Protein AF-0000000084671516 (afdb_homodimer)

Structure (mmCIF, N/CA/C/O backbone):
data_AF-0000000084671516-model_v1
#
loop_
_entity.id
_entity.type
_entity.pdbx_description
1 polymer 'Glycerate dehydrogenase'
#
loop_
_atom_site.group_PDB
_atom_site.id
_atom_site.type_symbol
_atom_site.label_atom_id
_atom_site.label_alt_id
_atom_site.label_comp_id
_atom_site.label_asym_id
_atom_site.label_entity_id
_atom_site.label_seq_id
_atom_site.pdbx_PDB_ins_code
_atom_site.Cartn_x
_atom_site.Cartn_y
_atom_site.Cartn_z
_atom_site.occupancy
_atom_site.B_iso_or_equiv
_atom_site.auth_seq_id
_atom_site.auth_comp_id
_atom_site.auth_asym_id
_atom_site.auth_atom_id
_atom_site.pdbx_PDB_model_num
ATOM 1 N N . MET A 1 1 ? -11.906 49.031 29.094 1 36.97 1 MET A N 1
ATOM 2 C CA . MET A 1 1 ? -12.82 48.375 28.156 1 36.97 1 MET A CA 1
ATOM 3 C C . MET A 1 1 ? -12.266 47.031 27.688 1 36.97 1 MET A C 1
ATOM 5 O O . MET A 1 1 ? -11.359 46.969 26.859 1 36.97 1 MET A O 1
ATOM 9 N N . SER A 1 2 ? -11.938 45.906 28.484 1 49.19 2 SER A N 1
ATOM 10 C CA . SER A 1 2 ? -11.188 44.656 28.5 1 49.19 2 SER A CA 1
ATOM 11 C C . SER A 1 2 ? -11.633 43.75 27.359 1 49.19 2 SER A C 1
ATOM 13 O O . SER A 1 2 ? -12.648 43.062 27.484 1 49.19 2 SER A O 1
ATOM 15 N N . GLY A 1 3 ? -11.742 44.188 25.906 1 74.62 3 GLY A N 1
ATOM 16 C CA . GLY A 1 3 ? -12.453 43.75 24.719 1 74.62 3 GLY A CA 1
ATOM 17 C C . GLY A 1 3 ? -12.055 42.375 24.266 1 74.62 3 GLY A C 1
ATOM 18 O O . GLY A 1 3 ? -11.164 41.75 24.859 1 74.62 3 GLY A O 1
ATOM 19 N N . ARG A 1 4 ? -12.953 41.719 23.422 1 90.69 4 ARG A N 1
ATOM 20 C CA . ARG A 1 4 ? -12.672 40.406 22.875 1 90.69 4 ARG A CA 1
ATOM 21 C C . ARG A 1 4 ? -11.297 40.344 22.234 1 90.69 4 ARG A C 1
ATOM 23 O O . ARG A 1 4 ? -10.922 41.25 21.484 1 90.69 4 ARG A O 1
ATOM 30 N N . PRO A 1 5 ? -10.477 39.5 22.766 1 96.19 5 PRO A N 1
ATOM 31 C CA . PRO A 1 5 ? -9.156 39.375 22.141 1 96.19 5 PRO A CA 1
ATOM 32 C C . PRO A 1 5 ? -9.242 39.094 20.656 1 96.19 5 PRO A C 1
ATOM 34 O O . PRO A 1 5 ? -10.164 38.406 20.188 1 96.19 5 PRO A O 1
ATOM 37 N N . ASP A 1 6 ? -8.258 39.625 19.875 1 97.62 6 ASP A N 1
ATOM 38 C CA . ASP A 1 6 ? -8.172 39.375 18.438 1 97.62 6 ASP A CA 1
ATOM 39 C C . ASP A 1 6 ? -7.469 38.062 18.141 1 97.62 6 ASP A C 1
ATOM 41 O O . ASP A 1 6 ? -6.344 37.844 18.578 1 97.62 6 ASP A O 1
ATOM 45 N N . LEU A 1 7 ? -8.141 37.188 17.469 1 98.44 7 LEU A N 1
ATOM 46 C CA . LEU A 1 7 ? -7.598 35.938 16.969 1 98.44 7 LEU A CA 1
ATOM 47 C C . LEU A 1 7 ? -7.477 35.969 15.453 1 98.44 7 LEU A C 1
ATOM 49 O O . LEU A 1 7 ? -8.477 36.125 14.75 1 98.44 7 LEU A O 1
ATOM 53 N N . LEU A 1 8 ? -6.27 35.844 14.977 1 98.62 8 LEU A N 1
ATOM 54 C CA . LEU A 1 8 ? -6.059 35.75 13.531 1 98.62 8 LEU A CA 1
ATOM 55 C C . LEU A 1 8 ? -6.09 34.312 13.055 1 98.62 8 LEU A C 1
ATOM 57 O O . LEU A 1 8 ? -5.332 33.469 13.547 1 98.62 8 LEU A O 1
ATOM 61 N N . ILE A 1 9 ? -6.992 34.031 12.164 1 98.25 9 ILE A N 1
ATOM 62 C CA . ILE A 1 9 ? -7.121 32.719 11.57 1 98.25 9 ILE A CA 1
ATOM 63 C C . ILE A 1 9 ? -6.48 32.719 10.18 1 98.25 9 ILE A C 1
ATOM 65 O O . ILE A 1 9 ? -6.852 33.5 9.312 1 98.25 9 ILE A O 1
ATOM 69 N N . ILE A 1 10 ? -5.492 31.844 10.016 1 97.38 10 ILE A N 1
ATOM 70 C CA . ILE A 1 10 ? -4.855 31.609 8.727 1 97.38 10 ILE A CA 1
ATOM 71 C C . ILE A 1 10 ? -5.289 30.25 8.18 1 97.38 10 ILE A C 1
ATOM 73 O O . ILE A 1 10 ? -4.707 29.219 8.523 1 97.38 10 ILE A O 1
ATOM 77 N N . ASP A 1 11 ? -6.234 30.266 7.277 1 96.38 11 ASP A N 1
ATOM 78 C CA . ASP A 1 11 ? -6.82 29.031 6.754 1 96.38 11 ASP A CA 1
ATOM 79 C C . ASP A 1 11 ? -6.172 28.641 5.43 1 96.38 11 ASP A C 1
ATOM 81 O O . ASP A 1 11 ? -5.895 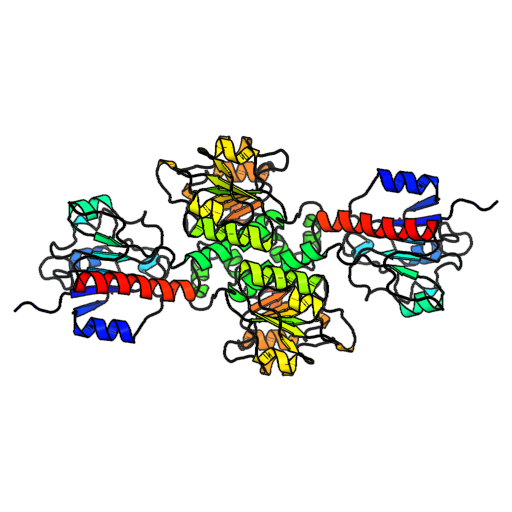29.484 4.586 1 96.38 11 ASP A O 1
ATOM 85 N N . SER A 1 12 ? -5.926 27.344 5.328 1 94.38 12 SER A N 1
ATOM 86 C CA . SER A 1 12 ? -5.52 26.781 4.043 1 94.38 12 SER A CA 1
ATOM 87 C C . SER A 1 12 ? -6.711 26.641 3.102 1 94.38 12 SER A C 1
ATOM 89 O O . SER A 1 12 ? -7.863 26.734 3.531 1 94.38 12 SER A O 1
ATOM 91 N N . THR A 1 13 ? -6.387 26.5 1.833 1 93.19 13 THR A N 1
ATOM 92 C CA . THR A 1 13 ? -7.441 26.188 0.873 1 93.19 13 THR A CA 1
ATOM 93 C C . THR A 1 13 ? -7.961 24.781 1.073 1 93.19 13 THR A C 1
ATOM 95 O O . THR A 1 13 ? -9.023 24.422 0.563 1 93.19 13 THR A O 1
ATOM 98 N N . VAL A 1 14 ? -7.219 23.953 1.735 1 94.75 14 VAL A N 1
ATOM 99 C CA . VAL A 1 14 ? -7.617 22.594 2.094 1 94.75 14 VAL A CA 1
ATOM 100 C C . VAL A 1 14 ? -7.688 22.453 3.613 1 94.75 14 VAL A C 1
ATOM 102 O O . VAL A 1 14 ? -6.66 22.5 4.293 1 94.75 14 VAL A O 1
ATOM 105 N N . LEU A 1 15 ? -8.82 22.344 4.059 1 95.88 15 LEU A N 1
ATOM 106 C CA . LEU A 1 15 ? -9.047 22.266 5.5 1 95.88 15 LEU A CA 1
ATOM 107 C C . LEU A 1 15 ? -10.445 21.734 5.805 1 95.88 15 LEU A C 1
ATOM 109 O O . LEU A 1 15 ? -11.227 21.484 4.891 1 95.88 15 LEU A O 1
ATOM 113 N N . ASP A 1 16 ? -10.688 21.375 6.988 1 96.25 16 ASP A N 1
ATOM 114 C CA . ASP A 1 16 ? -12.016 21.156 7.551 1 96.25 16 ASP A CA 1
ATOM 115 C C . ASP A 1 16 ? -12.328 22.172 8.641 1 96.25 16 ASP A C 1
ATOM 117 O O . ASP A 1 16 ? -11.438 22.609 9.367 1 96.25 16 ASP A O 1
ATOM 121 N N . ILE A 1 17 ? -13.539 22.609 8.672 1 97.62 17 ILE A N 1
ATOM 122 C CA . ILE A 1 17 ? -13.922 23.641 9.617 1 97.62 17 ILE A C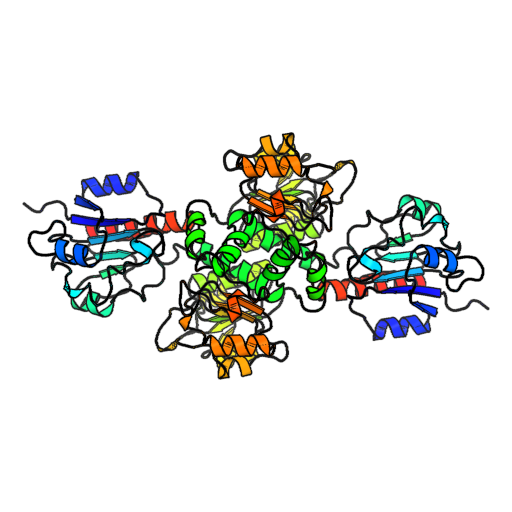A 1
ATOM 123 C C . ILE A 1 17 ? -14.992 23.109 10.57 1 97.62 17 ILE A C 1
ATOM 125 O O . ILE A 1 17 ? -16.016 22.578 10.133 1 97.62 17 ILE A O 1
ATOM 129 N N . ASP A 1 18 ? -14.734 23.188 11.844 1 98.06 18 ASP A N 1
ATOM 130 C CA . ASP A 1 18 ? -15.766 22.984 12.852 1 98.06 18 ASP A CA 1
ATOM 131 C C . ASP A 1 18 ? -16.594 24.266 13.055 1 98.06 18 ASP A C 1
ATOM 133 O O . ASP A 1 18 ? -16.281 25.062 13.938 1 98.06 18 ASP A O 1
ATOM 137 N N . VAL A 1 19 ? -17.656 24.375 12.328 1 97.56 19 VAL A N 1
ATOM 138 C CA . VAL A 1 19 ? -18.438 25.609 12.242 1 97.56 19 VAL A CA 1
ATOM 139 C C . VAL A 1 19 ? -18.984 25.969 13.625 1 97.56 19 VAL A C 1
ATOM 141 O O . VAL A 1 19 ? -18.891 27.109 14.055 1 97.56 19 VAL A O 1
ATOM 144 N N . ALA A 1 20 ? -19.484 24.969 14.273 1 97.88 20 ALA A N 1
ATOM 145 C CA . ALA A 1 20 ? -20.094 25.219 15.57 1 97.88 20 ALA A CA 1
ATOM 146 C C . ALA A 1 20 ? -19.078 25.75 16.578 1 97.88 20 ALA A C 1
ATOM 148 O O . ALA A 1 20 ? -19.359 26.688 17.312 1 97.88 20 ALA A O 1
ATOM 149 N N . ARG A 1 21 ? -17.953 25.219 16.562 1 97.62 21 ARG A N 1
ATOM 150 C CA . ARG A 1 21 ? -16.938 25.625 17.531 1 97.62 21 ARG A CA 1
ATOM 151 C C . ARG A 1 21 ? -16.359 26.984 17.172 1 97.62 21 ARG A C 1
ATOM 153 O O . ARG A 1 21 ? -16.062 27.781 18.062 1 97.62 21 ARG A O 1
ATOM 160 N N . ARG A 1 22 ? -16.188 27.281 15.906 1 97.25 22 ARG A N 1
ATOM 161 C CA . ARG A 1 22 ? -15.695 28.609 15.516 1 97.25 22 ARG A CA 1
ATOM 162 C C . ARG A 1 22 ? -16.719 29.688 15.852 1 97.25 22 ARG A C 1
ATOM 164 O O . ARG A 1 22 ? -16.344 30.797 16.234 1 97.25 22 ARG A O 1
ATOM 171 N N . GLN A 1 23 ? -17.953 29.312 15.711 1 97 23 GLN A N 1
ATOM 172 C CA . GLN A 1 23 ? -19 30.266 16.078 1 97 23 GLN A CA 1
ATOM 173 C C . GLN A 1 23 ? -18.969 30.562 17.578 1 97 23 GLN A C 1
ATOM 175 O O . GLN A 1 23 ? -19.094 31.719 17.984 1 97 23 GLN A O 1
ATOM 180 N N . ALA A 1 24 ? -18.797 29.516 18.312 1 96.75 24 ALA A N 1
ATOM 181 C CA . ALA A 1 24 ? -18.688 29.703 19.75 1 96.75 24 ALA A CA 1
ATOM 182 C C . ALA A 1 24 ? -17.484 30.562 20.109 1 96.75 24 ALA A C 1
ATOM 184 O O . ALA A 1 24 ? -17.547 31.391 21.031 1 96.75 24 ALA A O 1
ATOM 185 N N . LEU A 1 25 ? -16.453 30.375 19.422 1 96.31 25 LEU A N 1
ATOM 186 C CA . LEU A 1 25 ? -15.234 31.156 19.641 1 96.31 25 LEU A CA 1
ATOM 187 C C . LEU A 1 25 ? -15.453 32.625 19.266 1 96.31 25 LEU A C 1
ATOM 189 O O . LEU A 1 25 ? -14.906 33.5 19.922 1 96.31 25 LEU A O 1
ATOM 193 N N . ALA A 1 26 ? -16.234 32.812 18.234 1 95.81 26 ALA A N 1
ATOM 194 C CA . ALA A 1 26 ? -16.516 34.188 17.75 1 95.81 26 ALA A CA 1
ATOM 195 C C . ALA A 1 26 ? -17.281 35 18.781 1 95.81 26 ALA A C 1
ATOM 197 O O . ALA A 1 26 ? -17.266 36.219 18.75 1 95.81 26 ALA A O 1
ATOM 198 N N . ASP A 1 27 ? -17.906 34.281 19.688 1 94.75 27 ASP A N 1
ATOM 199 C CA . ASP A 1 27 ? -18.625 34.969 20.766 1 94.75 27 ASP A CA 1
ATOM 200 C C . ASP A 1 27 ? -17.672 35.5 21.828 1 94.75 27 ASP A C 1
ATOM 202 O O . ASP A 1 27 ? -18.047 36.375 22.609 1 94.75 27 ASP A O 1
ATOM 206 N N . LYS A 1 28 ? -16.5 34.969 21.766 1 93.94 28 LYS A N 1
ATOM 207 C CA . LYS A 1 28 ? -15.57 35.281 22.844 1 93.94 28 LYS A CA 1
ATOM 208 C C . LYS A 1 28 ? -14.359 36.062 22.328 1 93.94 28 LYS A C 1
ATOM 210 O O . LYS A 1 28 ? -13.648 36.688 23.094 1 93.94 28 LYS A O 1
ATOM 215 N N . CYS A 1 29 ? -14.117 35.875 21.016 1 95.62 29 CYS A N 1
ATOM 216 C CA . CYS A 1 29 ? -12.961 36.5 20.375 1 95.62 29 CYS A CA 1
ATOM 217 C C . CYS A 1 29 ? -13.359 37.188 19.078 1 95.62 29 CYS A C 1
ATOM 219 O O . CYS A 1 29 ? -14.391 36.875 18.484 1 95.62 29 CYS A O 1
ATOM 221 N N . ASN A 1 30 ? -12.594 38.25 18.75 1 96.88 30 ASN A N 1
ATOM 222 C CA . ASN A 1 30 ? -12.695 38.781 17.406 1 96.88 30 ASN A CA 1
ATOM 223 C C . ASN A 1 30 ? -11.914 37.938 16.406 1 96.88 30 ASN A C 1
ATOM 225 O O . ASN A 1 30 ? -10.68 37.906 16.438 1 96.88 30 ASN A O 1
ATOM 229 N N . LEU A 1 31 ? -12.664 37.281 15.602 1 97.56 31 LEU A N 1
ATOM 230 C CA . LEU A 1 31 ? -12.008 36.438 14.617 1 97.56 31 LEU A CA 1
ATOM 231 C C . LEU A 1 31 ? -11.617 37.25 13.375 1 97.56 31 LEU A C 1
ATOM 233 O O . LEU A 1 31 ? -12.484 37.812 12.711 1 97.56 31 LEU A O 1
ATOM 237 N N . LEU A 1 32 ? -10.352 37.344 13.164 1 97.62 32 LEU A N 1
ATOM 238 C CA . LEU A 1 32 ? -9.805 37.938 11.945 1 97.62 32 LEU A CA 1
ATOM 239 C C . LEU A 1 32 ? -9.328 36.844 10.984 1 97.62 32 LEU A C 1
ATOM 241 O O . LEU A 1 32 ? -8.828 35.812 11.406 1 97.62 32 LEU A O 1
ATOM 245 N N . TYR A 1 33 ? -9.484 37.062 9.734 1 97.06 33 TYR A N 1
ATOM 246 C CA . TYR A 1 33 ? -9.094 36.062 8.742 1 97.06 33 TYR A CA 1
ATOM 247 C C . TYR A 1 33 ? -7.992 36.594 7.828 1 97.06 33 TYR A C 1
ATOM 249 O O . TYR A 1 33 ? -8.133 37.688 7.246 1 97.06 33 TYR A O 1
ATOM 257 N N . TYR A 1 34 ? -6.988 35.812 7.746 1 96.06 34 TYR A N 1
ATOM 258 C CA . TYR A 1 34 ? -5.809 36.125 6.949 1 96.06 34 TYR A CA 1
ATOM 259 C C . TYR A 1 34 ? -6.145 36.156 5.461 1 96.06 34 TYR A C 1
ATOM 261 O O . TYR A 1 34 ? -6.738 35.219 4.934 1 96.06 34 TYR A O 1
ATOM 269 N N . ASP A 1 35 ? -5.75 37.25 4.746 1 91.38 35 ASP A N 1
ATOM 270 C CA . ASP A 1 35 ? -5.984 37.344 3.311 1 91.38 35 ASP A CA 1
ATOM 271 C C . ASP A 1 35 ? -4.816 38.031 2.615 1 91.38 35 ASP A C 1
ATOM 273 O O . ASP A 1 35 ? -4.992 38.656 1.553 1 91.38 35 ASP A O 1
ATOM 277 N N . CYS A 1 36 ? -3.666 38.031 3.252 1 94.88 36 CYS A N 1
ATOM 278 C CA . CYS A 1 36 ? -2.494 38.688 2.67 1 94.88 36 CYS A CA 1
ATOM 279 C C . CYS A 1 36 ? -1.927 37.844 1.52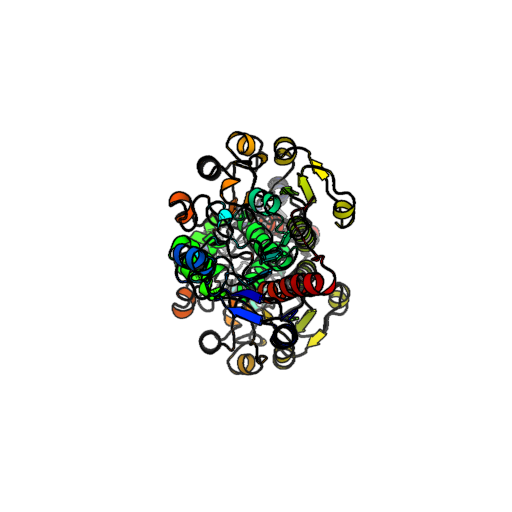5 1 94.88 36 CYS A C 1
ATOM 281 O O . CYS A 1 36 ? -1.583 36.688 1.71 1 94.88 36 CYS A O 1
ATOM 283 N N . PRO A 1 37 ? -1.717 38.438 0.397 1 92.38 37 PRO A N 1
ATOM 284 C CA . PRO A 1 37 ? -1.146 37.688 -0.729 1 92.38 37 PRO A CA 1
ATOM 285 C C . PRO A 1 37 ? 0.349 37.438 -0.565 1 92.38 37 PRO A C 1
ATOM 287 O O . PRO A 1 37 ? 0.896 36.531 -1.21 1 92.38 37 PRO A O 1
ATOM 290 N N . THR A 1 38 ? 0.993 38.281 0.276 1 94.75 38 THR A N 1
ATOM 291 C CA . THR A 1 38 ? 2.43 38.156 0.477 1 94.75 38 THR A CA 1
ATOM 292 C C . THR A 1 38 ? 2.787 38.281 1.955 1 94.75 38 THR A C 1
ATOM 294 O O . THR A 1 38 ? 2.031 38.875 2.729 1 94.75 38 THR A O 1
ATOM 297 N N . ILE A 1 39 ? 3.977 37.812 2.256 1 95.94 39 ILE A N 1
ATOM 298 C CA . ILE A 1 39 ? 4.484 37.906 3.621 1 95.94 39 ILE A CA 1
ATOM 299 C C . ILE A 1 39 ? 4.762 39.375 3.955 1 95.94 39 ILE A C 1
ATOM 301 O O . ILE A 1 39 ? 4.562 39.812 5.094 1 95.94 39 ILE A O 1
ATOM 305 N N . ASP A 1 40 ? 5.152 40.156 2.955 1 96.75 40 ASP A N 1
ATOM 306 C CA . ASP A 1 40 ? 5.422 41.594 3.178 1 96.75 40 ASP A CA 1
ATOM 307 C C . ASP A 1 40 ? 4.152 42.312 3.6 1 96.75 40 ASP A C 1
ATOM 309 O O . ASP A 1 40 ? 4.191 43.188 4.484 1 96.75 40 ASP A O 1
ATOM 313 N N . GLU A 1 41 ? 3.111 41.969 2.953 1 97.06 41 GLU A N 1
ATOM 314 C CA . GLU A 1 41 ? 1.846 42.594 3.359 1 97.06 41 GLU A CA 1
ATOM 315 C C . GLU A 1 41 ? 1.452 42.125 4.766 1 97.06 41 GLU A C 1
ATOM 317 O O . GLU A 1 41 ? 0.895 42.938 5.535 1 97.06 41 GLU A O 1
ATOM 322 N N . PHE A 1 42 ? 1.713 40.938 5.09 1 97.31 42 PHE A N 1
ATOM 323 C CA . PHE A 1 42 ? 1.459 40.438 6.43 1 97.31 42 PHE A CA 1
ATOM 324 C C . PHE A 1 42 ? 2.23 41.219 7.473 1 97.31 42 PHE A C 1
ATOM 326 O O . PHE A 1 42 ? 1.655 41.688 8.461 1 97.31 42 PHE A O 1
ATOM 333 N N . LYS A 1 43 ? 3.473 41.5 7.199 1 97.88 43 LYS A N 1
ATOM 334 C CA . LYS A 1 43 ? 4.32 42.281 8.078 1 97.88 43 LYS A CA 1
ATOM 335 C C . LYS A 1 43 ? 3.75 43.688 8.25 1 97.88 43 LYS A C 1
ATOM 337 O O . LYS A 1 43 ? 3.713 44.219 9.359 1 97.88 43 LYS A O 1
ATOM 342 N N . GLU A 1 44 ? 3.305 44.25 7.184 1 97.75 44 GLU A N 1
ATOM 343 C CA . GLU A 1 44 ? 2.756 45.594 7.207 1 97.75 44 GLU A CA 1
ATOM 344 C C . GLU A 1 44 ? 1.495 45.656 8.062 1 97.75 44 GLU A C 1
ATOM 346 O O . GLU A 1 44 ? 1.307 46.625 8.828 1 97.75 44 GLU A O 1
ATOM 351 N N . ARG A 1 45 ? 0.712 44.625 7.984 1 97.81 45 ARG A N 1
ATOM 352 C CA . ARG A 1 45 ? -0.574 44.625 8.68 1 97.81 45 ARG A CA 1
ATOM 353 C C . ARG A 1 45 ? -0.391 44.438 10.18 1 97.81 45 ARG A C 1
ATOM 355 O O . ARG A 1 45 ? -1.304 44.688 10.961 1 97.81 45 ARG A O 1
ATOM 362 N N . MET A 1 46 ? 0.711 43.969 10.602 1 97.56 46 MET A N 1
ATOM 363 C CA . MET A 1 46 ? 0.976 43.75 12.016 1 97.56 46 MET A CA 1
ATOM 364 C C . MET A 1 46 ? 1.55 44.969 12.688 1 97.56 46 MET A C 1
ATOM 366 O O . MET A 1 46 ? 1.621 45.062 13.914 1 97.56 46 MET A O 1
ATOM 370 N N . LYS A 1 47 ? 1.906 46 11.93 1 96.75 47 LYS A N 1
ATOM 371 C CA . LYS A 1 47 ? 2.449 47.25 12.477 1 96.75 47 LYS A CA 1
ATOM 372 C C . LYS A 1 47 ? 1.39 48 13.266 1 96.75 47 LYS A C 1
ATOM 374 O O . LYS A 1 47 ? 0.192 47.75 13.102 1 96.75 47 LYS A O 1
ATOM 379 N N . PRO A 1 48 ? 1.913 48.906 14.133 1 95.75 48 PRO A N 1
ATOM 380 C CA . PRO A 1 48 ? 0.95 49.688 14.906 1 95.75 48 PRO A CA 1
ATOM 381 C C . PRO A 1 48 ? -0.074 50.406 14.023 1 95.75 48 PRO A C 1
ATOM 383 O O . PRO A 1 48 ? 0.295 51.031 13.023 1 95.75 48 PRO A O 1
ATOM 386 N N . GLY A 1 49 ? -1.29 50.219 14.344 1 95.06 49 GLY A N 1
ATOM 387 C CA . GLY A 1 49 ? -2.369 50.812 13.578 1 95.06 49 GLY A CA 1
ATOM 388 C C . GLY A 1 49 ? -2.912 49.906 12.492 1 95.06 49 GLY A C 1
ATOM 389 O O . GLY A 1 49 ? -3.963 50.188 11.906 1 95.06 49 GLY A O 1
ATOM 390 N N . GLY A 1 50 ? -2.25 48.844 12.258 1 96.06 50 GLY A N 1
ATOM 391 C CA . GLY A 1 50 ? -2.689 47.906 11.242 1 96.06 50 GLY A CA 1
ATOM 392 C C . GLY A 1 50 ? -3.771 46.969 11.727 1 96.06 50 GLY A C 1
ATOM 393 O O . GLY A 1 50 ? -4.051 46.906 12.93 1 96.06 50 GLY A O 1
ATOM 394 N N . PRO A 1 51 ? -4.379 46.312 10.797 1 96.75 51 PRO A N 1
ATOM 395 C CA . PRO A 1 51 ? -5.508 45.438 11.141 1 96.75 51 PRO A CA 1
ATOM 396 C C . PRO A 1 51 ? -5.109 44.281 12.047 1 96.75 51 PRO A C 1
ATOM 398 O O . PRO A 1 51 ? -5.953 43.719 12.758 1 96.75 51 PRO A O 1
ATOM 401 N N . TYR A 1 52 ? -3.816 43.875 12.055 1 97.75 52 TYR A N 1
ATOM 402 C CA . TYR A 1 52 ? -3.365 42.75 12.867 1 97.75 52 TYR A CA 1
ATOM 403 C C . TYR A 1 52 ? -2.514 43.219 14.039 1 97.75 52 TYR A C 1
ATOM 405 O O . TYR A 1 52 ? -1.808 42.438 14.664 1 97.75 52 TYR A O 1
ATOM 413 N N . ALA A 1 53 ? -2.531 44.5 14.359 1 96.94 53 ALA A N 1
ATOM 414 C CA . ALA A 1 53 ? -1.606 45.125 15.297 1 96.94 53 ALA A CA 1
ATOM 415 C C . ALA A 1 53 ? -1.881 44.656 16.734 1 96.94 53 ALA A C 1
ATOM 417 O O . ALA A 1 53 ? -1.008 44.75 17.594 1 96.94 53 ALA A O 1
ATOM 418 N N . ASN A 1 54 ? -3.141 44.156 16.969 1 97.12 54 ASN A N 1
ATOM 419 C CA . ASN A 1 54 ? -3.508 43.844 18.344 1 97.12 54 ASN A CA 1
ATOM 420 C C . ASN A 1 54 ? -3.865 42.375 18.516 1 97.12 54 ASN A C 1
ATOM 422 O O . ASN A 1 54 ? -4.527 42 19.484 1 97.12 54 ASN A O 1
ATOM 426 N N . ILE A 1 55 ? -3.457 41.531 17.547 1 98.12 55 ILE A N 1
ATOM 427 C CA . ILE A 1 55 ? -3.779 40.125 17.641 1 98.12 55 ILE A CA 1
ATOM 428 C C . ILE A 1 55 ? -3.1 39.531 18.875 1 98.12 55 ILE A C 1
ATOM 430 O O . ILE A 1 55 ? -1.976 39.906 19.219 1 98.12 55 ILE A O 1
ATOM 434 N N . VAL A 1 56 ? -3.844 38.625 19.5 1 98.19 56 VAL A N 1
ATOM 435 C CA . VAL A 1 56 ? -3.357 38 20.719 1 98.19 56 VAL A CA 1
ATOM 436 C C . VAL A 1 56 ? -2.924 36.562 20.406 1 98.19 56 VAL A C 1
ATOM 438 O O . VAL A 1 56 ? -2.018 36.031 21.047 1 98.19 56 VAL A O 1
ATOM 441 N N . ALA A 1 57 ? -3.59 35.969 19.391 1 98.69 57 ALA A N 1
ATOM 442 C CA . ALA A 1 57 ? -3.311 34.594 19 1 98.69 57 ALA A CA 1
ATOM 443 C C . ALA A 1 57 ? -3.475 34.406 17.5 1 98.69 57 ALA A C 1
ATOM 445 O O . ALA A 1 57 ? -4.191 35.188 16.844 1 98.69 57 ALA A O 1
ATOM 446 N N . ILE A 1 58 ? -2.773 33.438 16.953 1 98.75 58 ILE A N 1
ATOM 447 C CA . ILE A 1 58 ? -2.898 33.031 15.562 1 98.75 58 ILE A CA 1
ATOM 448 C C . ILE A 1 58 ? -3.248 31.547 15.484 1 98.75 58 ILE A C 1
ATOM 450 O O . ILE A 1 58 ? -2.67 30.719 16.203 1 98.75 58 ILE A O 1
ATOM 454 N N . MET A 1 59 ? -4.211 31.219 14.727 1 98.44 59 MET A N 1
ATOM 455 C CA . MET A 1 59 ? -4.535 29.844 14.383 1 98.44 59 MET A CA 1
ATOM 456 C C . MET A 1 59 ? -4.301 29.578 12.898 1 98.44 59 MET A C 1
ATOM 458 O O . MET A 1 59 ? -5.016 30.109 12.047 1 98.44 59 MET A O 1
ATOM 462 N N . ARG A 1 60 ? -3.266 28.891 12.578 1 97.44 60 ARG A N 1
ATOM 463 C CA . ARG A 1 60 ? -2.994 28.469 11.211 1 97.44 60 ARG A CA 1
ATOM 464 C C . ARG A 1 60 ? -3.52 27.047 10.969 1 97.44 60 ARG A C 1
ATOM 466 O O . ARG A 1 60 ? -3.025 26.094 11.562 1 97.44 60 ARG A O 1
ATOM 473 N N . ASN A 1 61 ? -4.441 26.938 10.023 1 95.88 61 ASN A N 1
ATOM 474 C CA . ASN A 1 61 ? -5.203 25.703 9.953 1 95.88 61 ASN A CA 1
ATOM 475 C C . ASN A 1 61 ? -5.215 25.141 8.531 1 95.88 61 ASN A C 1
ATOM 477 O O . ASN A 1 61 ? -5.34 25.891 7.562 1 95.88 61 ASN A O 1
ATOM 481 N N . GLY A 1 62 ? -5.07 23.781 8.508 1 95.25 62 GLY A N 1
ATOM 482 C CA . GLY A 1 62 ? -5.215 23.078 7.246 1 95.25 62 GLY A CA 1
ATOM 483 C C . GLY A 1 62 ? -3.891 22.625 6.656 1 95.25 62 GLY A C 1
ATOM 484 O O . GLY A 1 62 ? -2.906 22.469 7.383 1 95.25 62 GLY A O 1
ATOM 485 N N . TRP A 1 63 ? -3.932 22.312 5.348 1 93.5 63 TRP A N 1
ATOM 486 C CA . TRP A 1 63 ? -2.758 21.781 4.664 1 93.5 63 TRP A CA 1
ATOM 487 C C . TRP A 1 63 ? -1.732 22.875 4.406 1 93.5 63 TRP A C 1
ATOM 489 O O . TRP A 1 63 ? -1.981 23.797 3.621 1 93.5 63 TRP A O 1
ATOM 499 N N . HIS A 1 64 ? -0.542 22.766 4.969 1 86.62 64 HIS A N 1
ATOM 500 C CA . HIS A 1 64 ? 0.511 23.766 4.871 1 86.62 64 HIS A CA 1
ATOM 501 C C . HIS A 1 64 ? 0.974 23.938 3.43 1 86.62 64 HIS A C 1
ATOM 503 O O . HIS A 1 64 ? 1.304 25.047 3.01 1 86.62 64 HIS A O 1
ATOM 509 N N . LYS A 1 65 ? 0.909 22.922 2.699 1 85.69 65 LYS A N 1
ATOM 510 C CA . LYS A 1 65 ? 1.493 22.969 1.362 1 85.69 65 LYS A CA 1
ATOM 511 C C . LYS A 1 65 ? 0.41 23.031 0.29 1 85.69 65 LYS A C 1
ATOM 513 O O . LYS A 1 65 ? 0.526 22.391 -0.757 1 85.69 65 LYS A O 1
ATOM 518 N N . ALA A 1 66 ? -0.59 23.75 0.634 1 88.12 66 ALA A N 1
ATOM 519 C CA . ALA A 1 66 ? -1.677 23.906 -0.33 1 88.12 66 ALA A CA 1
ATOM 520 C C . ALA A 1 66 ? -2.027 25.375 -0.527 1 88.12 66 ALA A C 1
ATOM 522 O O . ALA A 1 66 ? -1.959 26.172 0.415 1 88.12 66 ALA A O 1
ATOM 523 N N . GLY A 1 67 ? -2.322 25.75 -1.748 1 84.31 67 GLY A N 1
ATOM 524 C CA . GLY A 1 67 ? -2.752 27.109 -2.061 1 84.31 67 GLY A CA 1
ATOM 525 C C . GLY A 1 67 ? -1.658 28.141 -1.859 1 84.31 67 GLY A C 1
ATOM 526 O O . GLY A 1 67 ? -0.478 27.844 -2.062 1 84.31 67 GLY A O 1
ATOM 527 N N . PRO A 1 68 ? -2.051 29.281 -1.506 1 81.5 68 PRO A N 1
ATOM 528 C CA . PRO A 1 68 ? -1.078 30.375 -1.35 1 81.5 68 PRO A CA 1
ATOM 529 C C . PRO A 1 68 ? -0.104 30.125 -0.199 1 81.5 68 PRO A C 1
ATOM 531 O O . PRO A 1 68 ? 1.006 30.672 -0.201 1 81.5 68 PRO A O 1
ATOM 534 N N . LEU A 1 69 ? -0.534 29.359 0.657 1 82.44 69 LEU A N 1
ATOM 535 C CA . LEU A 1 69 ? 0.263 29.109 1.855 1 82.44 69 LEU A CA 1
ATOM 536 C C . LEU A 1 69 ? 1.389 28.125 1.571 1 82.44 69 LEU A C 1
ATOM 538 O O . LEU A 1 69 ? 2.289 27.953 2.395 1 82.44 69 LEU A O 1
ATOM 542 N N . ALA A 1 70 ? 1.327 27.531 0.412 1 81.88 70 ALA A N 1
ATOM 543 C CA . ALA A 1 70 ? 2.387 26.594 0.024 1 81.88 70 ALA A CA 1
ATOM 544 C C . ALA A 1 70 ? 3.732 27.312 -0.074 1 81.88 70 ALA A C 1
ATOM 546 O O . ALA A 1 70 ? 4.785 26.688 0.089 1 81.88 70 ALA A O 1
ATOM 547 N N . ASN A 1 71 ? 3.672 28.641 -0.232 1 84.06 71 ASN A N 1
ATOM 548 C CA . ASN A 1 71 ? 4.91 29.391 -0.441 1 84.06 71 ASN A CA 1
ATOM 549 C C . ASN A 1 71 ? 5.113 30.453 0.634 1 84.06 71 ASN A C 1
ATOM 551 O O . ASN A 1 71 ? 6.039 31.25 0.545 1 84.06 71 ASN A O 1
ATOM 555 N N . GLN A 1 72 ? 4.215 30.531 1.585 1 89.81 72 GLN A N 1
ATOM 556 C CA . GLN A 1 72 ? 4.32 31.5 2.668 1 89.81 72 GLN A CA 1
ATOM 557 C C . GLN A 1 72 ? 4.723 30.828 3.977 1 89.81 72 GLN A C 1
ATOM 559 O O . GLN A 1 72 ? 4.145 29.812 4.359 1 89.81 72 GLN A O 1
ATOM 564 N N . CYS A 1 73 ? 5.734 31.344 4.586 1 91.31 73 CYS A N 1
ATOM 565 C CA . CYS A 1 73 ? 6.168 30.875 5.898 1 91.31 73 CYS A CA 1
ATOM 566 C C . CYS A 1 73 ? 5.961 31.969 6.953 1 91.31 73 CYS A C 1
ATOM 568 O O . CYS A 1 73 ? 6.914 32.625 7.355 1 91.31 73 CYS A O 1
ATOM 570 N N . PRO A 1 74 ? 4.809 32.094 7.418 1 95.12 74 PRO A N 1
ATOM 571 C CA . PRO A 1 74 ? 4.434 33.219 8.258 1 95.12 74 PRO A CA 1
ATOM 572 C C . PRO A 1 74 ? 5.152 33.25 9.602 1 95.12 74 PRO A C 1
ATOM 574 O O . PRO A 1 74 ? 5.121 34.25 10.312 1 95.12 74 PRO A O 1
ATOM 577 N N . PHE A 1 75 ? 5.812 32.156 9.938 1 97.25 75 PHE A N 1
ATOM 578 C CA . PHE A 1 75 ? 6.395 32.062 11.266 1 97.25 75 PHE A CA 1
ATOM 579 C C . PHE A 1 75 ? 7.91 31.906 11.188 1 97.25 75 PHE A C 1
ATOM 581 O O . PHE A 1 75 ? 8.531 31.406 12.125 1 97.25 75 PHE A O 1
ATOM 588 N N . ALA A 1 76 ? 8.461 32.281 10.086 1 96.25 76 ALA A N 1
ATOM 589 C CA . ALA A 1 76 ? 9.906 32.188 9.859 1 96.25 76 ALA A CA 1
ATOM 590 C C . ALA A 1 76 ? 10.648 33.312 10.602 1 96.25 76 ALA A C 1
ATOM 592 O O . ALA A 1 76 ? 10.039 34.25 11.102 1 96.25 76 ALA A O 1
ATOM 593 N N . ALA A 1 77 ? 11.953 33.188 10.562 1 97.25 77 ALA A N 1
ATOM 594 C CA . ALA A 1 77 ? 12.828 34.062 11.344 1 97.25 77 ALA A CA 1
ATOM 595 C C . ALA A 1 77 ? 12.727 35.5 10.867 1 97.25 77 ALA A C 1
ATOM 597 O O . ALA A 1 77 ? 12.875 36.438 11.664 1 97.25 77 ALA A O 1
ATOM 598 N N . ASP A 1 78 ? 12.469 35.688 9.641 1 97.19 78 ASP A N 1
ATOM 599 C CA . ASP A 1 78 ? 12.43 37.062 9.102 1 97.19 78 ASP A CA 1
ATOM 600 C C . ASP A 1 78 ? 11.062 37.688 9.32 1 97.19 78 ASP A C 1
ATOM 602 O O . ASP A 1 78 ? 10.875 38.875 9.062 1 97.19 78 ASP A O 1
ATOM 606 N N . VAL A 1 79 ? 10.102 36.969 9.805 1 98 79 VAL A N 1
ATOM 607 C CA . VAL A 1 79 ? 8.75 37.469 10.047 1 98 79 VAL A CA 1
ATOM 608 C C . VAL A 1 79 ? 8.555 37.719 11.539 1 98 79 VAL A C 1
ATOM 610 O O . VAL A 1 79 ? 7.91 38.688 11.938 1 98 79 VAL A O 1
ATOM 613 N N . VAL A 1 80 ? 9.117 36.938 12.43 1 98.31 80 VAL A N 1
ATOM 614 C CA . VAL A 1 80 ? 8.891 36.844 13.867 1 98.31 80 VAL A CA 1
ATOM 615 C C . VAL A 1 80 ? 9.125 38.219 14.508 1 98.31 80 VAL A C 1
ATOM 617 O O . VAL A 1 80 ? 8.352 38.656 15.367 1 98.31 80 VAL A O 1
ATOM 620 N N . PRO A 1 81 ? 10.125 39.031 13.992 1 97.31 81 PRO A N 1
ATOM 621 C CA . PRO A 1 81 ? 10.383 40.312 14.609 1 97.31 81 PRO A CA 1
ATOM 622 C C . PRO A 1 81 ? 9.242 41.312 14.406 1 97.31 81 PRO A C 1
ATOM 624 O O . PRO A 1 81 ? 9.164 42.344 15.102 1 97.31 81 PRO A O 1
ATOM 627 N N . TYR A 1 82 ? 8.375 41.062 13.516 1 97.69 82 TYR A N 1
ATOM 628 C CA . TYR A 1 82 ? 7.32 42.031 13.18 1 97.69 82 TYR A CA 1
ATOM 629 C C . TYR A 1 82 ? 6.059 41.75 13.992 1 97.69 82 TYR A C 1
ATOM 631 O O . TYR A 1 82 ? 5.113 42.531 13.977 1 97.69 82 TYR A O 1
ATOM 639 N N . PHE A 1 83 ? 6.004 40.594 14.711 1 98.5 83 PHE A N 1
ATOM 640 C CA . PHE A 1 83 ? 4.809 40.281 15.477 1 98.5 83 PHE A CA 1
ATOM 641 C C . PHE A 1 83 ? 4.535 41.312 16.547 1 98.5 83 PHE A C 1
ATOM 643 O O . PHE A 1 83 ? 5.461 41.844 17.172 1 98.5 83 PHE A O 1
ATOM 650 N N . PRO A 1 84 ? 3.303 41.719 16.734 1 98 84 PRO A N 1
ATOM 651 C CA . PRO A 1 84 ? 2.99 42.688 17.797 1 98 84 PRO A CA 1
ATOM 652 C C . PRO A 1 84 ? 3.268 42.125 19.203 1 98 84 PRO A C 1
ATOM 654 O O . PRO A 1 84 ? 3.244 40.906 19.391 1 98 84 PRO A O 1
ATOM 657 N N . LYS A 1 85 ? 3.443 42.969 20.156 1 96.88 85 LYS A N 1
ATOM 658 C CA . LYS A 1 85 ? 3.746 42.594 21.531 1 96.88 85 LYS A CA 1
ATOM 659 C C . LYS A 1 85 ? 2.568 41.844 22.172 1 96.88 85 LYS A C 1
ATOM 661 O O . LYS A 1 85 ? 2.746 41.094 23.109 1 96.88 85 LYS A O 1
ATOM 666 N N . THR A 1 86 ? 1.413 42.062 21.609 1 97.56 86 THR A N 1
ATOM 667 C CA . THR A 1 86 ? 0.2 41.5 22.188 1 97.56 86 THR A CA 1
ATOM 668 C C . THR A 1 86 ? 0.104 40 21.844 1 97.56 86 THR A C 1
ATOM 670 O O . THR A 1 86 ? -0.652 39.281 22.484 1 97.56 86 THR A O 1
ATOM 673 N N . LEU A 1 87 ? 0.779 39.531 20.812 1 98.38 87 LEU A N 1
ATOM 674 C CA . LEU A 1 87 ? 0.696 38.125 20.391 1 98.38 87 LEU A CA 1
ATOM 675 C C . LEU A 1 87 ? 1.33 37.219 21.438 1 98.38 87 LEU A C 1
ATOM 677 O O . LEU A 1 87 ? 2.477 37.406 21.844 1 98.38 87 LEU A O 1
ATOM 681 N N . LYS A 1 88 ? 0.535 36.188 21.797 1 98.31 88 LYS A N 1
ATOM 682 C CA . LYS A 1 88 ? 1.022 35.344 22.859 1 98.31 88 LYS A CA 1
ATOM 683 C C . LYS A 1 88 ? 0.992 33.875 22.453 1 98.31 88 LYS A C 1
ATOM 685 O O . LYS A 1 88 ? 1.682 33.031 23.047 1 98.31 88 LYS A O 1
ATOM 690 N N . LEU A 1 89 ? 0.182 33.562 21.438 1 98.69 89 LEU A N 1
ATOM 691 C CA . LEU A 1 89 ? -0.001 32.156 21.078 1 98.69 89 LEU A CA 1
ATOM 692 C C . LEU A 1 89 ? -0.1 31.969 19.578 1 98.69 89 LEU A C 1
ATOM 694 O O . LEU A 1 89 ? -0.783 32.75 18.891 1 98.69 89 LEU A O 1
ATOM 698 N N . ILE A 1 90 ? 0.584 30.984 19.078 1 98.75 90 ILE A N 1
ATOM 699 C CA . ILE A 1 90 ? 0.413 30.469 17.719 1 98.75 90 ILE A CA 1
ATOM 700 C C . ILE A 1 90 ? 0.072 28.984 17.766 1 98.75 90 ILE A C 1
ATOM 702 O O . ILE A 1 90 ? 0.825 28.188 18.328 1 98.75 90 ILE A O 1
ATOM 706 N N . ALA A 1 91 ? -1.093 28.609 17.312 1 98.5 91 ALA A N 1
ATOM 707 C CA . ALA A 1 91 ? -1.465 27.219 17.078 1 98.5 91 ALA A CA 1
ATOM 708 C C . ALA A 1 91 ? -1.425 26.891 15.586 1 98.5 91 ALA A C 1
ATOM 710 O O . ALA A 1 91 ? -2.158 27.484 14.797 1 98.5 91 ALA A O 1
ATOM 711 N N . CYS A 1 92 ? -0.585 26 15.234 1 97.69 92 CYS A N 1
ATOM 712 C CA . CYS A 1 92 ? -0.344 25.75 13.82 1 97.69 92 CYS A CA 1
ATOM 713 C C . CYS A 1 92 ? -0.483 24.266 13.492 1 97.69 92 CYS A C 1
ATOM 715 O O . CYS A 1 92 ? 0.107 23.422 14.172 1 97.69 92 CYS A O 1
ATOM 717 N N . SER A 1 93 ? -1.254 24 12.406 1 96.25 93 SER A N 1
ATOM 718 C CA . SER A 1 93 ? -1.398 22.625 11.945 1 96.25 93 SER A CA 1
ATOM 719 C C . SER A 1 93 ? -0.051 22.031 11.547 1 96.25 93 SER A C 1
ATOM 721 O O . SER A 1 93 ? 0.8 22.719 10.992 1 96.25 93 SER A O 1
ATOM 723 N N . GLY A 1 94 ? 0.07 20.672 11.844 1 92.31 94 GLY A N 1
ATOM 724 C CA . GLY A 1 94 ? 1.269 19.953 11.438 1 92.31 94 GLY A CA 1
ATOM 725 C C . GLY A 1 94 ? 1.981 19.281 12.602 1 92.31 94 GLY A C 1
ATOM 726 O O . GLY A 1 94 ? 1.943 19.781 13.727 1 92.31 94 GLY A O 1
ATOM 727 N N . HIS A 1 95 ? 2.672 18.25 12.266 1 88.56 95 HIS A N 1
ATOM 728 C CA . HIS A 1 95 ? 3.473 17.562 13.266 1 88.56 95 HIS A CA 1
ATOM 729 C C . HIS A 1 95 ? 4.836 18.219 13.438 1 88.56 95 HIS A C 1
ATOM 731 O O . HIS A 1 95 ? 5.277 18.469 14.562 1 88.56 95 HIS A O 1
ATOM 737 N N . GLY A 1 96 ? 5.496 18.469 12.359 1 85.62 96 GLY A N 1
ATOM 738 C CA . GLY A 1 96 ? 6.785 19.141 12.375 1 85.62 96 GLY A CA 1
ATOM 739 C C . GLY A 1 96 ? 6.668 20.641 12.438 1 85.62 96 GLY A C 1
ATOM 740 O O . GLY A 1 96 ? 5.629 21.203 12.086 1 85.62 96 GLY A O 1
ATOM 741 N N . TYR A 1 97 ? 7.695 21.297 12.898 1 89.69 97 TYR A N 1
ATOM 742 C CA . TYR A 1 97 ? 7.664 22.75 13.047 1 89.69 97 TYR A CA 1
ATOM 743 C C . TYR A 1 97 ? 9.016 23.359 12.703 1 89.69 97 TYR A C 1
ATOM 745 O O . TYR A 1 97 ? 9.391 24.406 13.242 1 89.69 97 TYR A O 1
ATOM 753 N N . ASP A 1 98 ? 9.711 22.703 11.797 1 86.44 98 ASP A N 1
ATOM 754 C CA . ASP A 1 98 ? 11.055 23.109 11.43 1 86.44 98 ASP A CA 1
ATOM 755 C C . ASP A 1 98 ? 11.031 24.422 10.648 1 86.44 98 ASP A C 1
ATOM 757 O O . ASP A 1 98 ? 12.047 25.125 10.555 1 86.44 98 ASP A O 1
ATOM 761 N N . ALA A 1 99 ? 9.875 24.781 10.117 1 87.06 99 ALA A N 1
ATOM 762 C CA . ALA A 1 99 ? 9.758 26 9.32 1 87.06 99 ALA A CA 1
ATOM 763 C C . ALA A 1 99 ? 9.562 27.219 10.219 1 87.06 99 ALA A C 1
ATOM 765 O O . ALA A 1 99 ? 9.695 28.359 9.773 1 87.06 99 ALA A O 1
ATOM 766 N N . ALA A 1 100 ? 9.234 27.047 11.445 1 94.75 100 ALA A N 1
ATOM 767 C CA . ALA A 1 100 ? 8.977 28.141 12.391 1 94.75 100 ALA A CA 1
ATOM 768 C C . ALA A 1 100 ? 10.227 28.469 13.203 1 94.75 100 ALA A C 1
ATOM 770 O O . ALA A 1 100 ? 10.992 27.562 13.562 1 94.75 100 ALA A O 1
ATOM 771 N N . ASP A 1 101 ? 10.422 29.734 13.484 1 97.06 101 ASP A N 1
ATOM 772 C CA . ASP A 1 101 ? 11.523 30.188 14.328 1 97.06 101 ASP A CA 1
ATOM 773 C C . ASP A 1 101 ? 11.172 30.047 15.812 1 97.06 101 ASP A C 1
ATOM 775 O O . ASP A 1 101 ? 10.961 31.031 16.5 1 97.06 101 ASP A O 1
ATOM 779 N N . ILE A 1 102 ? 11.258 28.828 16.25 1 96.56 102 ILE A N 1
ATOM 780 C CA . ILE A 1 102 ? 10.82 28.5 17.609 1 96.56 102 ILE A CA 1
ATOM 781 C C . ILE A 1 102 ? 11.648 29.297 18.625 1 96.56 102 ILE A C 1
ATOM 783 O O . ILE A 1 102 ? 11.102 29.812 19.594 1 96.56 102 ILE A O 1
ATOM 787 N N . GLU A 1 103 ? 12.922 29.406 18.391 1 95.88 103 GLU A N 1
ATOM 788 C CA . GLU A 1 103 ? 13.789 30.156 19.281 1 95.88 103 GLU A CA 1
ATOM 789 C C . GLU A 1 103 ? 13.391 31.625 19.328 1 95.88 103 GLU A C 1
ATOM 791 O O . GLU A 1 103 ? 13.289 32.219 20.406 1 95.88 103 GLU A O 1
ATOM 796 N N . GLY A 1 104 ? 13.211 32.219 18.188 1 97.5 104 GLY A N 1
ATOM 797 C CA . GLY A 1 104 ? 12.781 33.594 18.125 1 97.5 104 GLY A CA 1
ATOM 798 C C . GLY A 1 104 ? 11.438 33.844 18.781 1 97.5 104 GLY A C 1
ATOM 799 O O . GLY A 1 104 ? 11.25 34.844 19.484 1 97.5 104 GLY A O 1
ATOM 800 N N . LEU A 1 105 ? 10.477 32.906 18.562 1 98.31 105 LEU A N 1
ATOM 801 C CA . LEU A 1 105 ? 9.156 33 19.188 1 98.31 105 LEU A CA 1
ATOM 802 C C . LEU A 1 105 ? 9.273 32.938 20.703 1 98.31 105 LEU A C 1
ATOM 804 O O . LEU A 1 105 ? 8.656 33.75 21.422 1 98.31 105 LEU A O 1
ATOM 808 N N . SER A 1 106 ? 10.078 32.062 21.203 1 97.94 106 SER A N 1
ATOM 809 C CA . SER A 1 106 ? 10.273 31.906 22.641 1 97.94 106 SER A CA 1
ATOM 810 C C . SER A 1 106 ? 10.867 33.156 23.266 1 97.94 106 SER A C 1
ATOM 812 O O . SER A 1 106 ? 10.438 33.594 24.328 1 97.94 106 SER A O 1
ATOM 814 N N . ALA A 1 107 ? 11.844 33.75 22.578 1 97.19 107 ALA A N 1
ATOM 815 C CA . ALA A 1 107 ? 12.516 34.938 23.062 1 97.19 107 ALA A CA 1
ATOM 816 C C . ALA A 1 107 ? 11.539 36.094 23.203 1 97.19 107 ALA A C 1
ATOM 818 O O . ALA A 1 107 ? 11.727 37 24.031 1 97.19 107 ALA A O 1
ATOM 819 N N . ARG A 1 108 ? 10.484 36.094 22.5 1 97.38 108 ARG A N 1
ATOM 820 C CA . ARG A 1 108 ? 9.5 37.188 22.5 1 97.38 108 ARG A CA 1
ATOM 821 C C . ARG A 1 108 ? 8.328 36.844 23.406 1 97.38 108 ARG A C 1
ATOM 823 O O . ARG A 1 108 ? 7.348 37.594 23.484 1 97.38 108 ARG A O 1
ATOM 830 N N . GLY A 1 109 ? 8.398 35.656 24 1 97.31 109 GLY A N 1
ATOM 831 C CA . GLY A 1 109 ? 7.352 35.219 24.906 1 97.31 109 GLY A CA 1
ATOM 832 C C . GLY A 1 109 ? 6.113 34.688 24.203 1 97.31 109 GLY A C 1
ATOM 833 O O . GLY A 1 109 ? 5.004 34.812 24.719 1 97.31 109 GLY A O 1
ATOM 834 N N . ILE A 1 110 ? 6.234 34.188 23.047 1 98.38 110 ILE A N 1
ATOM 835 C CA . ILE A 1 110 ? 5.121 33.656 22.266 1 98.38 110 ILE A CA 1
ATOM 836 C C . ILE A 1 110 ? 5.156 32.156 22.281 1 98.38 110 ILE A C 1
ATOM 838 O O . ILE A 1 110 ? 6.16 31.531 21.906 1 98.38 110 ILE A O 1
ATOM 842 N N . LEU A 1 111 ? 4.055 31.5 22.719 1 98.5 111 LEU A N 1
ATOM 843 C CA . LEU A 1 111 ? 3.934 30.047 22.703 1 98.5 111 LEU A CA 1
ATOM 844 C C . LEU A 1 111 ? 3.584 29.547 21.297 1 98.5 111 LEU A C 1
ATOM 846 O O . LEU A 1 111 ? 2.773 30.156 20.609 1 98.5 111 LEU A O 1
ATOM 850 N N . TYR A 1 112 ? 4.227 28.5 20.891 1 98.38 112 TYR A N 1
ATOM 851 C CA . TYR A 1 112 ? 3.928 27.828 19.625 1 98.38 112 TYR A CA 1
ATOM 852 C C . TYR A 1 112 ? 3.414 26.406 19.875 1 98.38 112 TYR A C 1
ATOM 854 O O . TYR A 1 112 ? 4.078 25.609 20.531 1 98.38 112 TYR A O 1
ATOM 862 N N . CYS A 1 113 ? 2.189 26.172 19.375 1 98.19 113 CYS A N 1
ATOM 863 C CA . CYS A 1 113 ? 1.588 24.844 19.469 1 98.19 113 CYS A CA 1
ATOM 864 C C . CYS A 1 113 ? 1.501 24.188 18.109 1 98.19 113 CYS A C 1
ATOM 866 O O . CYS A 1 113 ? 1.204 24.844 17.109 1 98.19 113 CYS A O 1
ATOM 868 N N . ASN A 1 114 ? 1.858 22.953 18.047 1 96.5 114 ASN A N 1
ATOM 869 C CA . ASN A 1 114 ? 1.598 22.141 16.859 1 96.5 114 ASN A CA 1
ATOM 870 C C . ASN A 1 114 ? 0.417 21.203 17.078 1 96.5 114 ASN A C 1
ATOM 872 O O . ASN A 1 114 ? -0.396 21.406 17.984 1 96.5 114 ASN A O 1
ATOM 876 N N . THR A 1 115 ? 0.122 20.297 16.141 1 96 115 THR A N 1
ATOM 877 C CA . THR A 1 115 ? -0.984 19.359 16.234 1 96 115 THR A CA 1
ATOM 878 C C . THR A 1 115 ? -0.471 17.922 16.219 1 96 115 THR A C 1
ATOM 880 O O . THR A 1 115 ? -0.642 17.203 15.227 1 96 115 THR A O 1
ATOM 883 N N . PRO A 1 116 ? 0.041 17.516 17.406 1 92.06 116 PRO A N 1
ATOM 884 C CA . PRO A 1 116 ? 0.564 16.141 17.453 1 92.06 116 PRO A CA 1
ATOM 885 C C . PRO A 1 116 ? -0.514 15.094 17.219 1 92.06 116 PRO A C 1
ATOM 887 O O . PRO A 1 116 ? -1.666 15.281 17.625 1 92.06 116 PRO A O 1
ATOM 890 N N . ASN A 1 117 ? -0.246 14.047 16.453 1 92.31 117 ASN A N 1
ATOM 891 C CA . ASN A 1 117 ? -1.085 12.875 16.25 1 92.31 117 ASN A CA 1
ATOM 892 C C . ASN A 1 117 ? -2.246 13.18 15.305 1 92.31 117 ASN A C 1
ATOM 894 O O . ASN A 1 117 ? -3.123 12.336 15.102 1 92.31 117 ASN A O 1
ATOM 898 N N . ALA A 1 118 ? -2.336 14.43 14.82 1 95.5 118 ALA A N 1
ATOM 899 C CA . ALA A 1 118 ? -3.463 14.828 13.984 1 95.5 118 ALA A CA 1
ATOM 900 C C . ALA A 1 118 ? -3.396 14.156 12.617 1 95.5 118 ALA A C 1
ATOM 902 O O . ALA A 1 118 ? -4.41 14.039 11.922 1 95.5 118 ALA A O 1
ATOM 903 N N . CYS A 1 119 ? -2.254 13.727 12.273 1 96.5 119 CYS A N 1
ATOM 904 C CA . CYS A 1 119 ? -2.137 13.125 10.953 1 96.5 119 CYS A CA 1
ATOM 905 C C . CYS A 1 119 ? -1.371 11.812 11.016 1 96.5 119 CYS A C 1
ATOM 907 O O . CYS A 1 119 ? -0.857 11.336 10 1 96.5 119 CYS A O 1
ATOM 909 N N . THR A 1 120 ? -1.272 11.227 12.18 1 97.31 120 THR A N 1
ATOM 910 C CA . THR A 1 120 ? -0.512 10.008 12.414 1 97.31 120 THR A CA 1
ATOM 911 C C . THR A 1 120 ? -1.048 8.867 11.555 1 97.31 120 THR A C 1
ATOM 913 O O . THR A 1 120 ? -0.285 8.203 10.852 1 97.31 120 THR A O 1
ATOM 916 N N . GLU A 1 121 ? -2.338 8.711 11.562 1 97.75 121 GLU A N 1
ATOM 917 C CA . GLU A 1 121 ? -2.959 7.621 10.812 1 97.75 121 GLU A CA 1
ATOM 918 C C . GLU A 1 121 ? -2.707 7.766 9.312 1 97.75 121 GLU A C 1
ATOM 920 O O . GLU A 1 121 ? -2.301 6.809 8.648 1 97.75 121 GLU A O 1
ATOM 925 N N . ALA A 1 122 ? -2.932 8.953 8.82 1 98.12 122 ALA A N 1
ATOM 926 C CA . ALA A 1 122 ? -2.773 9.203 7.391 1 98.12 122 ALA A CA 1
ATOM 927 C C . ALA A 1 122 ? -1.348 8.906 6.938 1 98.12 122 ALA A C 1
ATOM 929 O O . ALA A 1 122 ? -1.14 8.219 5.934 1 98.12 122 ALA A O 1
ATOM 930 N N . VAL A 1 123 ? -0.403 9.375 7.668 1 98.38 123 VAL A N 1
ATOM 931 C CA . VAL A 1 123 ? 0.997 9.203 7.297 1 98.38 123 VAL A CA 1
ATOM 932 C C . VAL A 1 123 ? 1.389 7.73 7.414 1 98.38 123 VAL A C 1
ATOM 934 O O . VAL A 1 123 ? 2.117 7.203 6.57 1 98.38 123 VAL A O 1
ATOM 937 N N . ALA A 1 124 ? 0.89 7.043 8.43 1 98.69 124 ALA A N 1
ATOM 938 C CA . ALA A 1 124 ? 1.206 5.629 8.625 1 98.69 124 ALA A CA 1
ATOM 939 C C . ALA A 1 124 ? 0.627 4.781 7.492 1 98.69 124 ALA A C 1
ATOM 941 O O . ALA A 1 124 ? 1.281 3.855 7.008 1 98.69 124 ALA A O 1
ATOM 942 N N . VAL A 1 125 ? -0.591 5.094 7.055 1 98.75 125 VAL A N 1
ATOM 943 C CA . VAL A 1 125 ? -1.233 4.375 5.957 1 98.75 125 VAL A CA 1
ATOM 944 C C . VAL A 1 125 ? -0.414 4.547 4.68 1 98.75 125 VAL A C 1
ATOM 946 O O . VAL A 1 125 ? -0.126 3.568 3.986 1 98.75 125 VAL A O 1
ATOM 949 N N . THR A 1 126 ? 0.003 5.742 4.434 1 98.75 126 THR A N 1
ATOM 950 C CA . THR A 1 126 ? 0.828 6.023 3.264 1 98.75 126 THR A CA 1
ATOM 951 C C . THR A 1 126 ? 2.152 5.27 3.346 1 98.75 126 THR A C 1
ATOM 953 O O . THR A 1 126 ? 2.621 4.715 2.348 1 98.75 126 THR A O 1
ATOM 956 N N . THR A 1 127 ? 2.697 5.25 4.516 1 98.88 127 THR A N 1
ATOM 957 C CA . THR A 1 127 ? 3.99 4.602 4.711 1 98.88 127 THR A CA 1
ATOM 958 C C . THR A 1 127 ? 3.889 3.105 4.438 1 98.88 127 THR A C 1
ATOM 960 O O . THR A 1 127 ? 4.809 2.51 3.867 1 98.88 127 THR A O 1
ATOM 963 N N . LEU A 1 128 ? 2.805 2.5 4.891 1 98.81 128 LEU A N 1
ATOM 964 C CA . LEU A 1 128 ? 2.598 1.084 4.609 1 98.81 128 LEU A CA 1
ATOM 965 C C . LEU A 1 128 ? 2.664 0.812 3.109 1 98.81 128 LEU A C 1
ATOM 967 O O . LEU A 1 128 ? 3.297 -0.154 2.678 1 98.81 128 LEU A O 1
ATOM 971 N N . SER A 1 129 ? 2 1.657 2.312 1 98.75 129 SER A N 1
ATOM 972 C CA . SER A 1 129 ? 2.035 1.52 0.86 1 98.75 129 SER A CA 1
ATOM 973 C C . SER A 1 129 ? 3.457 1.662 0.326 1 98.75 129 SER A C 1
ATOM 975 O O . SER A 1 129 ? 3.871 0.909 -0.558 1 98.75 129 SER A O 1
ATOM 977 N N . LEU A 1 130 ? 4.203 2.607 0.871 1 98.94 130 LEU A N 1
ATOM 978 C CA . LEU A 1 130 ? 5.574 2.826 0.432 1 98.94 130 LEU A CA 1
ATOM 979 C C . LEU A 1 130 ? 6.453 1.625 0.77 1 98.94 130 LEU A C 1
ATOM 981 O O . LEU A 1 130 ? 7.328 1.25 -0.013 1 98.94 130 LEU A O 1
ATOM 985 N N . VAL A 1 131 ? 6.211 1.033 1.934 1 98.94 131 VAL A N 1
ATOM 986 C CA . VAL A 1 131 ? 6.953 -0.162 2.322 1 98.94 131 VAL A CA 1
ATOM 987 C C . VAL A 1 131 ? 6.648 -1.299 1.35 1 98.94 131 VAL A C 1
ATOM 989 O O . VAL A 1 131 ? 7.566 -1.935 0.822 1 98.94 131 VAL A O 1
ATOM 992 N N . ILE A 1 132 ? 5.383 -1.521 1.043 1 98.88 132 ILE A N 1
ATOM 993 C CA . ILE A 1 132 ? 5.012 -2.562 0.092 1 98.88 132 ILE A CA 1
ATOM 994 C C . ILE A 1 132 ? 5.707 -2.316 -1.244 1 98.88 132 ILE A C 1
ATOM 996 O O . ILE A 1 132 ? 6.32 -3.225 -1.811 1 98.88 132 ILE A O 1
ATOM 1000 N N . ASP A 1 133 ? 5.672 -1.072 -1.704 1 98.75 133 ASP A N 1
ATOM 1001 C CA . ASP A 1 133 ? 6.199 -0.725 -3.02 1 98.75 133 ASP A CA 1
ATOM 1002 C C . ASP A 1 133 ? 7.715 -0.905 -3.066 1 98.75 133 ASP A C 1
ATOM 1004 O O . ASP A 1 133 ? 8.273 -1.257 -4.109 1 98.75 133 ASP A O 1
ATOM 1008 N N . SER A 1 134 ? 8.391 -0.672 -1.957 1 98.75 134 SER A N 1
ATOM 1009 C CA . SER A 1 134 ? 9.836 -0.847 -1.932 1 98.75 134 SER A CA 1
ATOM 1010 C C . SER A 1 134 ? 10.219 -2.312 -2.107 1 98.75 134 SER A C 1
ATOM 1012 O O . SER A 1 134 ? 11.344 -2.623 -2.52 1 98.75 134 SER A O 1
ATOM 1014 N N . PHE A 1 135 ? 9.328 -3.232 -1.8 1 98.81 135 PHE A N 1
ATOM 1015 C CA . PHE A 1 135 ? 9.578 -4.664 -1.922 1 98.81 135 PHE A CA 1
ATOM 1016 C C . PHE A 1 135 ? 9.023 -5.195 -3.238 1 98.81 135 PHE A C 1
ATOM 1018 O O . PHE A 1 135 ? 9.648 -6.039 -3.885 1 98.81 135 PHE A O 1
ATOM 1025 N N . ARG A 1 136 ? 7.863 -4.605 -3.672 1 98.75 136 ARG A N 1
ATOM 1026 C CA . ARG A 1 136 ? 7.074 -5.246 -4.719 1 98.75 136 ARG A CA 1
ATOM 1027 C C . ARG A 1 136 ? 7.148 -4.457 -6.023 1 98.75 136 ARG A C 1
ATOM 1029 O O . ARG A 1 136 ? 6.742 -4.953 -7.074 1 98.75 136 ARG A O 1
ATOM 1036 N N . PHE A 1 137 ? 7.605 -3.229 -6.023 1 98.69 137 PHE A N 1
ATOM 1037 C CA . PHE A 1 137 ? 7.816 -2.381 -7.191 1 98.69 137 PHE A CA 1
ATOM 1038 C C . PHE A 1 137 ? 6.5 -2.123 -7.914 1 98.69 137 PHE A C 1
ATOM 1040 O O . PHE A 1 137 ? 6.434 -2.234 -9.141 1 98.69 137 PHE A O 1
ATOM 1047 N N . LEU A 1 138 ? 5.492 -1.813 -7.137 1 98.5 138 LEU A N 1
ATOM 1048 C CA . LEU A 1 138 ? 4.164 -1.664 -7.719 1 98.5 138 LEU A CA 1
ATOM 1049 C C . LEU A 1 138 ? 4.078 -0.393 -8.555 1 98.5 138 LEU A C 1
ATOM 1051 O O . LEU A 1 138 ? 3.281 -0.316 -9.492 1 98.5 138 LEU A O 1
ATOM 1055 N N . SER A 1 139 ? 4.918 0.641 -8.25 1 98.44 139 SER A N 1
ATOM 1056 C CA . SER A 1 139 ? 4.977 1.828 -9.102 1 98.44 139 SER A CA 1
ATOM 1057 C C . SER A 1 139 ? 5.387 1.472 -10.523 1 98.44 139 SER A C 1
ATOM 1059 O O . SER A 1 139 ? 4.766 1.928 -11.484 1 98.44 139 SER A O 1
ATOM 1061 N N . PHE A 1 140 ? 6.41 0.665 -10.656 1 98.69 140 PHE A N 1
ATOM 1062 C CA . PHE A 1 140 ? 6.84 0.193 -11.969 1 98.69 140 PHE A CA 1
ATOM 1063 C C . PHE A 1 140 ? 5.742 -0.635 -12.633 1 98.69 140 PHE A C 1
ATOM 1065 O O . PHE A 1 140 ? 5.492 -0.497 -13.828 1 98.69 140 PHE A O 1
ATOM 1072 N N . ALA A 1 141 ? 5.109 -1.489 -11.859 1 98.69 141 ALA A N 1
ATOM 1073 C CA . ALA A 1 141 ? 4.027 -2.32 -12.383 1 98.69 141 ALA A CA 1
ATOM 1074 C C . ALA A 1 141 ? 2.895 -1.463 -12.938 1 98.69 141 ALA A C 1
ATOM 1076 O O . ALA A 1 141 ? 2.318 -1.787 -13.977 1 98.69 141 ALA A O 1
ATOM 1077 N N . GLN A 1 142 ? 2.557 -0.401 -12.211 1 98.5 142 GLN A N 1
ATOM 1078 C CA . GLN A 1 142 ? 1.518 0.509 -12.688 1 98.5 142 GLN A CA 1
ATOM 1079 C C . GLN A 1 142 ? 1.9 1.137 -14.023 1 98.5 142 GLN A C 1
ATOM 1081 O O . GLN A 1 142 ? 1.057 1.282 -14.906 1 98.5 142 GLN A O 1
ATOM 1086 N N . TRP A 1 143 ? 3.162 1.558 -14.094 1 98.31 143 TRP A N 1
ATOM 1087 C CA . TRP A 1 143 ? 3.656 2.068 -15.367 1 98.31 143 TRP A CA 1
ATOM 1088 C C . TRP A 1 143 ? 3.506 1.022 -16.469 1 98.31 143 TRP A C 1
ATOM 1090 O O . TRP A 1 143 ? 3.025 1.329 -17.562 1 98.31 143 TRP A O 1
ATOM 1100 N N . CYS A 1 144 ? 3.854 -0.232 -16.219 1 98.19 144 CYS A N 1
ATOM 1101 C CA . CYS A 1 144 ? 3.799 -1.316 -17.203 1 98.19 144 CYS A CA 1
ATOM 1102 C C . CYS A 1 144 ? 2.367 -1.57 -17.656 1 98.19 144 CYS A C 1
ATOM 1104 O O . CYS A 1 144 ? 2.121 -1.814 -18.828 1 98.19 144 CYS A O 1
ATOM 1106 N N . ALA A 1 145 ? 1.384 -1.522 -16.719 1 98 145 ALA A N 1
ATOM 1107 C CA . ALA A 1 145 ? -0.019 -1.737 -17.062 1 98 145 ALA A CA 1
ATOM 1108 C C . ALA A 1 145 ? -0.485 -0.734 -18.109 1 98 145 ALA A C 1
ATOM 1110 O O . ALA A 1 145 ? -1.347 -1.047 -18.938 1 98 145 ALA A O 1
ATOM 1111 N N . ARG A 1 146 ? 0.098 0.415 -18.109 1 98 146 ARG A N 1
ATOM 1112 C CA . ARG A 1 146 ? -0.364 1.503 -18.953 1 98 146 ARG A CA 1
ATOM 1113 C C . ARG A 1 146 ? 0.442 1.562 -20.25 1 98 146 ARG A C 1
ATOM 1115 O O . ARG A 1 146 ? -0.089 1.923 -21.312 1 98 146 ARG A O 1
ATOM 1122 N N . TYR A 1 147 ? 1.724 1.167 -20.203 1 97.19 147 TYR A N 1
ATOM 1123 C CA . TYR A 1 147 ? 2.578 1.506 -21.344 1 97.19 147 TYR A CA 1
ATOM 1124 C C . TYR A 1 147 ? 3.223 0.257 -21.922 1 97.19 147 TYR A C 1
ATOM 1126 O O . TYR A 1 147 ? 3.482 0.196 -23.125 1 97.19 147 TYR A O 1
ATOM 1134 N N . ASP A 1 148 ? 3.57 -0.693 -21.141 1 96.75 148 ASP A N 1
ATOM 1135 C CA . ASP A 1 148 ? 4.23 -1.925 -21.562 1 96.75 148 ASP A CA 1
ATOM 1136 C C . ASP A 1 148 ? 3.893 -3.078 -20.625 1 96.75 148 ASP A C 1
ATOM 1138 O O . ASP A 1 148 ? 4.711 -3.467 -19.781 1 96.75 148 ASP A O 1
ATOM 1142 N N . TRP A 1 149 ? 2.74 -3.666 -20.875 1 94.81 149 TRP A N 1
ATOM 1143 C CA . TRP A 1 149 ? 2.16 -4.672 -20 1 94.81 149 TRP A CA 1
ATOM 1144 C C . TRP A 1 149 ? 3.133 -5.82 -19.766 1 94.81 149 TRP A C 1
ATOM 1146 O O . TRP A 1 149 ? 3.35 -6.242 -18.625 1 94.81 149 TRP A O 1
ATOM 1156 N N . MET A 1 150 ? 3.85 -6.32 -20.672 1 92.88 150 MET A N 1
ATOM 1157 C CA . MET A 1 150 ? 4.691 -7.512 -20.594 1 92.88 150 MET A CA 1
ATOM 1158 C C . MET A 1 150 ? 6 -7.211 -19.875 1 92.88 150 MET A C 1
ATOM 1160 O O . MET A 1 150 ? 6.617 -8.109 -19.297 1 92.88 150 MET A O 1
ATOM 1164 N N . LYS A 1 151 ? 6.43 -5.945 -19.922 1 95.69 151 LYS A N 1
ATOM 1165 C CA . LYS A 1 151 ? 7.66 -5.562 -19.25 1 95.69 151 LYS A CA 1
ATOM 1166 C C . LYS A 1 151 ? 7.566 -5.84 -17.75 1 95.69 151 LYS A C 1
ATOM 1168 O O . LYS A 1 151 ? 8.586 -6.035 -17.078 1 95.69 151 LYS A O 1
ATOM 1173 N N . SER A 1 152 ? 6.379 -5.906 -17.219 1 96.19 152 SER A N 1
ATOM 1174 C CA . SER A 1 152 ? 6.172 -6.18 -15.805 1 96.19 152 SER A CA 1
ATOM 1175 C C . SER A 1 152 ? 6.719 -7.551 -15.422 1 96.19 152 SER A C 1
ATOM 1177 O O . SER A 1 152 ? 6.973 -7.816 -14.242 1 96.19 152 SER A O 1
ATOM 1179 N N . ARG A 1 153 ? 6.898 -8.422 -16.359 1 94.38 153 ARG A N 1
ATOM 1180 C CA . ARG A 1 153 ? 7.402 -9.766 -16.062 1 94.38 153 ARG A CA 1
ATOM 1181 C C . ARG A 1 153 ? 8.836 -9.711 -15.547 1 94.38 153 ARG A C 1
ATOM 1183 O O . ARG A 1 153 ? 9.297 -10.648 -14.891 1 94.38 153 ARG A O 1
ATOM 1190 N N . GLU A 1 154 ? 9.523 -8.648 -15.758 1 95.12 154 GLU A N 1
ATOM 1191 C CA . GLU A 1 154 ? 10.875 -8.477 -15.242 1 95.12 154 GLU A CA 1
ATOM 1192 C C . GLU A 1 154 ? 10.891 -8.477 -13.719 1 95.12 154 GLU A C 1
ATOM 1194 O O . GLU A 1 154 ? 11.938 -8.703 -13.102 1 95.12 154 GLU A O 1
ATOM 1199 N N . LEU A 1 155 ? 9.727 -8.281 -13.102 1 97.19 155 LEU A N 1
ATOM 1200 C CA . LEU A 1 155 ? 9.633 -8.227 -11.648 1 97.19 155 LEU A CA 1
ATOM 1201 C C . LEU A 1 155 ? 9.672 -9.633 -11.047 1 97.19 155 LEU A C 1
ATOM 1203 O O . LEU A 1 155 ? 9.891 -9.797 -9.852 1 97.19 155 LEU A O 1
ATOM 1207 N N . GLY A 1 156 ? 9.453 -10.625 -11.852 1 95.62 156 GLY A N 1
ATOM 1208 C CA . GLY A 1 156 ? 9.344 -12.008 -11.414 1 95.62 156 GLY A CA 1
ATOM 1209 C C . GLY A 1 156 ? 10.484 -12.445 -10.508 1 95.62 156 GLY A C 1
ATOM 1210 O O . GLY A 1 156 ? 10.25 -12.914 -9.398 1 95.62 156 GLY A O 1
ATOM 1211 N N . PRO A 1 157 ? 11.672 -12.133 -10.867 1 94.19 157 PRO A N 1
ATOM 1212 C CA . PRO A 1 157 ? 12.805 -12.633 -10.086 1 94.19 157 PRO A CA 1
ATOM 1213 C C . PRO A 1 157 ? 13.203 -11.695 -8.953 1 94.19 157 PRO A C 1
ATOM 1215 O O . PRO A 1 157 ? 14.055 -12.031 -8.133 1 94.19 157 PRO A O 1
ATOM 1218 N N . VAL A 1 158 ? 12.586 -10.516 -8.875 1 95.94 158 VAL A N 1
ATOM 1219 C CA . VAL A 1 158 ? 13.18 -9.555 -7.953 1 95.94 158 VAL A CA 1
ATOM 1220 C C . VAL A 1 158 ? 12.148 -9.125 -6.91 1 95.94 158 VAL A C 1
ATOM 1222 O O . VAL A 1 158 ? 12.508 -8.695 -5.812 1 95.94 158 VAL A O 1
ATOM 1225 N N . ALA A 1 159 ? 10.859 -9.227 -7.195 1 97.88 159 ALA A N 1
ATOM 1226 C CA . ALA A 1 159 ? 9.828 -8.828 -6.238 1 97.88 159 ALA A CA 1
ATOM 1227 C C . ALA A 1 159 ? 9.766 -9.805 -5.066 1 97.88 159 ALA A C 1
ATOM 1229 O O . ALA A 1 159 ? 9.844 -11.016 -5.258 1 97.88 159 ALA A O 1
ATOM 1230 N N . VAL A 1 160 ? 9.695 -9.305 -3.85 1 97.94 160 VAL A N 1
ATOM 1231 C CA . VAL A 1 160 ? 9.547 -10.102 -2.635 1 97.94 160 VAL A CA 1
ATOM 1232 C C . VAL A 1 160 ? 8.5 -9.461 -1.722 1 97.94 160 VAL A C 1
ATOM 1234 O O . VAL A 1 160 ? 8.18 -8.281 -1.869 1 97.94 160 VAL A O 1
ATOM 1237 N N . ASP A 1 161 ? 7.898 -10.227 -0.839 1 98.31 161 ASP A N 1
ATOM 1238 C CA . ASP A 1 161 ? 6.941 -9.695 0.131 1 98.31 161 ASP A CA 1
ATOM 1239 C C . ASP A 1 161 ? 7.66 -9.141 1.359 1 98.31 161 ASP A C 1
ATOM 1241 O O . ASP A 1 161 ? 8.703 -9.656 1.767 1 98.31 161 ASP A O 1
ATOM 1245 N N . PRO A 1 162 ? 7.098 -8.094 1.944 1 98.69 162 PRO A N 1
ATOM 1246 C CA . PRO A 1 162 ? 7.656 -7.602 3.205 1 98.69 162 PRO A CA 1
ATOM 1247 C C . PRO A 1 162 ? 7.402 -8.547 4.375 1 98.69 162 PRO A C 1
ATOM 1249 O O . PRO A 1 162 ? 7.965 -8.367 5.457 1 98.69 162 PRO A O 1
ATOM 1252 N N . THR A 1 163 ? 6.621 -9.562 4.223 1 98.12 163 THR A N 1
ATOM 1253 C CA . THR A 1 163 ? 6.18 -10.461 5.277 1 98.12 163 THR A CA 1
ATOM 1254 C C . THR A 1 163 ? 7.379 -11.109 5.973 1 98.12 163 THR A C 1
ATOM 1256 O O . THR A 1 163 ? 8.297 -11.602 5.309 1 98.12 163 THR A O 1
ATOM 1259 N N . ASN A 1 164 ? 7.414 -11 7.27 1 98 164 ASN A N 1
ATOM 1260 C CA . ASN A 1 164 ? 8.406 -11.594 8.164 1 98 164 ASN A CA 1
ATOM 1261 C C . ASN A 1 164 ? 9.766 -10.93 8.008 1 98 164 ASN A C 1
ATOM 1263 O O . ASN A 1 164 ? 10.773 -11.453 8.484 1 98 164 ASN A O 1
ATOM 1267 N N . LYS A 1 165 ? 9.875 -9.844 7.262 1 98.56 165 LYS A N 1
ATOM 1268 C CA . LYS A 1 165 ? 11.125 -9.102 7.137 1 98.56 165 LYS A CA 1
ATOM 1269 C C . LYS A 1 165 ? 11.367 -8.219 8.359 1 98.56 165 LYS A C 1
ATOM 1271 O O . LYS A 1 165 ? 10.523 -8.141 9.25 1 98.56 165 LYS A O 1
ATOM 1276 N N . THR A 1 166 ? 12.523 -7.598 8.438 1 98.81 166 THR A N 1
ATOM 1277 C CA . THR A 1 166 ? 12.891 -6.738 9.555 1 98.81 166 THR A CA 1
ATOM 1278 C C . THR A 1 166 ? 12.781 -5.27 9.164 1 98.81 166 THR A C 1
ATOM 1280 O O . THR A 1 166 ? 13.281 -4.863 8.109 1 98.81 166 THR A O 1
ATOM 1283 N N . LEU A 1 167 ? 12.117 -4.512 9.984 1 98.94 167 LEU A N 1
ATOM 1284 C CA . LEU A 1 167 ? 11.891 -3.09 9.758 1 98.94 167 LEU A CA 1
ATOM 1285 C C . LEU A 1 167 ? 12.594 -2.25 10.812 1 98.94 167 LEU A C 1
ATOM 1287 O O . LEU A 1 167 ? 12.445 -2.5 12.016 1 98.94 167 LEU A O 1
ATOM 1291 N N . GLY A 1 168 ? 13.414 -1.338 10.359 1 98.94 168 GLY A N 1
ATOM 1292 C CA . GLY A 1 168 ? 13.992 -0.34 11.242 1 98.94 168 GLY A CA 1
ATOM 1293 C C . GLY A 1 168 ? 13.32 1.016 11.133 1 98.94 168 GLY A C 1
ATOM 1294 O O . GLY A 1 168 ? 13.227 1.582 10.047 1 98.94 168 GLY A O 1
ATOM 1295 N N . ILE A 1 169 ? 12.898 1.557 12.234 1 98.88 169 ILE A N 1
ATOM 1296 C CA . ILE A 1 169 ? 12.242 2.857 12.273 1 98.88 169 ILE A CA 1
ATOM 1297 C C . ILE A 1 169 ? 13.156 3.879 12.945 1 98.88 169 ILE A C 1
ATOM 1299 O O . ILE A 1 169 ? 13.555 3.703 14.094 1 98.88 169 ILE A O 1
ATOM 1303 N N . VAL A 1 170 ? 13.484 4.918 12.203 1 98.75 170 VAL A N 1
ATOM 1304 C CA . VAL A 1 170 ? 14.188 6.043 12.812 1 98.75 170 VAL A CA 1
ATOM 1305 C C . VAL A 1 170 ? 13.18 7.035 13.391 1 98.75 170 VAL A C 1
ATOM 1307 O O . VAL A 1 170 ? 12.531 7.773 12.641 1 98.75 170 VAL A O 1
ATOM 1310 N N . GLY A 1 171 ? 13.102 7.102 14.688 1 97.31 171 GLY A N 1
ATOM 1311 C CA . GLY A 1 171 ? 12.07 7.879 15.359 1 97.31 171 GLY A CA 1
ATOM 1312 C C . GLY A 1 171 ? 10.82 7.082 15.664 1 97.31 171 GLY A C 1
ATOM 1313 O O . GLY A 1 171 ? 9.922 6.977 14.828 1 97.31 171 GLY A O 1
ATOM 1314 N N . LEU A 1 172 ? 10.719 6.629 16.922 1 97.25 172 LEU A N 1
ATOM 1315 C CA . LEU A 1 172 ? 9.562 5.836 17.344 1 97.25 172 LEU A CA 1
ATOM 1316 C C . LEU A 1 172 ? 8.57 6.688 18.125 1 97.25 172 LEU A C 1
ATOM 1318 O O . LEU A 1 172 ? 8.164 6.316 19.219 1 97.25 172 LEU A O 1
ATOM 1322 N N . GLY A 1 173 ? 8.32 7.902 17.578 1 94.19 173 GLY A N 1
ATOM 1323 C CA . GLY A 1 173 ? 7.219 8.711 18.078 1 94.19 173 GLY A CA 1
ATOM 1324 C C . GLY A 1 173 ? 5.855 8.211 17.641 1 94.19 173 GLY A C 1
ATOM 1325 O O . GLY A 1 173 ? 5.688 7.02 17.359 1 94.19 173 GLY A O 1
ATOM 1326 N N . ASP A 1 174 ? 4.855 9.047 17.578 1 94 174 ASP A N 1
ATOM 1327 C CA . ASP A 1 174 ? 3.486 8.656 17.266 1 94 174 ASP A CA 1
ATOM 1328 C C . ASP A 1 174 ? 3.402 8.039 15.867 1 94 174 ASP A C 1
ATOM 1330 O O . ASP A 1 174 ? 2.822 6.965 15.695 1 94 174 ASP A O 1
ATOM 1334 N N . ILE A 1 175 ? 3.99 8.734 14.906 1 97 175 ILE A N 1
ATOM 1335 C CA . ILE A 1 175 ? 3.924 8.266 13.523 1 97 175 ILE A CA 1
ATOM 1336 C C . ILE A 1 175 ? 4.75 6.988 13.375 1 97 175 ILE A C 1
ATOM 1338 O O . ILE A 1 175 ? 4.273 6 12.812 1 97 175 ILE A O 1
ATOM 1342 N N . GLY A 1 176 ? 5.996 6.984 13.891 1 98.06 176 GLY A N 1
ATOM 1343 C CA . GLY A 1 176 ? 6.844 5.805 13.812 1 98.06 176 GLY A CA 1
ATOM 1344 C C . GLY A 1 176 ? 6.219 4.574 14.438 1 98.06 176 GLY A C 1
ATOM 1345 O O . GLY A 1 176 ? 6.297 3.479 13.883 1 98.06 176 GLY A O 1
ATOM 1346 N N . LEU A 1 177 ? 5.641 4.762 15.594 1 98.12 177 LEU A N 1
ATOM 1347 C CA . LEU A 1 177 ? 4.996 3.652 16.281 1 98.12 177 LEU A CA 1
ATOM 1348 C C . LEU A 1 177 ? 3.807 3.131 15.484 1 98.12 177 LEU A C 1
ATOM 1350 O O . LEU A 1 177 ? 3.613 1.918 15.367 1 98.12 177 LEU A O 1
ATOM 1354 N N . ALA A 1 178 ? 2.998 4.062 14.969 1 98.12 178 ALA A N 1
ATOM 1355 C CA . ALA A 1 178 ? 1.859 3.65 14.148 1 98.12 178 ALA A CA 1
ATOM 1356 C C . ALA A 1 178 ? 2.316 2.842 12.938 1 98.12 178 ALA A C 1
ATOM 1358 O O . ALA A 1 178 ? 1.692 1.841 12.578 1 98.12 178 ALA A O 1
ATOM 1359 N N . VAL A 1 179 ? 3.416 3.229 12.312 1 98.75 179 VAL A N 1
ATOM 1360 C CA . VAL A 1 179 ? 3.988 2.508 11.18 1 98.75 179 VAL A CA 1
ATOM 1361 C C . VAL A 1 179 ? 4.426 1.113 11.617 1 98.7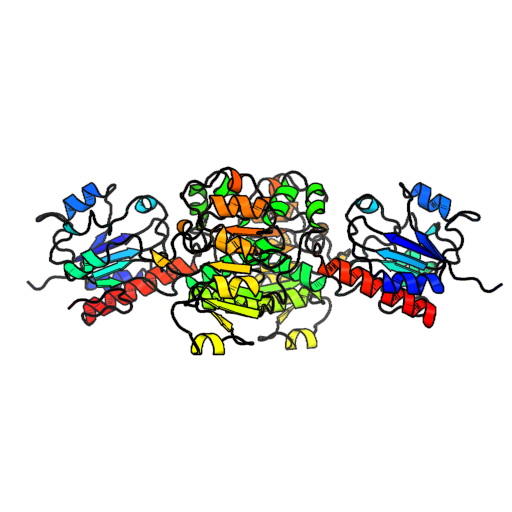5 179 VAL A C 1
ATOM 1363 O O . VAL A 1 179 ? 4.109 0.119 10.961 1 98.75 179 VAL A O 1
ATOM 1366 N N . ALA A 1 180 ? 5.125 1.064 12.742 1 98.81 180 ALA A N 1
ATOM 1367 C CA . ALA A 1 180 ? 5.59 -0.21 13.281 1 98.81 180 ALA A CA 1
ATOM 1368 C C . ALA A 1 180 ? 4.422 -1.158 13.531 1 98.81 180 ALA A C 1
ATOM 1370 O O . ALA A 1 180 ? 4.465 -2.326 13.141 1 98.81 180 ALA A O 1
ATOM 1371 N N . GLN A 1 181 ? 3.406 -0.64 14.125 1 98.62 181 GLN A N 1
ATOM 1372 C CA . GLN A 1 181 ? 2.238 -1.442 14.477 1 98.62 181 GLN A CA 1
ATOM 1373 C C . GLN A 1 181 ? 1.546 -1.98 13.234 1 98.62 181 GLN A C 1
ATOM 1375 O O . GLN A 1 181 ? 1.19 -3.16 13.172 1 98.62 181 GLN A O 1
ATOM 1380 N N . LYS A 1 182 ? 1.369 -1.156 12.273 1 98.69 182 LYS A N 1
ATOM 1381 C CA . LYS A 1 182 ? 0.689 -1.574 11.047 1 98.69 182 LYS A CA 1
ATOM 1382 C C . LYS A 1 182 ? 1.514 -2.609 10.289 1 98.69 182 LYS A C 1
ATOM 1384 O O . LYS A 1 182 ? 0.972 -3.6 9.789 1 98.69 182 LYS A O 1
ATOM 1389 N N . CYS A 1 183 ? 2.836 -2.379 10.195 1 98.81 183 CYS A N 1
ATOM 1390 C CA . CYS A 1 183 ? 3.699 -3.303 9.469 1 98.81 183 CYS A CA 1
ATOM 1391 C C . CYS A 1 183 ? 3.797 -4.641 10.195 1 98.81 183 CYS A C 1
ATOM 1393 O O . CYS A 1 183 ? 3.844 -5.695 9.555 1 98.81 183 CYS A O 1
ATOM 1395 N N . GLU A 1 184 ? 3.854 -4.566 11.492 1 98.62 184 GLU A N 1
ATOM 1396 C CA . GLU A 1 184 ? 3.838 -5.805 12.266 1 98.62 184 GLU A CA 1
ATOM 1397 C C . GLU A 1 184 ? 2.518 -6.551 12.078 1 98.62 184 GLU A C 1
ATOM 1399 O O . GLU A 1 184 ? 2.512 -7.754 11.805 1 98.62 184 GLU A O 1
ATOM 1404 N N . ALA A 1 185 ? 1.445 -5.832 12.164 1 97.75 185 ALA A N 1
ATOM 1405 C CA . ALA A 1 185 ? 0.122 -6.445 12.117 1 97.75 185 ALA A CA 1
ATOM 1406 C C . ALA A 1 185 ? -0.16 -7.039 10.742 1 97.75 185 ALA A C 1
ATOM 1408 O O . ALA A 1 185 ? -0.696 -8.141 10.633 1 97.75 185 ALA A O 1
ATOM 1409 N N . ALA A 1 186 ? 0.209 -6.355 9.727 1 97.75 186 ALA A N 1
ATOM 1410 C CA . ALA A 1 186 ? -0.154 -6.758 8.367 1 97.75 186 ALA A CA 1
ATOM 1411 C C . ALA A 1 186 ? 0.827 -7.789 7.82 1 97.75 186 ALA A C 1
ATOM 1413 O O . ALA A 1 186 ? 0.445 -8.664 7.043 1 97.75 186 ALA A O 1
ATOM 1414 N N . PHE A 1 187 ? 2.162 -7.691 8.273 1 98.31 187 PHE A N 1
ATOM 1415 C CA . PHE A 1 187 ? 3.188 -8.453 7.574 1 98.31 187 PHE A CA 1
ATOM 1416 C C . PHE A 1 187 ? 4.039 -9.242 8.562 1 98.31 187 PHE A C 1
ATOM 1418 O O . PHE A 1 187 ? 4.992 -9.922 8.164 1 98.31 187 PHE A O 1
ATOM 1425 N N . ASP A 1 188 ? 3.754 -9.141 9.82 1 98.12 188 ASP A N 1
ATOM 1426 C CA . ASP A 1 188 ? 4.531 -9.797 10.867 1 98.12 188 ASP A CA 1
ATOM 1427 C C . ASP A 1 188 ? 6 -9.391 10.797 1 98.12 188 ASP A C 1
ATOM 1429 O O . ASP A 1 188 ? 6.891 -10.227 10.953 1 98.12 188 ASP A O 1
ATOM 1433 N N . MET A 1 189 ? 6.258 -8.188 10.43 1 98.69 189 MET A N 1
ATOM 1434 C CA . MET A 1 189 ? 7.629 -7.691 10.406 1 98.69 189 MET A CA 1
ATOM 1435 C C . MET A 1 189 ? 8.211 -7.613 11.812 1 98.69 189 MET A C 1
ATOM 1437 O O . MET A 1 189 ? 7.496 -7.289 12.766 1 98.69 189 MET A O 1
ATOM 1441 N N . LYS A 1 190 ? 9.477 -7.918 11.984 1 98.69 190 LYS A N 1
ATOM 1442 C CA . LYS A 1 190 ? 10.203 -7.699 13.227 1 98.69 190 LYS A CA 1
ATOM 1443 C C . LYS A 1 190 ? 10.711 -6.262 13.32 1 98.69 190 LYS A C 1
ATOM 1445 O O . LYS A 1 190 ? 11.328 -5.75 12.383 1 98.69 190 LYS A O 1
ATOM 1450 N N . ILE A 1 191 ? 10.508 -5.602 14.453 1 98.88 191 ILE A N 1
ATOM 1451 C CA . ILE A 1 191 ? 10.68 -4.156 14.539 1 98.88 191 ILE A CA 1
ATOM 1452 C C . ILE A 1 191 ? 11.984 -3.834 15.266 1 98.88 191 ILE A C 1
ATOM 1454 O O . ILE A 1 191 ? 12.266 -4.387 16.328 1 98.88 191 ILE A O 1
ATOM 1458 N N . HIS A 1 192 ? 12.797 -3.066 14.656 1 98.88 192 HIS A N 1
ATOM 1459 C CA . HIS A 1 192 ? 13.922 -2.342 15.242 1 98.88 192 HIS A CA 1
ATOM 1460 C C . HIS A 1 192 ? 13.68 -0.837 15.219 1 98.88 192 HIS A C 1
ATOM 1462 O O . HIS A 1 192 ? 12.836 -0.35 14.453 1 98.88 192 HIS A O 1
ATOM 1468 N N . TYR A 1 193 ? 14.297 -0.121 16.094 1 98.81 193 TYR A N 1
ATOM 1469 C CA . TYR A 1 193 ? 14.148 1.327 16.016 1 98.81 193 TYR A CA 1
ATOM 1470 C C . TYR A 1 193 ? 15.367 2.033 16.594 1 98.81 193 TYR A C 1
ATOM 1472 O O . TYR A 1 193 ? 16.141 1.44 17.359 1 98.81 193 TYR A O 1
ATOM 1480 N N . GLN A 1 194 ? 15.586 3.201 16.062 1 98.5 194 GLN A N 1
ATOM 1481 C CA . GLN A 1 194 ? 16.641 4.102 16.531 1 98.5 194 GLN A CA 1
ATOM 1482 C C . GLN A 1 194 ? 16.047 5.434 16.984 1 98.5 194 GLN A C 1
ATOM 1484 O O . GLN A 1 194 ? 15.141 5.965 16.359 1 98.5 194 GLN A O 1
ATOM 1489 N N . GLY A 1 195 ? 16.5 6.035 17.984 1 95.88 195 GLY A N 1
ATOM 1490 C CA . GLY A 1 195 ? 16.156 7.34 18.547 1 95.88 195 GLY A CA 1
ATOM 1491 C C . GLY A 1 195 ? 17.109 7.777 19.656 1 95.88 195 GLY A C 1
ATOM 1492 O O . GLY A 1 195 ? 18.078 7.086 19.953 1 95.88 195 GLY A O 1
ATOM 1493 N N . PRO A 1 196 ? 16.906 8.906 20.234 1 93.56 196 PRO A N 1
ATOM 1494 C CA . PRO A 1 196 ? 17.828 9.438 21.25 1 93.56 196 PRO A CA 1
ATOM 1495 C C . PRO A 1 196 ? 17.781 8.633 22.547 1 93.56 196 PRO A C 1
ATOM 1497 O O . PRO A 1 196 ? 18.734 8.68 23.344 1 93.56 196 PRO A O 1
ATOM 1500 N N . ARG A 1 197 ? 16.656 7.883 22.844 1 95.19 197 ARG A N 1
ATOM 1501 C CA . ARG A 1 197 ? 16.516 7.07 24.047 1 95.19 197 ARG A CA 1
ATOM 1502 C C . ARG A 1 197 ? 15.57 5.902 23.812 1 95.19 197 ARG A C 1
ATOM 1504 O O . ARG A 1 197 ? 14.719 5.957 22.922 1 95.19 197 ARG A O 1
ATOM 1511 N N . PRO A 1 198 ? 15.688 4.848 24.609 1 97 198 PRO A N 1
ATOM 1512 C CA . PRO A 1 198 ? 14.727 3.748 24.516 1 97 198 PRO A CA 1
ATOM 1513 C C . PRO A 1 198 ? 13.312 4.168 24.875 1 97 198 PRO A C 1
ATOM 1515 O O . PRO A 1 198 ? 13.125 5.094 25.672 1 97 198 PRO A O 1
ATOM 1518 N N . LYS A 1 199 ? 12.367 3.559 24.344 1 97.19 199 LYS A N 1
ATOM 1519 C CA . LYS A 1 199 ? 10.953 3.797 24.609 1 97.19 199 LYS A CA 1
ATOM 1520 C C . LYS A 1 199 ? 10.25 2.508 25.031 1 97.19 199 LYS A C 1
ATOM 1522 O O . LYS A 1 199 ? 9.469 1.946 24.266 1 97.19 199 LYS A O 1
ATOM 1527 N N . PRO A 1 200 ? 10.383 2.105 26.234 1 97 200 PRO A N 1
ATOM 1528 C CA . PRO A 1 200 ? 9.883 0.814 26.719 1 97 200 PRO A CA 1
ATOM 1529 C C . PRO A 1 200 ? 8.375 0.664 26.516 1 97 200 PRO A C 1
ATOM 1531 O O . PRO A 1 200 ? 7.898 -0.418 26.172 1 97 200 PRO A O 1
ATOM 1534 N N . ALA A 1 201 ? 7.637 1.718 26.734 1 96.75 201 ALA A N 1
ATOM 1535 C CA . ALA A 1 201 ? 6.184 1.645 26.578 1 96.75 201 ALA A CA 1
ATOM 1536 C C . ALA A 1 201 ? 5.805 1.339 25.125 1 96.75 201 ALA A C 1
ATOM 1538 O O . ALA A 1 201 ? 4.895 0.544 24.875 1 96.75 201 ALA A O 1
ATOM 1539 N N . ALA A 1 202 ? 6.457 1.987 24.219 1 96.44 202 ALA A N 1
ATOM 1540 C CA . ALA A 1 202 ? 6.223 1.733 22.797 1 96.44 202 ALA A CA 1
ATOM 1541 C C . ALA A 1 202 ? 6.617 0.308 22.422 1 96.44 202 ALA A C 1
ATOM 1543 O O . ALA A 1 202 ? 5.898 -0.365 21.672 1 96.44 202 ALA A O 1
ATOM 1544 N N . GLU A 1 203 ? 7.75 -0.181 22.953 1 97.25 203 GLU A N 1
ATOM 1545 C CA . GLU A 1 203 ? 8.203 -1.548 22.703 1 97.25 203 GLU A CA 1
ATOM 1546 C C . GLU A 1 203 ? 7.152 -2.562 23.141 1 97.25 203 GLU A C 1
ATOM 1548 O O . GLU A 1 203 ? 6.859 -3.516 22.422 1 97.25 203 GLU A O 1
ATOM 1553 N N . GLN A 1 204 ? 6.531 -2.309 24.234 1 96.62 204 GLN A N 1
ATOM 1554 C CA . GLN A 1 204 ? 5.578 -3.234 24.828 1 96.62 204 GLN A CA 1
ATOM 1555 C C . GLN A 1 204 ? 4.258 -3.242 24.062 1 96.62 204 GLN A C 1
ATOM 1557 O O . GLN A 1 204 ? 3.498 -4.211 24.141 1 96.62 204 GLN A O 1
ATOM 1562 N N . SER A 1 205 ? 4.066 -2.164 23.359 1 96.69 205 SER A N 1
ATOM 1563 C CA . SER A 1 205 ? 2.811 -2.068 22.625 1 96.69 205 SER A CA 1
ATOM 1564 C C . SER A 1 205 ? 2.865 -2.865 21.328 1 96.69 205 SER A C 1
ATOM 1566 O O . SER A 1 205 ? 1.843 -3.059 20.672 1 96.69 205 SER A O 1
ATOM 1568 N N . LEU A 1 206 ? 4.004 -3.367 20.969 1 97.5 206 LEU A N 1
ATOM 1569 C CA . LEU A 1 206 ? 4.191 -4.191 19.781 1 97.5 206 LEU A CA 1
ATOM 1570 C C . LEU A 1 206 ? 4.129 -5.672 20.141 1 97.5 206 LEU A C 1
ATOM 1572 O O . LEU A 1 206 ? 4.609 -6.086 21.188 1 97.5 206 LEU A O 1
ATOM 1576 N N . LYS A 1 207 ? 3.555 -6.492 19.297 1 94.5 207 LYS A N 1
ATOM 1577 C CA . LYS A 1 207 ? 3.301 -7.91 19.531 1 94.5 207 LYS A CA 1
ATOM 1578 C C . LYS A 1 207 ? 4.59 -8.648 19.891 1 94.5 207 LYS A C 1
ATOM 1580 O O . LYS A 1 207 ? 4.613 -9.461 20.812 1 94.5 207 LYS A O 1
ATOM 1585 N N . HIS A 1 208 ? 5.66 -8.352 19.156 1 95.44 208 HIS A N 1
ATOM 1586 C CA . HIS A 1 208 ? 6.918 -9.07 19.344 1 95.44 208 HIS A CA 1
ATOM 1587 C C . HIS A 1 208 ? 7.965 -8.188 20 1 95.44 208 HIS A C 1
ATOM 1589 O O . HIS A 1 208 ? 9.148 -8.516 20.016 1 95.44 208 HIS A O 1
ATOM 1595 N N . GLY A 1 209 ? 7.516 -7.055 20.484 1 97.38 209 GLY A N 1
ATOM 1596 C CA . GLY A 1 209 ? 8.477 -6.078 20.984 1 97.38 209 GLY A CA 1
ATOM 1597 C C . GLY A 1 209 ? 9.258 -5.391 19.891 1 97.38 209 GLY A C 1
ATOM 1598 O O . GLY A 1 209 ? 8.828 -5.367 18.734 1 97.38 209 GLY A O 1
ATOM 1599 N N . ALA A 1 210 ? 10.32 -4.68 20.266 1 98.44 210 ALA A N 1
ATOM 1600 C CA . ALA A 1 210 ? 11.195 -3.99 19.328 1 98.44 210 ALA A CA 1
ATOM 1601 C C . ALA A 1 210 ? 12.617 -3.906 19.859 1 98.44 210 ALA A C 1
ATOM 1603 O O . ALA A 1 210 ? 12.828 -3.859 21.078 1 98.44 210 ALA A O 1
ATOM 1604 N N . VAL A 1 211 ? 13.555 -3.941 19.047 1 98.62 211 VAL A N 1
ATOM 1605 C CA . VAL A 1 211 ? 14.961 -3.85 19.422 1 98.62 211 VAL A CA 1
ATOM 1606 C C . VAL A 1 211 ? 15.445 -2.41 19.266 1 98.62 211 VAL A C 1
ATOM 1608 O O . VAL A 1 211 ? 15.352 -1.832 18.188 1 98.62 211 VAL A O 1
ATOM 1611 N N . TYR A 1 212 ? 15.977 -1.84 20.297 1 98.69 212 TYR A N 1
ATOM 1612 C CA . TYR A 1 212 ? 16.469 -0.468 20.312 1 98.69 212 TYR A CA 1
ATOM 1613 C C . TYR A 1 212 ? 17.922 -0.411 19.859 1 98.69 212 TYR A C 1
ATOM 1615 O O . TYR A 1 212 ? 18.734 -1.273 20.234 1 98.69 212 TYR A O 1
ATOM 1623 N N . HIS A 1 213 ? 18.266 0.594 19.047 1 98.5 213 HIS A N 1
ATOM 1624 C CA . HIS A 1 213 ? 19.625 0.908 18.641 1 98.5 213 HIS A CA 1
ATOM 1625 C C . HIS A 1 213 ? 19.953 2.373 18.906 1 98.5 213 HIS A C 1
ATOM 1627 O O . HIS A 1 213 ? 19.141 3.256 18.656 1 98.5 213 HIS A O 1
ATOM 1633 N N . SER A 1 214 ? 21.156 2.686 19.312 1 96.94 214 SER A N 1
ATOM 1634 C CA . SER A 1 214 ? 21.547 4.055 19.625 1 96.94 214 SER A CA 1
ATOM 1635 C C . SER A 1 214 ? 21.922 4.824 18.359 1 96.94 214 SER A C 1
ATOM 1637 O O . SER A 1 214 ? 21.781 6.047 18.312 1 96.94 214 SER A O 1
ATOM 1639 N N . THR A 1 215 ? 22.406 4.102 17.359 1 97.69 215 THR A N 1
ATOM 1640 C CA . THR A 1 215 ? 22.75 4.742 16.094 1 97.69 215 THR A CA 1
ATOM 1641 C C . THR A 1 215 ? 22.141 3.986 14.922 1 97.69 215 THR A C 1
ATOM 1643 O O . THR A 1 215 ? 21.828 2.801 15.039 1 97.69 215 THR A O 1
ATOM 1646 N N . VAL A 1 216 ? 22 4.609 13.789 1 98.38 216 VAL A N 1
ATOM 1647 C CA . VAL A 1 216 ? 21.484 3.959 12.586 1 98.38 216 VAL A CA 1
ATOM 1648 C C . VAL A 1 216 ? 22.5 2.943 12.07 1 98.38 216 VAL A C 1
ATOM 1650 O O . VAL A 1 216 ? 22.125 1.906 11.523 1 98.38 216 VAL A O 1
ATOM 1653 N N . GLU A 1 217 ? 23.797 3.213 12.273 1 98.38 217 GLU A N 1
ATOM 1654 C CA . GLU A 1 217 ? 24.875 2.344 11.812 1 98.38 217 GLU A CA 1
ATOM 1655 C C . GLU A 1 217 ? 24.797 0.97 12.477 1 98.38 217 GLU A C 1
ATOM 1657 O O . GLU A 1 217 ? 25.094 -0.046 11.844 1 98.38 217 GLU A O 1
ATOM 1662 N N . ASP A 1 218 ? 24.375 0.981 13.734 1 97.88 218 ASP A N 1
ATOM 1663 C CA . ASP A 1 218 ? 24.234 -0.287 14.445 1 97.88 218 ASP A CA 1
ATOM 1664 C C . ASP A 1 218 ? 22.969 -1.023 14.016 1 97.88 218 ASP A C 1
ATOM 1666 O O . ASP A 1 218 ? 22.891 -2.25 14.117 1 97.88 218 ASP A O 1
ATOM 1670 N N . MET A 1 219 ? 22.016 -0.346 13.5 1 98.81 219 MET A N 1
ATOM 1671 C CA . MET A 1 219 ? 20.703 -0.903 13.172 1 98.81 219 MET A CA 1
ATOM 1672 C C . MET A 1 219 ? 20.703 -1.482 11.758 1 98.81 219 MET A C 1
ATOM 1674 O O . MET A 1 219 ? 20.125 -2.551 11.523 1 98.81 219 MET A O 1
ATOM 1678 N N . ILE A 1 220 ? 21.375 -0.901 10.836 1 98.81 220 ILE A N 1
ATOM 1679 C CA . ILE A 1 220 ? 21.25 -1.134 9.398 1 98.81 220 ILE A CA 1
ATOM 1680 C C . ILE A 1 220 ? 21.641 -2.574 9.078 1 98.81 220 ILE A C 1
ATOM 1682 O O . ILE A 1 220 ? 20.938 -3.258 8.32 1 98.81 220 ILE A O 1
ATOM 1686 N N . PRO A 1 221 ? 22.734 -3.162 9.727 1 98.62 221 PRO A N 1
ATOM 1687 C CA . PRO A 1 221 ? 23.109 -4.539 9.398 1 98.62 221 PRO A CA 1
ATOM 1688 C C . PRO A 1 221 ? 22.047 -5.555 9.812 1 98.62 221 PRO A C 1
ATOM 1690 O O . PRO A 1 221 ? 22.125 -6.723 9.414 1 98.62 221 PRO A O 1
ATOM 1693 N N . GLU A 1 222 ? 21.047 -5.105 10.586 1 98.56 222 GLU A N 1
ATOM 1694 C CA . GLU A 1 222 ? 20.094 -6.043 11.164 1 98.56 222 GLU A CA 1
ATOM 1695 C C . GLU A 1 222 ? 18.75 -5.961 10.461 1 98.56 222 GLU A C 1
ATOM 1697 O O . GLU A 1 222 ? 17.844 -6.75 10.742 1 98.56 222 GLU A O 1
ATOM 1702 N N . ILE A 1 223 ? 18.625 -5.086 9.539 1 98.88 223 ILE A N 1
ATOM 1703 C CA . ILE A 1 223 ? 17.266 -4.84 9.047 1 98.88 223 ILE A CA 1
ATOM 1704 C C . ILE A 1 223 ? 17.25 -4.953 7.523 1 98.88 223 ILE A C 1
ATOM 1706 O O . ILE A 1 223 ? 18.281 -4.863 6.871 1 98.88 223 ILE A O 1
ATOM 1710 N N . ASP A 1 224 ? 16 -5.172 6.961 1 98.88 224 ASP A N 1
ATOM 1711 C CA . ASP A 1 224 ? 15.766 -5.285 5.527 1 98.88 224 ASP A CA 1
ATOM 1712 C C . ASP A 1 224 ? 15.266 -3.965 4.945 1 98.88 224 ASP A C 1
ATOM 1714 O O . ASP A 1 224 ? 15.414 -3.705 3.752 1 98.88 224 ASP A O 1
ATOM 1718 N N . CYS A 1 225 ? 14.617 -3.145 5.738 1 98.94 225 CYS A N 1
ATOM 1719 C CA . CYS A 1 225 ? 13.984 -1.89 5.352 1 98.94 225 CYS A CA 1
ATOM 1720 C C . CYS A 1 225 ? 14.102 -0.854 6.465 1 98.94 225 CYS A C 1
ATOM 1722 O O . CYS A 1 225 ? 13.969 -1.187 7.645 1 98.94 225 CYS A O 1
ATOM 1724 N N . ILE A 1 226 ? 14.367 0.365 6.098 1 98.94 226 ILE A N 1
ATOM 1725 C CA . ILE A 1 226 ? 14.453 1.455 7.062 1 98.94 226 ILE A CA 1
ATOM 1726 C C . ILE A 1 226 ? 13.422 2.527 6.727 1 98.94 226 ILE A C 1
ATOM 1728 O O . ILE A 1 226 ? 13.273 2.912 5.562 1 98.94 226 ILE A O 1
ATOM 1732 N N . VAL A 1 227 ? 12.664 2.965 7.688 1 98.94 227 VAL A N 1
ATOM 1733 C CA . VAL A 1 227 ? 11.695 4.051 7.559 1 98.94 227 VAL A CA 1
ATOM 1734 C C . VAL A 1 227 ? 12.156 5.254 8.383 1 98.94 227 VAL A C 1
ATOM 1736 O O . VAL A 1 227 ? 12.422 5.129 9.578 1 98.94 227 VAL A O 1
ATOM 1739 N N . LEU A 1 228 ? 12.289 6.387 7.746 1 98.88 228 LEU A N 1
ATOM 1740 C CA . LEU A 1 228 ? 12.625 7.625 8.445 1 98.88 228 LEU A CA 1
ATOM 1741 C C . LEU A 1 228 ? 11.359 8.367 8.867 1 98.88 228 LEU A C 1
ATOM 1743 O O . LEU A 1 228 ? 10.562 8.766 8.023 1 98.88 228 LEU A O 1
ATOM 1747 N N . ALA A 1 229 ? 11.172 8.539 10.133 1 97.56 229 ALA A N 1
ATOM 1748 C CA . ALA A 1 229 ? 9.984 9.18 10.695 1 97.56 229 ALA A CA 1
ATOM 1749 C C . ALA A 1 229 ? 10.359 10.109 11.844 1 97.56 229 ALA A C 1
ATOM 1751 O O . ALA A 1 229 ? 9.555 10.336 12.75 1 97.56 229 ALA A O 1
ATOM 1752 N N . ALA A 1 230 ? 11.555 10.625 11.859 1 95.5 230 ALA A N 1
ATOM 1753 C CA . ALA A 1 230 ? 12.047 11.523 12.906 1 95.5 230 ALA A CA 1
ATOM 1754 C C . ALA A 1 230 ? 12.062 12.969 12.422 1 95.5 230 ALA A C 1
ATOM 1756 O O . ALA A 1 230 ? 12.031 13.227 11.219 1 95.5 230 ALA A O 1
ATOM 1757 N N . PRO A 1 231 ? 12.109 13.922 13.352 1 90.25 231 PRO A N 1
ATOM 1758 C CA . PRO A 1 231 ? 12.234 15.32 12.953 1 90.25 231 PRO A CA 1
ATOM 1759 C C . PRO A 1 231 ? 13.562 15.617 12.25 1 90.25 231 PRO A C 1
ATOM 1761 O O . PRO A 1 231 ? 14.578 14.984 12.555 1 90.25 231 PRO A O 1
ATOM 1764 N N . TYR A 1 232 ? 13.484 16.531 11.359 1 91.62 232 TYR A N 1
ATOM 1765 C CA . TYR A 1 232 ? 14.711 17 10.727 1 91.62 232 TYR A CA 1
ATOM 1766 C C . TYR A 1 232 ? 15.43 18.016 11.609 1 91.62 232 TYR A C 1
ATOM 1768 O O . TYR A 1 232 ? 14.836 18.984 12.062 1 91.62 232 TYR A O 1
ATOM 1776 N N . THR A 1 233 ? 16.641 17.781 11.938 1 89.75 233 THR A N 1
ATOM 1777 C CA . THR A 1 233 ? 17.562 18.625 12.695 1 89.75 233 THR A CA 1
ATOM 1778 C C . THR A 1 233 ? 18.953 18.562 12.102 1 89.75 233 THR A C 1
ATOM 1780 O O . THR A 1 233 ? 19.203 17.828 11.141 1 89.75 233 THR A O 1
ATOM 1783 N N . LYS A 1 234 ? 19.828 19.312 12.68 1 91.31 234 LYS A N 1
ATOM 1784 C CA . LYS A 1 234 ? 21.219 19.234 12.242 1 91.31 234 LYS A CA 1
ATOM 1785 C C . LYS A 1 234 ? 21.766 17.828 12.43 1 91.31 234 LYS A C 1
ATOM 1787 O O . LYS A 1 234 ? 22.547 17.344 11.609 1 91.31 234 LYS A O 1
ATOM 1792 N N . LYS A 1 235 ? 21.359 17.219 13.453 1 92.25 235 LYS A N 1
ATOM 1793 C CA . LYS A 1 235 ? 21.844 15.883 13.797 1 92.25 235 LYS A CA 1
ATOM 1794 C C . LYS A 1 235 ? 21.312 14.828 12.844 1 92.25 235 LYS A C 1
ATOM 1796 O O . LYS A 1 235 ? 21.906 13.766 12.672 1 92.25 235 LYS A O 1
ATOM 1801 N N . THR A 1 236 ? 20.203 15.055 12.141 1 95.06 236 THR A N 1
ATOM 1802 C CA . THR A 1 236 ? 19.578 14.055 11.281 1 95.06 236 THR A CA 1
ATOM 1803 C C . THR A 1 236 ? 19.766 14.414 9.812 1 95.06 236 THR A C 1
ATOM 1805 O O . THR A 1 236 ? 19.25 13.711 8.93 1 95.06 236 THR A O 1
ATOM 1808 N N . HIS A 1 237 ? 20.469 15.539 9.547 1 96.62 237 HIS A N 1
ATOM 1809 C CA . HIS A 1 237 ? 20.812 15.891 8.172 1 96.62 237 HIS A CA 1
ATOM 1810 C C . HIS A 1 237 ? 21.703 14.82 7.547 1 96.62 237 HIS A C 1
ATOM 1812 O O . HIS A 1 237 ? 22.766 14.492 8.078 1 96.62 237 HIS A O 1
ATOM 1818 N N . HIS A 1 238 ? 21.297 14.266 6.418 1 98.25 238 HIS A N 1
ATOM 1819 C CA . HIS A 1 238 ? 22.016 13.227 5.699 1 98.25 238 HIS A CA 1
ATOM 1820 C C . HIS A 1 238 ? 22.328 12.047 6.613 1 98.25 238 HIS A C 1
ATOM 1822 O O . HIS A 1 238 ? 23.453 11.539 6.621 1 98.25 238 HIS A O 1
ATOM 1828 N N . LEU A 1 239 ? 21.297 11.781 7.418 1 98.25 239 LEU A N 1
ATOM 1829 C CA . LEU A 1 239 ? 21.375 10.625 8.305 1 98.25 239 LEU A CA 1
ATOM 1830 C C . LEU A 1 239 ? 21.734 9.367 7.523 1 98.25 239 LEU A C 1
ATOM 1832 O O . LEU A 1 239 ? 22.438 8.492 8.039 1 98.25 239 LEU A O 1
ATOM 1836 N N . LEU A 1 240 ? 21.234 9.195 6.32 1 98.75 240 LEU A N 1
ATOM 1837 C CA . LEU A 1 240 ? 21.625 8.133 5.402 1 98.75 240 LEU A CA 1
ATOM 1838 C C . LEU A 1 240 ? 22.484 8.672 4.262 1 98.75 240 LEU A C 1
ATOM 1840 O O . LEU A 1 240 ? 22.047 9.547 3.512 1 98.75 240 LEU A O 1
ATOM 1844 N N . SER A 1 241 ? 23.562 8.25 4.207 1 98.56 241 SER A N 1
ATOM 1845 C CA . SER A 1 241 ? 24.547 8.594 3.178 1 98.56 241 SER A CA 1
ATOM 1846 C C . SER A 1 241 ? 25.344 7.371 2.752 1 98.56 241 SER A C 1
ATOM 1848 O O . SER A 1 241 ? 24.969 6.238 3.043 1 98.56 241 SER A O 1
ATOM 1850 N N . ARG A 1 242 ? 26.438 7.59 2.023 1 98.44 242 ARG A N 1
ATOM 1851 C CA . ARG A 1 242 ? 27.25 6.508 1.476 1 98.44 242 ARG A CA 1
ATOM 1852 C C . ARG A 1 242 ? 27.703 5.547 2.574 1 98.44 242 ARG A C 1
ATOM 1854 O O . ARG A 1 242 ? 27.641 4.328 2.402 1 98.44 242 ARG A O 1
ATOM 1861 N N . LYS A 1 243 ? 28.109 6.156 3.656 1 98.25 243 LYS A N 1
ATOM 1862 C CA . LYS A 1 243 ? 28.594 5.348 4.773 1 98.25 243 LYS A CA 1
ATOM 1863 C C . LYS A 1 243 ? 27.516 4.391 5.27 1 98.25 243 LYS A C 1
ATOM 1865 O O . LYS A 1 243 ? 27.766 3.193 5.422 1 98.25 243 LYS A O 1
ATOM 1870 N N . GLN A 1 244 ? 26.375 4.844 5.492 1 98.62 244 GLN A N 1
ATOM 1871 C CA . GLN A 1 244 ? 25.281 4.039 6.02 1 98.62 244 GLN A CA 1
ATOM 1872 C C . GLN A 1 244 ? 24.812 3.006 5 1 98.62 244 GLN A C 1
ATOM 1874 O O . GLN A 1 244 ? 24.562 1.85 5.344 1 98.62 244 GLN A O 1
ATOM 1879 N N . PHE A 1 245 ? 24.688 3.328 3.717 1 98.69 245 PHE A N 1
ATOM 1880 C CA . PHE A 1 245 ? 24.25 2.408 2.678 1 98.69 245 PHE A CA 1
ATOM 1881 C C . PHE A 1 245 ? 25.219 1.244 2.531 1 98.69 245 PHE A C 1
ATOM 1883 O O . PHE A 1 245 ? 24.812 0.129 2.193 1 98.69 245 PHE A O 1
ATOM 1890 N N . ALA A 1 246 ? 26.484 1.477 2.84 1 98.19 246 ALA A N 1
ATOM 1891 C CA . ALA A 1 246 ? 27.5 0.443 2.715 1 98.19 246 ALA A CA 1
ATOM 1892 C C . ALA A 1 246 ? 27.344 -0.62 3.799 1 98.19 246 ALA A C 1
ATOM 1894 O O . ALA A 1 246 ? 27.906 -1.716 3.689 1 98.19 246 ALA A O 1
ATOM 1895 N N . LEU A 1 247 ? 26.594 -0.352 4.84 1 98.5 247 LEU A N 1
ATOM 1896 C CA . LEU A 1 247 ? 26.438 -1.257 5.977 1 98.5 247 LEU A CA 1
ATOM 1897 C C . LEU A 1 247 ? 25.312 -2.254 5.727 1 98.5 247 LEU A C 1
ATOM 1899 O O . LEU A 1 247 ? 25.109 -3.178 6.52 1 98.5 247 LEU A O 1
ATOM 1903 N N . ALA A 1 248 ? 24.547 -2.09 4.633 1 98.06 248 ALA A N 1
ATOM 1904 C CA . ALA A 1 248 ? 23.391 -2.938 4.34 1 98.06 248 ALA A CA 1
ATOM 1905 C C . ALA A 1 248 ? 23.812 -4.402 4.223 1 98.06 248 ALA A C 1
ATOM 1907 O O . ALA A 1 248 ? 24.953 -4.707 3.871 1 98.06 248 ALA A O 1
ATOM 1908 N N . LYS A 1 249 ? 22.875 -5.32 4.52 1 97 249 LYS A N 1
ATOM 1909 C CA . LYS A 1 249 ? 23.062 -6.746 4.273 1 97 249 LYS A CA 1
ATOM 1910 C C . LYS A 1 249 ? 23.312 -7.023 2.793 1 97 249 LYS A C 1
ATOM 1912 O O . LYS A 1 249 ? 23.188 -6.117 1.962 1 97 249 LYS A O 1
ATOM 1917 N N . LYS A 1 250 ? 23.688 -8.25 2.547 1 95.19 250 LYS A N 1
ATOM 1918 C CA . LYS A 1 250 ? 23.969 -8.656 1.176 1 95.19 250 LYS A CA 1
ATOM 1919 C C . LYS A 1 250 ? 22.781 -8.414 0.269 1 95.19 250 LYS A C 1
ATOM 1921 O O . LYS A 1 250 ? 22.938 -8.016 -0.888 1 95.19 250 LYS A O 1
ATOM 1926 N N . GLU A 1 251 ? 21.562 -8.594 0.825 1 95.81 251 GLU A N 1
ATOM 1927 C CA . GLU A 1 251 ? 20.344 -8.438 0.054 1 95.81 251 GLU A CA 1
ATOM 1928 C C . GLU A 1 251 ? 19.984 -6.969 -0.134 1 95.81 251 GLU A C 1
ATOM 1930 O O . GLU A 1 251 ? 19.062 -6.641 -0.889 1 95.81 251 GLU A O 1
ATOM 1935 N N . GLY A 1 252 ? 20.719 -6.051 0.552 1 97.94 252 GLY A N 1
ATOM 1936 C CA . GLY A 1 252 ? 20.5 -4.617 0.432 1 97.94 252 GLY A CA 1
ATOM 1937 C C . GLY A 1 252 ? 19.578 -4.062 1.507 1 97.94 252 GLY A C 1
ATOM 1938 O O . GLY A 1 252 ? 19.172 -4.785 2.418 1 97.94 252 GLY A O 1
ATOM 1939 N N . LEU A 1 253 ? 19.391 -2.746 1.474 1 98.88 253 LEU A N 1
ATOM 1940 C CA . LEU A 1 253 ? 18.531 -2.029 2.416 1 98.88 253 LEU A CA 1
ATOM 1941 C C . LEU A 1 253 ? 17.469 -1.231 1.681 1 98.88 253 LEU A C 1
ATOM 1943 O O . LEU A 1 253 ? 17.781 -0.299 0.938 1 98.88 253 LEU A O 1
ATOM 1947 N N . ARG A 1 254 ? 16.25 -1.609 1.848 1 98.88 254 ARG A N 1
ATOM 1948 C CA . ARG A 1 254 ? 15.172 -0.8 1.299 1 98.88 254 ARG A CA 1
ATOM 1949 C C . ARG A 1 254 ? 14.953 0.461 2.129 1 98.88 254 ARG A C 1
ATOM 1951 O O . ARG A 1 254 ? 15.078 0.433 3.354 1 98.88 254 ARG A O 1
ATOM 1958 N N . VAL A 1 255 ? 14.586 1.559 1.453 1 98.94 255 VAL A N 1
ATOM 1959 C CA . VAL A 1 255 ? 14.57 2.857 2.119 1 98.94 255 VAL A CA 1
ATOM 1960 C C . VAL A 1 255 ? 13.211 3.525 1.904 1 98.94 255 VAL A C 1
ATOM 1962 O O . VAL A 1 255 ? 12.75 3.654 0.768 1 98.94 255 VAL A O 1
ATOM 1965 N N . VAL A 1 256 ? 12.57 3.91 2.951 1 98.94 256 VAL A N 1
ATOM 1966 C CA . VAL A 1 256 ? 11.328 4.68 2.926 1 98.94 256 VAL A CA 1
ATOM 1967 C C . VAL A 1 256 ? 11.508 5.969 3.727 1 98.94 256 VAL A C 1
ATOM 1969 O O . VAL A 1 256 ? 11.945 5.938 4.879 1 98.94 256 VAL A O 1
ATOM 1972 N N . ASN A 1 257 ? 11.195 7.105 3.113 1 98.88 257 ASN A N 1
ATOM 1973 C CA . ASN A 1 257 ? 11.336 8.391 3.785 1 98.88 257 ASN A CA 1
ATOM 1974 C C . ASN A 1 257 ? 10.016 9.164 3.805 1 98.88 257 ASN A C 1
ATOM 1976 O O . ASN A 1 257 ? 9.516 9.57 2.756 1 98.88 257 ASN A O 1
ATOM 1980 N N . ILE A 1 258 ? 9.461 9.383 4.961 1 98.19 258 ILE A N 1
ATOM 1981 C CA . ILE A 1 258 ? 8.219 10.141 5.121 1 98.19 258 ILE A CA 1
ATOM 1982 C C . ILE A 1 258 ? 8.469 11.336 6.035 1 98.19 258 ILE A C 1
ATOM 1984 O O . ILE A 1 258 ? 7.52 11.938 6.551 1 98.19 258 ILE A O 1
ATOM 1988 N N . ALA A 1 259 ? 9.711 11.609 6.297 1 96.5 259 ALA A N 1
ATOM 1989 C CA . ALA A 1 259 ? 10.094 12.742 7.145 1 96.5 259 ALA A CA 1
ATOM 1990 C C . ALA A 1 259 ? 10.438 13.969 6.301 1 96.5 259 ALA A C 1
ATOM 1992 O O . ALA A 1 259 ? 9.547 14.609 5.738 1 96.5 259 ALA A O 1
ATOM 1993 N N . ARG A 1 260 ? 11.781 14.242 6.125 1 95.94 260 ARG A N 1
ATOM 1994 C CA . ARG A 1 260 ? 12.25 15.32 5.262 1 95.94 260 ARG A CA 1
ATOM 1995 C C . ARG A 1 260 ? 13.297 14.812 4.277 1 95.94 260 ARG A C 1
ATOM 1997 O O . ARG A 1 260 ? 14.148 13.992 4.633 1 95.94 260 ARG A O 1
ATOM 2004 N N . GLY A 1 261 ? 13.211 15.312 3.051 1 97.31 261 GLY A N 1
ATOM 2005 C CA . GLY A 1 261 ? 14.133 14.875 2.014 1 97.31 261 GLY A CA 1
ATOM 2006 C C . GLY A 1 261 ? 15.586 15.039 2.404 1 97.31 261 GLY A C 1
ATOM 2007 O O . GLY A 1 261 ? 16.422 14.195 2.07 1 97.31 261 GLY A O 1
ATOM 2008 N N . ALA A 1 262 ? 15.867 16.062 3.24 1 96 262 ALA A N 1
ATOM 2009 C CA . ALA A 1 262 ? 17.234 16.438 3.6 1 96 262 ALA A CA 1
ATOM 2010 C C . ALA A 1 262 ? 17.844 15.422 4.555 1 96 262 ALA A C 1
ATOM 2012 O O . ALA A 1 262 ? 19.062 15.438 4.801 1 96 262 ALA A O 1
ATOM 2013 N N . MET A 1 263 ? 17.125 14.461 4.973 1 98.06 263 MET A N 1
ATOM 2014 C CA . MET A 1 263 ? 17.656 13.445 5.879 1 98.06 263 MET A CA 1
ATOM 2015 C C . MET A 1 263 ? 18.484 12.414 5.121 1 98.06 263 MET A C 1
ATOM 2017 O O . MET A 1 263 ? 19.25 11.664 5.723 1 98.06 263 MET A O 1
ATOM 2021 N N . ILE A 1 264 ? 18.328 12.352 3.828 1 98.81 264 ILE A N 1
ATOM 2022 C CA . ILE A 1 264 ? 19.094 11.438 2.982 1 98.81 264 ILE A CA 1
ATOM 2023 C C . ILE A 1 264 ? 19.984 12.227 2.029 1 98.81 264 ILE A C 1
ATOM 2025 O O . ILE A 1 264 ? 19.531 13.203 1.422 1 98.81 264 ILE A O 1
ATOM 2029 N N . ASP A 1 265 ? 21.219 11.906 1.968 1 98.75 265 ASP A N 1
ATOM 2030 C CA . ASP A 1 265 ? 22.047 12.375 0.854 1 98.75 265 ASP A CA 1
ATOM 2031 C C . ASP A 1 265 ? 21.562 11.789 -0.47 1 98.75 265 ASP A C 1
ATOM 2033 O O . ASP A 1 265 ? 21.797 10.617 -0.761 1 98.75 265 ASP A O 1
ATOM 2037 N N . GLU A 1 266 ? 20.953 12.609 -1.221 1 98.44 266 GLU A N 1
ATOM 2038 C CA . GLU A 1 266 ? 20.234 12.141 -2.402 1 98.44 266 GLU A CA 1
ATOM 2039 C C . GLU A 1 266 ? 21.188 11.523 -3.418 1 98.44 266 GLU A C 1
ATOM 2041 O O . GLU A 1 266 ? 20.859 10.523 -4.066 1 98.44 266 GLU A O 1
ATOM 2046 N N . ASP A 1 267 ? 22.328 12.148 -3.604 1 98.38 267 ASP A N 1
ATOM 2047 C CA . ASP A 1 267 ? 23.312 11.586 -4.512 1 98.38 267 ASP A CA 1
ATOM 2048 C C . ASP A 1 267 ? 23.75 10.195 -4.059 1 98.38 267 ASP A C 1
ATOM 2050 O O . ASP A 1 267 ? 23.875 9.281 -4.879 1 98.38 267 ASP A O 1
ATOM 2054 N N . ALA A 1 268 ? 23.969 10.047 -2.828 1 98.75 268 ALA A N 1
ATOM 2055 C CA . ALA A 1 268 ? 24.344 8.75 -2.268 1 98.75 268 ALA A CA 1
ATOM 2056 C C . ALA A 1 268 ? 23.234 7.727 -2.477 1 98.75 268 ALA A C 1
ATOM 2058 O O . ALA A 1 268 ? 23.5 6.562 -2.783 1 98.75 268 ALA A O 1
ATOM 2059 N N . LEU A 1 269 ? 22.031 8.125 -2.295 1 98.81 269 LEU A N 1
ATOM 2060 C CA . LEU A 1 269 ? 20.891 7.23 -2.498 1 98.81 269 LEU A CA 1
ATOM 2061 C C . LEU A 1 269 ? 20.828 6.754 -3.943 1 98.81 269 LEU A C 1
ATOM 2063 O O . LEU A 1 269 ? 20.641 5.562 -4.199 1 98.81 269 LEU A O 1
ATOM 2067 N N . ILE A 1 270 ? 20.953 7.703 -4.867 1 98.69 270 ILE A N 1
ATOM 2068 C CA . ILE A 1 270 ? 20.906 7.383 -6.289 1 98.69 270 ILE A CA 1
ATOM 2069 C C . ILE A 1 270 ? 22 6.363 -6.625 1 98.69 270 ILE A C 1
ATOM 2071 O O . ILE A 1 270 ? 21.734 5.367 -7.305 1 98.69 270 ILE A O 1
ATOM 2075 N N . GLU A 1 271 ? 23.188 6.609 -6.094 1 98.62 271 GLU A N 1
ATOM 2076 C CA . GLU A 1 271 ? 24.281 5.672 -6.305 1 98.62 271 GLU A CA 1
ATOM 2077 C C . GLU A 1 271 ? 23.969 4.297 -5.723 1 98.62 271 GLU A C 1
ATOM 2079 O O . GLU A 1 271 ? 24.25 3.273 -6.348 1 98.62 271 GLU A O 1
ATOM 2084 N N . ALA A 1 272 ? 23.406 4.25 -4.555 1 98.75 272 ALA A N 1
ATOM 2085 C CA . ALA A 1 272 ? 23.078 3.004 -3.865 1 98.75 272 ALA A CA 1
ATOM 2086 C C . ALA A 1 272 ? 22 2.236 -4.609 1 98.75 272 ALA A C 1
ATOM 2088 O O . ALA A 1 272 ? 22.016 1.003 -4.648 1 98.75 272 ALA A O 1
ATOM 2089 N N . ILE A 1 273 ? 21.016 2.916 -5.195 1 98.56 273 ILE A N 1
ATOM 2090 C CA . ILE A 1 273 ? 19.969 2.291 -5.988 1 98.56 273 ILE A CA 1
ATOM 2091 C C . ILE A 1 273 ? 20.562 1.671 -7.246 1 98.56 273 ILE A C 1
ATOM 2093 O O . ILE A 1 273 ? 20.281 0.521 -7.578 1 98.56 273 ILE A O 1
ATOM 2097 N N . GLU A 1 274 ? 21.406 2.406 -7.867 1 97.62 274 GLU A N 1
ATOM 2098 C CA . GLU A 1 274 ? 22.047 1.946 -9.102 1 97.62 274 GLU A CA 1
ATOM 2099 C C . GLU A 1 274 ? 22.891 0.702 -8.859 1 97.62 274 GLU A C 1
ATOM 2101 O O . GLU A 1 274 ? 22.922 -0.211 -9.688 1 97.62 274 GLU A O 1
ATOM 2106 N N . SER A 1 275 ? 23.547 0.638 -7.734 1 97.06 275 SER A N 1
ATOM 2107 C CA . SER A 1 275 ? 24.453 -0.469 -7.441 1 97.06 275 SER A CA 1
ATOM 2108 C C . SER A 1 275 ? 23.703 -1.664 -6.871 1 97.06 275 SER A C 1
ATOM 2110 O O . SER A 1 275 ? 24.266 -2.752 -6.73 1 97.06 275 SER A O 1
ATOM 2112 N N . GLY A 1 276 ? 22.469 -1.432 -6.449 1 96.69 276 GLY A N 1
ATOM 2113 C CA . GLY A 1 276 ? 21.688 -2.512 -5.871 1 96.69 276 GLY A CA 1
ATOM 2114 C C . GLY A 1 276 ? 21.797 -2.592 -4.363 1 96.69 276 GLY A C 1
ATOM 2115 O O . GLY A 1 276 ? 21.141 -3.418 -3.727 1 96.69 276 GLY A O 1
ATOM 2116 N N . ARG A 1 277 ? 22.594 -1.761 -3.785 1 97.75 277 ARG A N 1
ATOM 2117 C CA . ARG A 1 277 ? 22.703 -1.701 -2.33 1 97.75 277 ARG A CA 1
ATOM 2118 C C . ARG A 1 277 ? 21.375 -1.274 -1.706 1 97.75 277 ARG A C 1
ATOM 2120 O O . ARG A 1 277 ? 21.031 -1.707 -0.604 1 97.75 277 ARG A O 1
ATOM 2127 N N . VAL A 1 278 ? 20.719 -0.484 -2.416 1 98.69 278 VAL A N 1
ATOM 2128 C CA . VAL A 1 278 ? 19.328 -0.151 -2.117 1 98.69 278 VAL A CA 1
ATOM 2129 C C . VAL A 1 278 ? 18.422 -0.692 -3.219 1 98.69 278 VAL A C 1
ATOM 2131 O O . VAL A 1 278 ? 18.203 -0.026 -4.234 1 98.69 278 VAL A O 1
ATOM 2134 N N . PRO A 1 279 ? 17.891 -1.886 -3.031 1 98.25 279 PRO A N 1
ATOM 2135 C CA . PRO A 1 279 ? 17.141 -2.527 -4.113 1 98.25 279 PRO A CA 1
ATOM 2136 C C . PRO A 1 279 ? 15.766 -1.891 -4.34 1 98.25 279 PRO A C 1
ATOM 2138 O O . PRO A 1 279 ? 15.148 -2.107 -5.383 1 98.25 279 PRO A O 1
ATOM 2141 N N . GLY A 1 280 ? 15.211 -1.137 -3.377 1 98.44 280 GLY A N 1
ATOM 2142 C CA . GLY A 1 280 ? 13.922 -0.477 -3.473 1 98.44 280 GLY A CA 1
ATOM 2143 C C . GLY A 1 280 ? 13.797 0.727 -2.557 1 98.44 280 GLY A C 1
ATOM 2144 O O . GLY A 1 280 ? 14.352 0.734 -1.454 1 98.44 280 GLY A O 1
ATOM 2145 N N . ALA A 1 281 ? 13.031 1.696 -2.986 1 98.81 281 ALA A N 1
ATOM 2146 C CA . ALA A 1 281 ? 12.852 2.912 -2.197 1 98.81 281 ALA A CA 1
ATOM 2147 C C . ALA A 1 281 ? 11.461 3.498 -2.404 1 98.81 281 ALA A C 1
ATOM 2149 O O . ALA A 1 281 ? 10.898 3.406 -3.498 1 98.81 281 ALA A O 1
ATOM 2150 N N . GLY A 1 282 ? 10.859 3.979 -1.393 1 98.88 282 GLY A N 1
ATOM 2151 C CA . GLY A 1 282 ? 9.633 4.754 -1.378 1 98.88 282 GLY A CA 1
ATOM 2152 C C . GLY A 1 282 ? 9.773 6.09 -0.677 1 98.88 282 GLY A C 1
ATOM 2153 O O . GLY A 1 282 ? 10.031 6.145 0.528 1 98.88 282 GLY A O 1
ATOM 2154 N N . LEU A 1 283 ? 9.578 7.16 -1.43 1 98.88 283 LEU A N 1
ATOM 2155 C CA . LEU A 1 283 ? 9.859 8.5 -0.925 1 98.88 283 LEU A CA 1
ATOM 2156 C C . LEU A 1 283 ? 8.625 9.391 -1.016 1 98.88 283 LEU A C 1
ATOM 2158 O O . LEU A 1 283 ? 8.109 9.625 -2.107 1 98.88 283 LEU A O 1
ATOM 2162 N N . ASP A 1 284 ? 8.227 9.906 0.102 1 98.56 284 ASP A N 1
ATOM 2163 C CA . ASP A 1 284 ? 7.16 10.906 0.101 1 98.56 284 ASP A CA 1
ATOM 2164 C C . ASP A 1 284 ? 7.734 12.32 0.096 1 98.56 284 ASP A C 1
ATOM 2166 O O . ASP A 1 284 ? 6.992 13.297 -0.053 1 98.56 284 ASP A O 1
ATOM 2170 N N . VAL A 1 285 ? 9.039 12.406 0.328 1 97.69 285 VAL A N 1
ATOM 2171 C CA . VAL A 1 285 ? 9.695 13.711 0.428 1 97.69 285 VAL A CA 1
ATOM 2172 C C . VAL A 1 285 ? 10.984 13.703 -0.394 1 97.69 285 VAL A C 1
ATOM 2174 O O . VAL A 1 285 ? 11.531 12.641 -0.697 1 97.69 285 VAL A O 1
ATOM 2177 N N . HIS A 1 286 ? 11.391 14.844 -0.729 1 97 286 HIS A N 1
ATOM 2178 C CA . HIS A 1 286 ? 12.516 15.008 -1.64 1 97 286 HIS A CA 1
ATOM 2179 C C . HIS A 1 286 ? 13.438 16.125 -1.18 1 97 286 HIS A C 1
ATOM 2181 O O . HIS A 1 286 ? 13.023 17.016 -0.433 1 97 286 HIS A O 1
ATOM 2187 N N . ALA A 1 287 ? 14.617 16.125 -1.631 1 95.62 287 ALA A N 1
ATOM 2188 C CA . ALA A 1 287 ? 15.648 17.062 -1.174 1 95.62 287 ALA A CA 1
ATOM 2189 C C . ALA A 1 287 ? 15.328 18.484 -1.607 1 95.62 287 ALA A C 1
ATOM 2191 O O . ALA A 1 287 ? 15.625 19.438 -0.886 1 95.62 287 ALA A O 1
ATOM 2192 N N . SER A 1 288 ? 14.703 18.688 -2.75 1 93.44 288 SER A N 1
ATOM 2193 C CA . SER A 1 288 ? 14.484 20.016 -3.316 1 93.44 288 SER A CA 1
ATOM 2194 C C . SER A 1 288 ? 13.031 20.203 -3.73 1 93.44 288 SER A C 1
ATOM 2196 O O . SER A 1 288 ? 12.742 20.672 -4.836 1 93.44 288 SER A O 1
ATOM 2198 N N . GLU A 1 289 ? 12.125 19.969 -2.881 1 91 289 GLU A N 1
ATOM 2199 C CA . GLU A 1 289 ? 10.703 20.094 -3.188 1 91 289 GLU A CA 1
ATOM 2200 C C . GLU A 1 289 ? 10.352 21.516 -3.594 1 91 289 GLU A C 1
ATOM 2202 O O . GLU A 1 289 ? 10.93 22.484 -3.076 1 91 289 GLU A O 1
ATOM 2207 N N . PRO A 1 290 ? 9.586 21.625 -4.582 1 91.88 290 PRO A N 1
ATOM 2208 C CA . PRO A 1 290 ? 8.719 20.641 -5.227 1 91.88 290 PRO A CA 1
ATOM 2209 C C . PRO A 1 290 ? 9.406 19.906 -6.379 1 91.88 290 PRO A C 1
ATOM 2211 O O . PRO A 1 290 ? 8.805 19.047 -7.02 1 91.88 290 PRO A O 1
ATOM 2214 N N . GLU A 1 291 ? 10.641 20.219 -6.586 1 94.56 291 GLU A N 1
ATOM 2215 C CA . GLU A 1 291 ? 11.367 19.531 -7.652 1 94.56 291 GLU A CA 1
ATOM 2216 C C . GLU A 1 291 ? 11.82 18.156 -7.207 1 94.56 291 GLU A C 1
ATOM 2218 O O . GLU A 1 291 ? 12.258 17.969 -6.066 1 94.56 291 GLU A O 1
ATOM 2223 N N . VAL A 1 292 ? 11.648 17.203 -8.117 1 97.5 292 VAL A N 1
ATOM 2224 C CA . VAL A 1 292 ? 12.172 15.859 -7.91 1 97.5 292 VAL A CA 1
ATOM 2225 C C . VAL A 1 292 ? 13.383 15.625 -8.812 1 97.5 292 VAL A C 1
ATOM 2227 O O . VAL A 1 292 ? 13.375 15.992 -9.984 1 97.5 292 VAL A O 1
ATOM 2230 N N . ASN A 1 293 ? 14.43 15.109 -8.227 1 98 293 ASN A N 1
ATOM 2231 C CA . ASN A 1 293 ? 15.625 14.805 -9.008 1 98 293 ASN A CA 1
ATOM 2232 C C . ASN A 1 293 ? 15.297 13.992 -10.25 1 98 293 ASN A C 1
ATOM 2234 O O . ASN A 1 293 ? 14.617 12.961 -10.164 1 98 293 ASN A O 1
ATOM 2238 N N . PRO A 1 294 ? 15.766 14.383 -11.398 1 98 294 PRO A N 1
ATOM 2239 C CA . PRO A 1 294 ? 15.398 13.719 -12.656 1 98 294 PRO A CA 1
ATOM 2240 C C . PRO A 1 294 ? 15.766 12.234 -12.664 1 98 294 PRO A C 1
ATOM 2242 O O . PRO A 1 294 ? 15.055 11.422 -13.258 1 98 294 PRO A O 1
ATOM 2245 N N . VAL A 1 295 ? 16.859 11.906 -12.039 1 98.38 295 VAL A N 1
ATOM 2246 C CA . VAL A 1 295 ? 17.281 10.508 -12 1 98.38 295 VAL A CA 1
ATOM 2247 C C . VAL A 1 295 ? 16.25 9.68 -11.234 1 98.38 295 VAL A C 1
ATOM 2249 O O . VAL A 1 295 ? 15.898 8.57 -11.648 1 98.38 295 VAL A O 1
ATOM 2252 N N . LEU A 1 296 ? 15.75 10.18 -10.141 1 98.5 296 LEU A N 1
ATOM 2253 C CA . LEU A 1 296 ? 14.711 9.5 -9.375 1 98.5 296 LEU A CA 1
ATOM 2254 C C . LEU A 1 296 ? 13.375 9.555 -10.102 1 98.5 296 LEU A C 1
ATOM 2256 O O . LEU A 1 296 ? 12.664 8.547 -10.164 1 98.5 296 LEU A O 1
ATOM 2260 N N . ARG A 1 297 ? 13.062 10.703 -10.656 1 98.25 297 ARG A N 1
ATOM 2261 C CA . ARG A 1 297 ? 11.812 10.93 -11.375 1 98.25 297 ARG A CA 1
ATOM 2262 C C . ARG A 1 297 ? 11.625 9.906 -12.492 1 98.25 297 ARG A C 1
ATOM 2264 O O . ARG A 1 297 ? 10.523 9.383 -12.68 1 98.25 297 ARG A O 1
ATOM 2271 N N . ASP A 1 298 ? 12.641 9.617 -13.172 1 97.75 298 ASP A N 1
ATOM 2272 C CA . ASP A 1 298 ? 12.555 8.789 -14.375 1 97.75 298 ASP A CA 1
ATOM 2273 C C . ASP A 1 298 ? 12.695 7.312 -14.031 1 97.75 298 ASP A C 1
ATOM 2275 O O . ASP A 1 298 ? 12.516 6.449 -14.898 1 97.75 298 ASP A O 1
ATOM 2279 N N . ASN A 1 299 ? 13.039 6.938 -12.82 1 98 299 ASN A N 1
ATOM 2280 C CA . ASN A 1 299 ? 13.156 5.555 -12.367 1 98 299 ASN A CA 1
ATOM 2281 C C . ASN A 1 299 ? 11.867 5.066 -11.719 1 98 299 ASN A C 1
ATOM 2283 O O . ASN A 1 299 ? 11.648 5.285 -10.523 1 98 299 ASN A O 1
ATOM 2287 N N . TRP A 1 300 ? 11.07 4.293 -12.383 1 97.75 300 TRP A N 1
ATOM 2288 C CA . TRP A 1 300 ? 9.758 3.873 -11.914 1 97.75 300 TRP A CA 1
ATOM 2289 C C . TRP A 1 300 ? 9.875 2.752 -10.883 1 97.75 300 TRP A C 1
ATOM 2291 O O . TRP A 1 300 ? 8.898 2.404 -10.219 1 97.75 300 TRP A O 1
ATOM 2301 N N . LYS A 1 301 ? 11.055 2.238 -10.703 1 97.62 301 LYS A N 1
ATOM 2302 C CA . LYS A 1 301 ? 11.25 1.252 -9.641 1 97.62 301 LYS A CA 1
ATOM 2303 C C . LYS A 1 301 ? 11.414 1.929 -8.289 1 97.62 301 LYS A C 1
ATOM 2305 O O . LYS A 1 301 ? 11.438 1.26 -7.25 1 97.62 301 LYS A O 1
ATOM 2310 N N . VAL A 1 302 ? 11.547 3.234 -8.312 1 98.56 302 VAL A N 1
ATOM 2311 C CA . VAL A 1 302 ? 11.484 4.039 -7.094 1 98.56 302 VAL A CA 1
ATOM 2312 C C . VAL A 1 302 ? 10.102 4.672 -6.969 1 98.56 302 VAL A C 1
ATOM 2314 O O . VAL A 1 302 ? 9.625 5.344 -7.891 1 98.56 302 VAL A O 1
ATOM 2317 N N . THR A 1 303 ? 9.422 4.406 -5.867 1 98.81 303 THR A N 1
ATOM 2318 C CA . THR A 1 303 ? 8.109 5.004 -5.648 1 98.81 303 THR A CA 1
ATOM 2319 C C . THR A 1 303 ? 8.242 6.426 -5.105 1 98.81 303 THR A C 1
ATOM 2321 O O . THR A 1 303 ? 8.883 6.641 -4.074 1 98.81 303 THR A O 1
ATOM 2324 N N . LEU A 1 304 ? 7.695 7.359 -5.805 1 98.81 304 LEU A N 1
ATOM 2325 C CA . LEU A 1 304 ? 7.77 8.773 -5.449 1 98.81 304 LEU A CA 1
ATOM 2326 C C . LEU A 1 304 ? 6.379 9.344 -5.199 1 98.81 304 LEU A C 1
ATOM 2328 O O . LEU A 1 304 ? 5.469 9.148 -6.004 1 98.81 304 LEU A O 1
ATOM 2332 N N . LEU A 1 305 ? 6.211 9.977 -4.082 1 98.75 305 LEU A N 1
ATOM 2333 C CA . LEU A 1 305 ? 5.008 10.734 -3.756 1 98.75 305 LEU A CA 1
ATOM 2334 C C . LEU A 1 305 ? 5.344 12.203 -3.488 1 98.75 305 LEU A C 1
ATOM 2336 O O . LEU A 1 305 ? 6.492 12.531 -3.193 1 98.75 305 LEU A O 1
ATOM 2340 N N . PRO A 1 306 ? 4.43 13.07 -3.672 1 97.62 306 PRO A N 1
ATOM 2341 C CA . PRO A 1 306 ? 4.676 14.516 -3.564 1 97.62 306 PRO A CA 1
ATOM 2342 C C . PRO A 1 306 ? 4.289 15.078 -2.197 1 97.62 306 PRO A C 1
ATOM 2344 O O . PRO A 1 306 ? 3.57 16.078 -2.117 1 97.62 306 PRO A O 1
ATOM 2347 N N . HIS A 1 307 ? 4.855 14.484 -1.178 1 96.06 307 HIS A N 1
ATOM 2348 C CA . HIS A 1 307 ? 4.629 14.953 0.185 1 96.06 307 HIS A CA 1
ATOM 2349 C C . HIS A 1 307 ? 3.145 14.945 0.532 1 96.06 307 HIS A C 1
ATOM 2351 O O . HIS A 1 307 ? 2.6 15.953 0.976 1 96.06 307 HIS A O 1
ATOM 2357 N N . ILE A 1 308 ? 2.508 13.781 0.357 1 96.94 308 ILE A N 1
ATOM 2358 C CA . ILE A 1 308 ? 1.058 13.703 0.488 1 96.94 308 ILE A CA 1
ATOM 2359 C C . ILE A 1 308 ? 0.696 12.781 1.653 1 96.94 308 ILE A C 1
ATOM 2361 O O . ILE A 1 308 ? -0.466 12.406 1.816 1 96.94 308 ILE A O 1
ATOM 2365 N N . GLY A 1 309 ? 1.615 12.344 2.438 1 96.44 309 GLY A N 1
ATOM 2366 C CA . GLY A 1 309 ? 1.33 11.445 3.543 1 96.44 309 GLY A CA 1
ATOM 2367 C C . GLY A 1 309 ? 0.212 11.938 4.441 1 96.44 309 GLY A C 1
ATOM 2368 O O . GLY A 1 309 ? -0.609 11.148 4.91 1 96.44 309 GLY A O 1
ATOM 2369 N N . VAL A 1 310 ? 0.15 13.203 4.59 1 94.94 310 VAL A N 1
ATOM 2370 C CA . VAL A 1 310 ? -0.795 13.852 5.496 1 94.94 310 VAL A CA 1
ATOM 2371 C C . VAL A 1 310 ? -2.164 13.953 4.824 1 94.94 310 VAL A C 1
ATOM 2373 O O . VAL A 1 310 ? -3.18 14.141 5.5 1 94.94 310 VAL A O 1
ATOM 2376 N N . CYS A 1 311 ? -2.252 13.797 3.564 1 95.06 311 CYS A N 1
ATOM 2377 C CA . CYS A 1 311 ? -3.391 14.18 2.734 1 95.06 311 CYS A CA 1
ATOM 2378 C C . CYS A 1 311 ? -4.555 13.211 2.928 1 95.06 311 CYS A C 1
ATOM 2380 O O . CYS A 1 311 ? -4.703 12.25 2.168 1 95.06 311 CYS A O 1
ATOM 2382 N N . SER A 1 312 ? -5.352 13.438 3.879 1 96.75 312 SER A N 1
ATOM 2383 C CA . SER A 1 312 ? -6.582 12.703 4.16 1 96.75 312 SER A CA 1
ATOM 2384 C C . SER A 1 312 ? -7.602 13.578 4.871 1 96.75 312 SER A C 1
ATOM 2386 O O . SER A 1 312 ? -7.242 14.414 5.707 1 96.75 312 SER A O 1
ATOM 2388 N N . LYS A 1 313 ? -8.844 13.391 4.668 1 96.31 313 LYS A N 1
ATOM 2389 C CA . LYS A 1 313 ? -9.906 14.164 5.297 1 96.31 313 LYS A CA 1
ATOM 2390 C C . LYS A 1 313 ? -9.797 14.102 6.82 1 96.31 313 LYS A C 1
ATOM 2392 O O . LYS A 1 313 ? -10.039 15.102 7.5 1 96.31 313 LYS A O 1
ATOM 2397 N N . GLY A 1 314 ? -9.422 12.945 7.309 1 96.5 314 GLY A N 1
ATOM 2398 C CA . GLY A 1 314 ? -9.25 12.797 8.742 1 96.5 314 GLY A CA 1
ATOM 2399 C C . GLY A 1 314 ? -8.195 13.727 9.312 1 96.5 314 GLY A C 1
ATOM 2400 O O . GLY A 1 314 ? -8.344 14.242 10.43 1 96.5 314 GLY A O 1
ATOM 2401 N N . SER A 1 315 ? -7.113 13.969 8.57 1 97.25 315 SER A N 1
ATOM 2402 C CA . SER A 1 315 ? -6.066 14.891 9 1 97.25 315 SER A CA 1
ATOM 2403 C C . SER A 1 315 ? -6.609 16.297 9.164 1 97.25 315 SER A C 1
ATOM 2405 O O . SER A 1 315 ? -6.324 16.969 10.156 1 97.25 315 SER A O 1
ATOM 2407 N N . TRP A 1 316 ? -7.43 16.719 8.195 1 97.5 316 TRP A N 1
ATOM 2408 C CA . TRP A 1 316 ? -7.957 18.094 8.203 1 97.5 316 TRP A CA 1
ATOM 2409 C C . TRP A 1 316 ? -8.883 18.297 9.398 1 97.5 316 TRP A C 1
ATOM 2411 O O . TRP A 1 316 ? -8.812 19.328 10.07 1 97.5 316 TRP A O 1
ATOM 2421 N N . GLU A 1 317 ? -9.727 17.312 9.617 1 97.62 317 GLU A N 1
ATOM 2422 C CA . GLU A 1 317 ? -10.625 17.359 10.758 1 97.62 317 GLU A CA 1
ATOM 2423 C C . GLU A 1 317 ? -9.852 17.438 12.07 1 97.62 317 GLU A C 1
ATOM 2425 O O . GLU A 1 317 ? -10.188 18.219 12.953 1 97.62 317 GLU A O 1
ATOM 2430 N N . ASP A 1 318 ? -8.836 16.672 12.156 1 97.81 318 ASP A N 1
ATOM 2431 C CA . ASP A 1 318 ? -8.047 16.594 13.383 1 97.81 318 ASP A CA 1
ATOM 2432 C C . ASP A 1 318 ? -7.223 17.875 13.578 1 97.81 318 ASP A C 1
ATOM 2434 O O . ASP A 1 318 ? -7.039 18.328 14.711 1 97.81 318 ASP A O 1
ATOM 2438 N N . PHE A 1 319 ? -6.688 18.438 12.477 1 97.94 319 PHE A N 1
ATOM 2439 C CA . PHE A 1 319 ? -5.98 19.719 12.57 1 97.94 319 PHE A CA 1
ATOM 2440 C C . PHE A 1 319 ? -6.879 20.797 13.156 1 97.94 319 PHE A C 1
ATOM 2442 O O . PHE A 1 319 ? -6.477 21.5 14.078 1 97.94 319 PHE A O 1
ATOM 2449 N N . GLU A 1 320 ? -8.094 20.875 12.641 1 98.25 320 GLU A N 1
ATOM 2450 C CA . GLU A 1 320 ? -9.062 21.844 13.156 1 98.25 320 GLU A CA 1
ATOM 2451 C C . GLU A 1 320 ? -9.344 21.609 14.633 1 98.25 320 GLU A C 1
ATOM 2453 O O . GLU A 1 320 ? -9.312 22.547 15.438 1 98.25 320 GLU A O 1
ATOM 2458 N N . ARG A 1 321 ? -9.547 20.391 14.961 1 98.44 321 ARG A N 1
ATOM 2459 C CA . ARG A 1 321 ? -9.906 20.031 16.328 1 98.44 321 ARG A CA 1
ATOM 2460 C C . ARG A 1 321 ? -8.789 20.406 17.297 1 98.44 321 ARG A C 1
ATOM 2462 O O . ARG A 1 321 ? -9.031 21.078 18.297 1 98.44 321 ARG A O 1
ATOM 2469 N N . VAL A 1 322 ? -7.57 20.016 17.016 1 98.38 322 VAL A N 1
ATOM 2470 C CA . VAL A 1 322 ? -6.453 20.203 17.938 1 98.38 322 VAL A CA 1
ATOM 2471 C C . VAL A 1 322 ? -6.098 21.688 18.031 1 98.38 322 VAL A C 1
ATOM 2473 O O . VAL A 1 322 ? -5.781 22.188 19.109 1 98.38 322 VAL A O 1
ATOM 2476 N N . ASN A 1 323 ? -6.133 22.391 16.922 1 98.44 323 ASN A N 1
ATOM 2477 C CA . ASN A 1 323 ? -5.871 23.828 16.938 1 98.44 323 ASN A CA 1
ATOM 2478 C C . ASN A 1 323 ? -6.898 24.562 17.797 1 98.44 323 ASN A C 1
ATOM 2480 O O . ASN A 1 323 ? -6.539 25.406 18.609 1 98.44 323 ASN A O 1
ATOM 2484 N N . LEU A 1 324 ? -8.172 24.188 17.625 1 98.5 324 LEU A N 1
ATOM 2485 C CA . LEU A 1 324 ? -9.219 24.812 18.438 1 98.5 324 LEU A CA 1
ATOM 2486 C C . LEU A 1 324 ? -9.047 24.469 19.906 1 98.5 324 LEU A C 1
ATOM 2488 O O . LEU A 1 324 ? -9.25 25.312 20.781 1 98.5 324 LEU A O 1
ATOM 2492 N N . ASP A 1 325 ? -8.688 23.188 20.172 1 98.69 325 ASP A N 1
ATOM 2493 C CA . ASP A 1 325 ? -8.414 22.797 21.547 1 98.69 325 ASP A CA 1
ATOM 2494 C C . ASP A 1 325 ? -7.363 23.703 22.188 1 98.69 325 ASP A C 1
ATOM 2496 O O . ASP A 1 325 ? -7.523 24.156 23.312 1 98.69 325 ASP A O 1
ATOM 2500 N N . ASN A 1 326 ? -6.281 23.984 21.484 1 98.62 326 ASN A N 1
ATOM 2501 C CA . ASN A 1 326 ? -5.203 24.828 21.969 1 98.62 326 ASN A CA 1
ATOM 2502 C C . ASN A 1 326 ? -5.68 26.266 22.203 1 98.62 326 ASN A C 1
ATOM 2504 O O . ASN A 1 326 ? -5.406 26.859 23.25 1 98.62 326 ASN A O 1
ATOM 2508 N N . ILE A 1 327 ? -6.441 26.812 21.266 1 98.38 327 ILE A N 1
ATOM 2509 C CA . ILE A 1 327 ? -6.93 28.188 21.344 1 98.38 327 ILE A CA 1
ATOM 2510 C C . ILE A 1 327 ? -7.879 28.344 22.516 1 98.38 327 ILE A C 1
ATOM 2512 O O . ILE A 1 327 ? -7.723 29.25 23.328 1 98.38 327 ILE A O 1
ATOM 2516 N N . GLU A 1 328 ? -8.781 27.422 22.609 1 98.06 328 GLU A N 1
ATOM 2517 C CA . GLU A 1 328 ? -9.773 27.5 23.672 1 98.06 328 GLU A CA 1
ATOM 2518 C C . GLU A 1 328 ? -9.133 27.344 25.047 1 98.06 328 GLU A C 1
ATOM 2520 O O . GLU A 1 328 ? -9.469 28.062 25.969 1 98.06 328 GLU A O 1
ATOM 2525 N N . ALA A 1 329 ? -8.242 26.438 25.125 1 98.19 329 ALA A N 1
ATOM 2526 C CA . ALA A 1 329 ? -7.551 26.219 26.391 1 98.19 329 ALA A CA 1
ATOM 2527 C C . ALA A 1 329 ? -6.758 27.469 26.797 1 98.19 329 ALA A C 1
ATOM 2529 O O . ALA A 1 329 ? -6.762 27.859 27.969 1 98.19 329 ALA A O 1
ATOM 2530 N N . PHE A 1 330 ? -6.133 28.078 25.859 1 97.88 330 PHE A N 1
ATOM 2531 C CA . PHE A 1 330 ? -5.328 29.266 26.125 1 97.88 330 PHE A CA 1
ATOM 2532 C C . PHE A 1 330 ? -6.203 30.406 26.609 1 97.88 330 PHE A C 1
ATOM 2534 O O . PHE A 1 330 ? -5.875 31.062 27.609 1 97.88 330 PHE A O 1
ATOM 2541 N N . PHE A 1 331 ? -7.289 30.641 26.016 1 96.12 331 PHE A N 1
ATOM 2542 C CA . PHE A 1 331 ? -8.148 31.766 26.391 1 96.12 331 PHE A CA 1
ATOM 2543 C C . PHE A 1 331 ? -8.852 31.5 27.719 1 96.12 331 PHE A C 1
ATOM 2545 O O . PHE A 1 331 ? -9.172 32.438 28.453 1 96.12 331 PHE A O 1
ATOM 2552 N N . ALA A 1 332 ? -8.992 30.219 27.953 1 95.44 332 ALA A N 1
ATOM 2553 C CA . ALA A 1 332 ? -9.68 29.875 29.188 1 95.44 332 ALA A CA 1
ATOM 2554 C C . ALA A 1 332 ? -8.719 29.859 30.375 1 95.44 332 ALA A C 1
ATOM 2556 O O . ALA A 1 332 ? -9.078 30.266 31.484 1 95.44 332 ALA A O 1
ATOM 2557 N N . THR A 1 333 ? -7.469 29.422 30.141 1 96.56 333 THR A N 1
ATOM 2558 C CA . THR A 1 333 ? -6.613 29.141 31.281 1 96.56 333 THR A CA 1
ATOM 2559 C C . THR A 1 333 ? -5.27 29.844 31.156 1 96.56 333 THR A C 1
ATOM 2561 O O . THR A 1 333 ? -4.504 29.922 32.125 1 96.56 333 THR A O 1
ATOM 2564 N N . GLY A 1 334 ? -4.988 30.312 30.016 1 94.81 334 GLY A N 1
ATOM 2565 C CA . GLY A 1 334 ? -3.68 30.891 29.75 1 94.81 334 GLY A CA 1
ATOM 2566 C C . GLY A 1 334 ? -2.662 29.875 29.266 1 94.81 334 GLY A C 1
ATOM 2567 O O . GLY A 1 334 ? -1.554 30.25 28.875 1 94.81 334 GLY A O 1
ATOM 2568 N N . ASN A 1 335 ? -3.131 28.594 29.234 1 96.69 335 ASN A N 1
ATOM 2569 C CA . ASN A 1 335 ? -2.205 27.531 28.859 1 96.69 335 ASN A CA 1
ATOM 2570 C C . ASN A 1 335 ? -2.76 26.672 27.719 1 96.69 335 ASN A C 1
ATOM 2572 O O . ASN A 1 335 ? -3.801 26.031 27.875 1 96.69 335 ASN A O 1
ATOM 2576 N N . PRO A 1 336 ? -2.031 26.609 26.578 1 98.12 336 PRO A N 1
ATOM 2577 C CA . PRO A 1 336 ? -2.461 25.703 25.5 1 98.12 336 PRO A CA 1
ATOM 2578 C C . PRO A 1 336 ? -2.145 24.25 25.797 1 98.12 336 PRO A C 1
ATOM 2580 O O . PRO A 1 336 ? -1.51 23.938 26.812 1 98.12 336 PRO A O 1
ATOM 2583 N N . LEU A 1 337 ? -2.551 23.375 25.016 1 97.88 337 LEU A N 1
ATOM 2584 C CA . LEU A 1 337 ? -2.523 21.953 25.312 1 97.88 337 LEU A CA 1
ATOM 2585 C C . LEU A 1 337 ? -1.26 21.297 24.766 1 97.88 337 LEU A C 1
ATOM 2587 O O . LEU A 1 337 ? -0.742 20.344 25.344 1 97.88 337 LEU A O 1
ATOM 2591 N N . THR A 1 338 ? -0.706 21.797 23.562 1 97.56 338 THR A N 1
ATOM 2592 C CA . THR A 1 338 ? 0.404 21.078 22.938 1 97.56 338 THR A CA 1
ATOM 2593 C C . THR A 1 338 ? 1.528 22.047 22.578 1 97.56 338 THR A C 1
ATOM 2595 O O . THR A 1 338 ? 2.01 22.047 21.438 1 97.56 338 THR A O 1
ATOM 2598 N N . PRO A 1 339 ? 1.992 22.875 23.484 1 97.88 339 PRO A N 1
ATOM 2599 C CA . PRO A 1 339 ? 3.107 23.781 23.188 1 97.88 339 PRO A CA 1
ATOM 2600 C C . PRO A 1 339 ? 4.41 23.031 22.891 1 97.88 339 PRO A C 1
ATOM 2602 O O . PRO A 1 339 ? 4.707 22.031 23.547 1 97.88 339 PRO A O 1
ATOM 2605 N N . VAL A 1 340 ? 5.137 23.469 21.875 1 95.56 340 VAL A N 1
ATOM 2606 C CA . VAL A 1 340 ? 6.41 22.828 21.562 1 95.56 340 VAL A CA 1
ATOM 2607 C C . VAL A 1 340 ? 7.555 23.594 22.219 1 95.56 340 VAL A C 1
ATOM 2609 O O . VAL A 1 340 ? 8.68 23.094 22.297 1 95.56 340 VAL A O 1
ATOM 2612 N N . ASN A 1 341 ? 7.297 24.906 22.641 1 96.12 341 ASN A N 1
ATOM 2613 C CA . ASN A 1 341 ? 8.289 25.719 23.344 1 96.12 341 ASN A CA 1
ATOM 2614 C C . ASN A 1 341 ? 7.801 26.109 24.734 1 96.12 341 ASN A C 1
ATOM 2616 O O . ASN A 1 341 ? 6.66 25.812 25.109 1 96.12 341 ASN A O 1
ATOM 2620 N N . ARG A 1 342 ? 8.734 26.609 25.625 1 93.31 342 ARG A N 1
ATOM 2621 C CA . ARG A 1 342 ? 8.445 27.109 26.969 1 93.31 342 ARG A CA 1
ATOM 2622 C C . ARG A 1 342 ? 8.812 28.578 27.109 1 93.31 342 ARG A C 1
ATOM 2624 O O . ARG A 1 342 ? 9.789 29.031 26.5 1 93.31 342 ARG A O 1
ATOM 2631 N N . ILE A 1 343 ? 7.918 29.234 27.781 1 89.12 343 ILE A N 1
ATOM 2632 C CA . ILE A 1 343 ? 8.188 30.656 28.047 1 89.12 343 ILE A CA 1
ATOM 2633 C C . ILE A 1 343 ? 8.656 30.812 29.5 1 89.12 343 ILE A C 1
ATOM 2635 O O . ILE A 1 343 ? 8.086 30.219 30.422 1 89.12 343 ILE A O 1
ATOM 2639 N N . SER A 1 344 ? 9.883 31.406 29.859 1 74.69 344 SER A N 1
ATOM 2640 C CA . SER A 1 344 ? 10.422 31.703 31.188 1 74.69 344 SER A CA 1
ATOM 2641 C C . SER A 1 344 ? 9.68 32.844 31.844 1 74.69 344 SER A C 1
ATOM 2643 O O . SER A 1 344 ? 9.203 33.75 31.156 1 74.69 344 SER A O 1
ATOM 2645 N N . MET B 1 1 ? 9.555 -55.219 -17.828 1 36.91 1 MET B N 1
ATOM 2646 C CA . MET B 1 1 ? 10.586 -54.25 -17.469 1 36.91 1 MET B CA 1
ATOM 2647 C C . MET B 1 1 ? 9.969 -53 -16.844 1 36.91 1 MET B C 1
ATOM 2649 O O . MET B 1 1 ? 9.383 -52.156 -17.547 1 36.91 1 MET B O 1
ATOM 2653 N N . SER B 1 2 ? 9.242 -52.906 -15.664 1 49.22 2 SER B N 1
ATOM 2654 C CA . SER B 1 2 ? 8.336 -52.031 -14.922 1 49.22 2 SER B CA 1
ATOM 2655 C C . SER B 1 2 ? 8.969 -50.656 -14.688 1 49.22 2 SER B C 1
ATOM 2657 O O . SER B 1 2 ? 9.758 -50.469 -13.758 1 49.22 2 SER B O 1
ATOM 2659 N N . GLY B 1 3 ? 9.609 -49.812 -15.781 1 74.81 3 GLY B N 1
ATOM 2660 C CA . GLY B 1 3 ? 10.594 -48.719 -15.852 1 74.81 3 GLY B CA 1
ATOM 2661 C C . GLY B 1 3 ? 10.133 -47.469 -15.18 1 74.81 3 GLY B C 1
ATOM 2662 O O . GLY B 1 3 ? 9 -47.375 -14.703 1 74.81 3 GLY B O 1
ATOM 2663 N N . ARG B 1 4 ? 11.125 -46.562 -14.852 1 90.75 4 ARG B N 1
ATOM 2664 C CA . ARG B 1 4 ? 10.82 -45.25 -14.234 1 90.75 4 ARG B CA 1
ATOM 2665 C C . ARG B 1 4 ? 9.75 -44.531 -15.016 1 90.75 4 ARG B C 1
ATOM 2667 O O . ARG B 1 4 ? 9.812 -44.438 -16.25 1 90.75 4 ARG B O 1
ATOM 2674 N N . PRO B 1 5 ? 8.664 -44.25 -14.336 1 96.25 5 PRO B N 1
ATOM 2675 C CA . PRO B 1 5 ? 7.625 -43.5 -15.031 1 96.25 5 PRO B CA 1
ATOM 2676 C C . PRO B 1 5 ? 8.148 -42.188 -15.617 1 96.25 5 PRO B C 1
ATOM 2678 O O . PRO B 1 5 ? 9.055 -41.562 -15.047 1 96.25 5 PRO B O 1
ATOM 2681 N N . ASP B 1 6 ? 7.594 -41.75 -16.781 1 97.62 6 ASP B N 1
ATOM 2682 C CA . ASP B 1 6 ? 7.957 -40.5 -17.422 1 97.62 6 ASP B CA 1
ATOM 2683 C C . ASP B 1 6 ? 7.188 -39.344 -16.812 1 97.62 6 ASP B C 1
ATOM 2685 O O . ASP B 1 6 ? 5.953 -39.344 -16.781 1 97.62 6 ASP B O 1
ATOM 2689 N N . LEU B 1 7 ? 7.895 -38.375 -16.312 1 98.5 7 LEU B N 1
ATOM 2690 C CA . LEU B 1 7 ? 7.344 -37.125 -15.805 1 98.5 7 LEU B CA 1
ATOM 2691 C C . LEU B 1 7 ? 7.746 -35.969 -16.703 1 98.5 7 LEU B C 1
ATOM 2693 O O . LEU B 1 7 ? 8.938 -35.688 -16.875 1 98.5 7 LEU B O 1
ATOM 2697 N N . LEU B 1 8 ? 6.766 -35.312 -17.281 1 98.62 8 LEU B N 1
ATOM 2698 C CA . LEU B 1 8 ? 7.039 -34.125 -18.094 1 98.62 8 LEU B CA 1
ATOM 2699 C C . LEU B 1 8 ? 6.992 -32.875 -17.234 1 98.62 8 LEU B C 1
ATOM 2701 O O . LEU B 1 8 ? 5.98 -32.594 -16.578 1 98.62 8 LEU B O 1
ATOM 2705 N N . ILE B 1 9 ? 8.078 -32.156 -17.219 1 98.25 9 ILE B N 1
ATOM 2706 C CA . ILE B 1 9 ? 8.18 -30.906 -16.5 1 98.25 9 ILE B CA 1
ATOM 2707 C C . ILE B 1 9 ? 8.047 -29.734 -17.469 1 98.25 9 ILE B C 1
ATOM 2709 O O . ILE B 1 9 ? 8.812 -29.641 -18.438 1 98.25 9 ILE B O 1
ATOM 2713 N N . ILE B 1 10 ? 7.043 -28.906 -17.234 1 97.31 10 ILE B N 1
ATOM 2714 C CA . ILE B 1 10 ? 6.852 -27.672 -17.984 1 97.31 10 ILE B CA 1
ATOM 2715 C C . ILE B 1 10 ? 7.211 -26.484 -17.109 1 97.31 10 ILE B C 1
ATOM 2717 O O . ILE B 1 10 ? 6.383 -26 -16.328 1 97.31 10 ILE B O 1
ATOM 2721 N N . ASP B 1 11 ? 8.391 -25.953 -17.281 1 96.31 11 ASP B N 1
ATOM 2722 C CA . ASP B 1 11 ? 8.906 -24.891 -16.438 1 96.31 11 ASP B CA 1
ATOM 2723 C C . ASP B 1 11 ? 8.695 -23.516 -17.078 1 96.31 11 ASP B C 1
ATOM 2725 O O . ASP B 1 11 ? 8.875 -23.375 -18.297 1 96.31 11 ASP B O 1
ATOM 2729 N N . SER B 1 12 ? 8.273 -22.594 -16.266 1 94.31 12 SER B N 1
ATOM 2730 C CA . SER B 1 12 ? 8.234 -21.203 -16.672 1 94.31 12 SER B CA 1
ATOM 2731 C C . SER B 1 12 ? 9.633 -20.578 -16.672 1 94.31 12 SER B C 1
ATOM 2733 O O . SER B 1 12 ? 10.57 -21.156 -16.109 1 94.31 12 SER B O 1
ATOM 2735 N N . THR B 1 13 ? 9.742 -19.469 -17.359 1 93.06 13 THR B N 1
ATOM 2736 C CA . THR B 1 13 ? 10.992 -18.719 -17.281 1 93.06 13 THR B CA 1
ATOM 2737 C C . THR B 1 13 ? 11.164 -18.062 -15.922 1 93.06 13 THR B C 1
ATOM 2739 O O . THR B 1 13 ? 12.258 -17.625 -15.57 1 93.06 13 THR B O 1
ATOM 2742 N N . VAL B 1 14 ? 10.109 -17.938 -15.188 1 94.75 14 VAL B N 1
ATOM 2743 C CA . VAL B 1 14 ? 10.125 -17.438 -13.82 1 94.75 14 VAL B CA 1
ATOM 2744 C C . VAL B 1 14 ? 9.656 -18.531 -12.859 1 94.75 14 VAL B C 1
ATOM 2746 O O . VAL B 1 14 ? 8.484 -18.906 -12.867 1 94.75 14 VAL B O 1
ATOM 2749 N N . LEU B 1 15 ? 10.539 -18.984 -12.141 1 95.88 15 LEU B N 1
ATOM 2750 C CA . LEU B 1 15 ? 10.258 -20.078 -11.219 1 95.88 15 LEU B CA 1
ATOM 2751 C C . LEU B 1 15 ? 11.352 -20.203 -10.172 1 95.88 15 LEU B C 1
ATOM 2753 O O . LEU B 1 15 ? 12.344 -19.469 -10.203 1 95.88 15 LEU B O 1
ATOM 2757 N N . ASP B 1 16 ? 11.125 -20.922 -9.172 1 96.25 16 ASP B N 1
ATOM 2758 C CA . ASP B 1 16 ? 12.117 -21.438 -8.234 1 96.25 16 ASP B CA 1
ATOM 2759 C C . ASP B 1 16 ? 12.219 -22.953 -8.305 1 96.25 16 ASP B C 1
ATOM 2761 O O . ASP B 1 16 ? 11.219 -23.641 -8.539 1 96.25 16 ASP B O 1
ATOM 2765 N N . ILE B 1 17 ? 13.414 -23.453 -8.203 1 97.69 17 ILE B N 1
ATOM 2766 C CA . ILE B 1 17 ? 13.625 -24.875 -8.352 1 97.69 17 ILE B CA 1
ATOM 2767 C C . ILE B 1 17 ? 14.211 -25.453 -7.059 1 97.69 17 ILE B C 1
ATOM 2769 O O . ILE B 1 17 ? 15.219 -24.953 -6.551 1 97.69 17 ILE B O 1
ATOM 2773 N N . ASP B 1 18 ? 13.547 -26.422 -6.5 1 98.06 18 ASP B N 1
ATOM 2774 C CA . ASP B 1 18 ? 14.133 -27.234 -5.445 1 98.06 18 ASP B CA 1
ATOM 2775 C C . ASP B 1 18 ? 15.039 -28.328 -6.023 1 98.06 18 ASP B C 1
ATOM 2777 O O . ASP B 1 18 ? 14.594 -29.453 -6.258 1 98.06 18 ASP B O 1
ATOM 2781 N N . VAL B 1 19 ? 16.281 -28.016 -6.152 1 97.56 19 VAL B N 1
ATOM 2782 C CA . VAL B 1 19 ? 17.25 -28.844 -6.875 1 97.56 19 VAL B CA 1
ATOM 2783 C C . VAL B 1 19 ? 17.359 -30.219 -6.203 1 97.56 19 VAL B C 1
ATOM 2785 O O . VAL B 1 19 ? 17.312 -31.25 -6.871 1 97.56 19 VAL B O 1
ATOM 2788 N N . ALA B 1 20 ? 17.422 -30.172 -4.922 1 97.88 20 ALA B N 1
ATOM 2789 C CA . ALA B 1 20 ? 17.609 -31.422 -4.18 1 97.88 20 ALA B CA 1
ATOM 2790 C C . ALA B 1 20 ? 16.406 -32.344 -4.375 1 97.88 20 ALA B C 1
ATOM 2792 O O . ALA B 1 20 ? 16.578 -33.562 -4.598 1 97.88 20 ALA B O 1
ATOM 2793 N N . ARG B 1 21 ? 15.297 -31.812 -4.352 1 97.69 21 ARG B N 1
ATOM 2794 C CA . ARG B 1 21 ? 14.102 -32.656 -4.469 1 97.69 21 ARG B CA 1
ATOM 2795 C C . ARG B 1 21 ? 13.906 -33.125 -5.902 1 97.69 21 ARG B C 1
ATOM 2797 O O . ARG B 1 21 ? 13.461 -34.25 -6.125 1 97.69 21 ARG B O 1
ATOM 2804 N N . ARG B 1 22 ? 14.211 -32.344 -6.895 1 97.38 22 ARG B N 1
ATOM 2805 C CA . ARG B 1 22 ? 14.102 -32.781 -8.281 1 97.38 22 ARG B CA 1
ATOM 2806 C C . ARG B 1 22 ? 15.117 -33.875 -8.578 1 97.38 22 ARG B C 1
ATOM 2808 O O . ARG B 1 22 ? 14.836 -34.812 -9.344 1 97.38 22 ARG B O 1
ATOM 2815 N N . GLN B 1 23 ? 16.266 -33.75 -7.965 1 97 23 GLN B N 1
ATOM 2816 C CA . GLN B 1 23 ? 17.266 -34.781 -8.133 1 97 23 GLN B CA 1
ATOM 2817 C C . GLN B 1 23 ? 16.797 -36.094 -7.547 1 97 23 GLN B C 1
ATOM 2819 O O . GLN B 1 23 ? 16.969 -37.156 -8.156 1 97 23 GLN B O 1
ATOM 2824 N N . ALA B 1 24 ? 16.219 -35.969 -6.395 1 96.81 24 ALA B N 1
ATOM 2825 C CA . ALA B 1 24 ? 15.664 -37.188 -5.77 1 96.81 24 ALA B CA 1
ATOM 2826 C C . ALA B 1 24 ? 14.57 -37.812 -6.637 1 96.81 24 ALA B C 1
ATOM 2828 O O . ALA B 1 24 ? 14.461 -39.031 -6.742 1 96.81 24 ALA B O 1
ATOM 2829 N N . LEU B 1 25 ? 13.805 -37 -7.219 1 96.38 25 LEU B N 1
ATOM 2830 C CA . LEU B 1 25 ? 12.734 -37.438 -8.102 1 96.38 25 LEU B CA 1
ATOM 2831 C C . LEU B 1 25 ? 13.305 -38.125 -9.352 1 96.38 25 LEU B C 1
ATOM 2833 O O . LEU B 1 25 ? 12.727 -39.094 -9.859 1 96.38 25 LEU B O 1
ATOM 2837 N N . ALA B 1 26 ? 14.414 -37.562 -9.828 1 95.88 26 ALA B N 1
ATOM 2838 C CA . ALA B 1 26 ? 15.055 -38.094 -11.031 1 95.88 26 ALA B CA 1
ATOM 2839 C C . ALA B 1 26 ? 15.562 -39.5 -10.82 1 95.88 26 ALA B C 1
ATOM 2841 O O . ALA B 1 26 ? 15.766 -40.25 -11.789 1 95.88 26 ALA B O 1
ATOM 2842 N N . ASP B 1 27 ? 15.695 -39.875 -9.586 1 94.81 27 ASP B N 1
ATOM 2843 C CA . ASP B 1 27 ? 16.125 -41.25 -9.258 1 94.81 27 ASP B CA 1
ATOM 2844 C C . ASP B 1 27 ? 14.969 -42.219 -9.398 1 94.81 27 ASP B C 1
ATOM 2846 O O . ASP B 1 27 ? 15.188 -43.438 -9.516 1 94.81 27 ASP B O 1
ATOM 2850 N N . LYS B 1 28 ? 13.812 -41.656 -9.422 1 94 28 LYS B N 1
ATOM 2851 C CA . LYS B 1 28 ? 12.641 -42.5 -9.375 1 94 28 LYS B CA 1
ATOM 2852 C C . LYS B 1 28 ? 11.82 -42.375 -10.656 1 94 28 LYS B C 1
ATOM 2854 O O . LYS B 1 28 ? 11 -43.25 -10.961 1 94 28 LYS B O 1
ATOM 2859 N N . CYS B 1 29 ? 12.016 -41.281 -11.336 1 95.69 29 CYS B N 1
ATOM 2860 C CA . CYS B 1 29 ? 11.258 -40.969 -12.547 1 95.69 29 CYS B CA 1
ATOM 2861 C C . CYS B 1 29 ? 12.18 -40.469 -13.656 1 95.69 29 CYS B C 1
ATOM 2863 O O . CYS B 1 29 ? 13.281 -40 -13.391 1 95.69 29 CYS B O 1
ATOM 2865 N N . ASN B 1 30 ? 11.758 -40.781 -14.898 1 96.88 30 ASN B N 1
ATOM 2866 C CA . ASN B 1 30 ? 12.391 -40.094 -16.031 1 96.88 30 ASN B CA 1
ATOM 2867 C C . ASN B 1 30 ? 11.867 -38.688 -16.203 1 96.88 30 ASN B C 1
ATOM 2869 O O . ASN B 1 30 ? 10.711 -38.469 -16.578 1 96.88 30 ASN B O 1
ATOM 2873 N N . LEU B 1 31 ? 12.719 -37.781 -15.891 1 97.56 31 LEU B N 1
ATOM 2874 C CA . LEU B 1 31 ? 12.305 -36.375 -16 1 97.56 31 LEU B CA 1
ATOM 2875 C C . LEU B 1 31 ? 12.492 -35.875 -17.422 1 97.56 31 LEU B C 1
ATOM 2877 O O . LEU B 1 31 ? 13.617 -35.844 -17.938 1 97.56 31 LEU B O 1
ATOM 2881 N N . LEU B 1 32 ? 11.398 -35.562 -18.031 1 97.62 32 LEU B N 1
ATOM 2882 C CA . LEU B 1 32 ? 11.398 -34.906 -19.344 1 97.62 32 LEU B CA 1
ATOM 2883 C C . LEU B 1 32 ? 11.102 -33.406 -19.219 1 97.62 32 LEU B C 1
ATOM 2885 O O . LEU B 1 32 ? 10.32 -33 -18.359 1 97.62 32 LEU B O 1
ATOM 2889 N N . TYR B 1 33 ? 11.703 -32.625 -20.016 1 97.12 33 TYR B N 1
ATOM 2890 C CA . TYR B 1 33 ? 11.5 -31.188 -19.938 1 97.12 33 TYR B CA 1
ATOM 2891 C C . TYR B 1 33 ? 10.883 -30.641 -21.234 1 97.12 33 TYR B C 1
ATOM 2893 O O . TYR B 1 33 ? 11.383 -30.906 -22.328 1 97.12 33 TYR B O 1
ATOM 2901 N N . TYR B 1 34 ? 9.859 -29.906 -21 1 96.06 34 TYR B N 1
ATOM 2902 C CA . TYR B 1 34 ? 9.086 -29.312 -22.094 1 96.06 34 TYR B CA 1
ATOM 2903 C C . TYR B 1 34 ? 9.898 -28.25 -22.828 1 96.06 34 TYR B C 1
ATOM 2905 O O . TYR B 1 34 ? 10.477 -27.359 -22.188 1 96.06 34 TYR B O 1
ATOM 2913 N N . ASP B 1 35 ? 9.945 -28.312 -24.172 1 91.19 35 ASP B N 1
ATOM 2914 C CA . ASP B 1 35 ? 10.664 -27.328 -24.969 1 91.19 35 ASP B CA 1
ATOM 2915 C C . ASP B 1 35 ? 9.938 -27.047 -26.281 1 91.19 35 ASP B C 1
ATOM 2917 O O . ASP B 1 35 ? 10.555 -26.641 -27.266 1 91.19 35 ASP B O 1
ATOM 2921 N N . CYS B 1 36 ? 8.656 -27.344 -26.312 1 94.75 36 CYS B N 1
ATOM 2922 C CA . CYS B 1 36 ? 7.871 -27.109 -27.516 1 94.75 36 CYS B CA 1
ATOM 2923 C C . CYS B 1 36 ? 7.582 -25.625 -27.703 1 94.75 36 CYS B C 1
ATOM 2925 O O . CYS B 1 36 ? 7.008 -24.984 -26.828 1 94.75 36 CYS B O 1
ATOM 2927 N N . PRO B 1 37 ? 7.863 -25.094 -28.844 1 92.25 37 PRO B N 1
ATOM 2928 C CA . PRO B 1 37 ? 7.586 -23.672 -29.094 1 92.25 37 PRO B CA 1
ATOM 2929 C C . PRO B 1 37 ? 6.102 -23.391 -29.312 1 92.25 37 PRO B C 1
ATOM 2931 O O . PRO B 1 37 ? 5.656 -22.25 -29.172 1 92.25 37 PRO B O 1
ATOM 2934 N N . THR B 1 38 ? 5.367 -24.469 -29.703 1 94.5 38 THR B N 1
ATOM 2935 C CA . THR B 1 38 ? 3.943 -24.297 -29.969 1 94.5 38 THR B CA 1
ATOM 2936 C C . THR B 1 38 ? 3.141 -25.453 -29.375 1 94.5 38 THR B C 1
ATOM 2938 O O . THR B 1 38 ? 3.682 -26.531 -29.141 1 94.5 38 THR B O 1
ATOM 2941 N N . ILE B 1 39 ? 1.856 -25.203 -29.266 1 95.88 39 ILE B N 1
ATOM 2942 C CA . ILE B 1 39 ? 0.949 -26.234 -28.766 1 95.88 39 ILE B CA 1
ATOM 2943 C C . ILE B 1 39 ? 0.822 -27.359 -29.797 1 95.88 39 ILE B C 1
ATOM 2945 O O . ILE B 1 39 ? 0.697 -28.531 -29.422 1 95.88 39 ILE B O 1
ATOM 2949 N N . ASP B 1 40 ? 0.923 -27 -31.062 1 96.62 40 ASP B N 1
ATOM 2950 C CA . ASP B 1 40 ? 0.836 -28.016 -32.125 1 96.62 40 ASP B CA 1
ATOM 2951 C C . ASP B 1 40 ? 1.993 -29 -32.031 1 96.62 40 ASP B C 1
ATOM 2953 O O . ASP B 1 40 ? 1.802 -30.219 -32.188 1 96.62 40 ASP B O 1
ATOM 2957 N N . GLU B 1 41 ? 3.125 -28.469 -31.766 1 97 41 GLU B N 1
ATOM 2958 C CA . GLU B 1 41 ? 4.262 -29.359 -31.578 1 97 41 GLU B CA 1
ATOM 2959 C C . GLU B 1 41 ? 4.082 -30.234 -30.328 1 97 41 GLU B C 1
ATOM 2961 O O . GLU B 1 41 ? 4.469 -31.406 -30.328 1 97 41 GLU B O 1
ATOM 2966 N N . PHE B 1 42 ? 3.529 -29.688 -29.328 1 97.25 42 PHE B N 1
ATOM 2967 C CA . PHE B 1 42 ? 3.229 -30.422 -28.109 1 97.25 42 PHE B CA 1
ATOM 2968 C C . PHE B 1 42 ? 2.295 -31.594 -28.406 1 97.25 42 PHE B C 1
ATOM 2970 O O . PHE B 1 42 ? 2.572 -32.719 -28.016 1 97.25 42 PHE B O 1
ATOM 2977 N N . LYS B 1 43 ? 1.284 -31.344 -29.172 1 97.81 43 LYS B N 1
ATOM 2978 C CA . LYS B 1 43 ? 0.339 -32.375 -29.578 1 97.81 43 LYS B CA 1
ATOM 2979 C C . LYS B 1 43 ? 1.04 -33.5 -30.375 1 97.81 43 LYS B C 1
ATOM 2981 O O . LYS B 1 43 ? 0.791 -34.688 -30.141 1 97.81 43 LYS B O 1
ATOM 2986 N N . GLU B 1 44 ? 1.9 -33.094 -31.219 1 97.75 44 GLU B N 1
ATOM 2987 C CA . GLU B 1 44 ? 2.625 -34.031 -32.062 1 97.75 44 GLU B CA 1
ATOM 2988 C C . GLU B 1 44 ? 3.52 -34.938 -31.219 1 97.75 44 GLU B C 1
ATOM 2990 O O . GLU B 1 44 ? 3.6 -36.156 -31.453 1 97.75 44 GLU B O 1
ATOM 2995 N N . ARG B 1 45 ? 4.102 -34.375 -30.203 1 97.81 45 ARG B N 1
ATOM 2996 C CA . ARG B 1 45 ? 5.062 -35.094 -29.391 1 97.81 45 ARG B CA 1
ATOM 2997 C C . ARG B 1 45 ? 4.359 -36.094 -28.469 1 97.81 45 ARG B C 1
ATOM 2999 O O . ARG B 1 45 ? 4.988 -37 -27.938 1 97.81 45 ARG B O 1
ATOM 3006 N N . MET B 1 46 ? 3.119 -35.938 -28.266 1 97.56 46 MET B N 1
ATOM 3007 C CA . MET B 1 46 ? 2.361 -36.844 -27.391 1 97.56 46 MET B CA 1
ATOM 3008 C C . MET B 1 46 ? 1.813 -38.031 -28.156 1 97.56 46 MET B C 1
ATOM 3010 O O . MET B 1 46 ? 1.35 -39 -27.562 1 97.56 46 MET B O 1
ATOM 3014 N N . LYS B 1 47 ? 1.9 -38.031 -29.469 1 96.75 47 LYS B N 1
ATOM 3015 C CA . LYS B 1 47 ? 1.421 -39.125 -30.297 1 96.75 47 LYS B CA 1
ATOM 3016 C C . LYS B 1 47 ? 2.264 -40.375 -30.078 1 96.75 47 LYS B C 1
ATOM 3018 O O . LYS B 1 47 ? 3.395 -40.312 -29.594 1 96.75 47 LYS B O 1
ATOM 3023 N N . PRO B 1 48 ? 1.644 -41.531 -30.469 1 95.75 48 PRO B N 1
ATOM 3024 C CA . PRO B 1 48 ? 2.41 -42.781 -30.328 1 95.75 48 PRO B CA 1
ATOM 3025 C C . PRO B 1 48 ? 3.773 -42.719 -31 1 95.75 48 PRO B C 1
ATOM 3027 O O . PRO B 1 48 ? 3.869 -42.281 -32.156 1 95.75 48 PRO B O 1
ATOM 3030 N N . GLY B 1 49 ? 4.762 -43.031 -30.266 1 95.06 49 GLY B N 1
ATOM 3031 C CA . GLY B 1 49 ? 6.121 -43 -30.781 1 95.06 49 GLY B CA 1
ATOM 3032 C C . GLY B 1 49 ? 6.836 -41.688 -30.516 1 95.06 49 GLY B C 1
ATOM 3033 O O . GLY B 1 49 ? 8.055 -41.594 -30.688 1 95.06 49 GLY B O 1
ATOM 3034 N N . GLY B 1 50 ? 6.125 -40.75 -30.062 1 96 50 GLY B N 1
ATOM 3035 C CA . GLY B 1 50 ? 6.715 -39.469 -29.766 1 96 50 GLY B CA 1
ATOM 3036 C C . GLY B 1 50 ? 7.398 -39.406 -28.406 1 96 50 GLY B C 1
ATOM 3037 O O . GLY B 1 50 ? 7.242 -40.312 -27.594 1 96 50 GLY B O 1
ATOM 3038 N N . PRO B 1 51 ? 8.156 -38.375 -28.188 1 96.75 51 PRO B N 1
ATOM 3039 C CA . PRO B 1 51 ? 8.945 -38.281 -26.953 1 96.75 51 PRO B CA 1
ATOM 3040 C C . PRO B 1 51 ? 8.078 -38.188 -25.703 1 96.75 51 PRO B C 1
ATOM 3042 O O . PRO B 1 51 ? 8.531 -38.5 -24.609 1 96.75 51 PRO B O 1
ATOM 3045 N N . TYR B 1 52 ? 6.812 -37.719 -25.844 1 97.75 52 TYR B N 1
ATOM 3046 C CA . TYR B 1 52 ? 5.93 -37.562 -24.688 1 97.75 52 TYR B CA 1
ATOM 3047 C C . TYR B 1 52 ? 4.828 -38.625 -24.703 1 97.75 52 TYR B C 1
ATOM 3049 O O . TYR B 1 52 ? 3.832 -38.5 -23.984 1 97.75 52 TYR B O 1
ATOM 3057 N N . ALA B 1 53 ? 4.953 -39.656 -25.484 1 96.94 53 ALA B N 1
ATOM 3058 C CA . ALA B 1 53 ? 3.889 -40.625 -25.75 1 96.94 53 ALA B CA 1
ATOM 3059 C C . ALA B 1 53 ? 3.584 -41.469 -24.516 1 96.94 53 ALA B C 1
ATOM 3061 O O . ALA B 1 53 ? 2.494 -42.031 -24.391 1 96.94 53 ALA B O 1
ATOM 3062 N N . ASN B 1 54 ? 4.574 -41.531 -23.562 1 97.19 54 ASN B N 1
ATOM 3063 C CA . ASN B 1 54 ? 4.398 -42.438 -22.453 1 97.19 54 ASN B CA 1
ATOM 3064 C C . ASN B 1 54 ? 4.426 -41.719 -21.109 1 97.19 54 ASN B C 1
ATOM 3066 O O . ASN B 1 54 ? 4.66 -42.312 -20.062 1 97.19 54 ASN B O 1
ATOM 3070 N N . ILE B 1 55 ? 4.238 -40.375 -21.156 1 98.12 55 ILE B N 1
ATOM 3071 C CA . ILE B 1 55 ? 4.266 -39.625 -19.922 1 98.12 55 ILE B CA 1
ATOM 3072 C C . ILE B 1 55 ? 3.125 -40.094 -19 1 98.12 55 ILE B C 1
ATOM 3074 O O . ILE B 1 55 ? 2.031 -40.375 -19.484 1 98.12 55 ILE B O 1
ATOM 3078 N N . VAL B 1 56 ? 3.461 -40.125 -17.734 1 98.19 56 VAL B N 1
ATOM 3079 C CA . VAL B 1 56 ? 2.494 -40.562 -16.734 1 98.19 56 VAL B CA 1
ATOM 3080 C C . VAL B 1 56 ? 1.961 -39.375 -15.961 1 98.19 56 VAL B C 1
ATOM 3082 O O . VAL B 1 56 ? 0.816 -39.375 -15.5 1 98.19 56 VAL B O 1
ATOM 3085 N N . ALA B 1 57 ? 2.816 -38.344 -15.836 1 98.69 57 ALA B N 1
ATOM 3086 C CA . ALA B 1 57 ? 2.461 -37.125 -15.094 1 98.69 57 ALA B CA 1
ATOM 3087 C C . ALA B 1 57 ? 3.088 -35.906 -15.734 1 98.69 57 ALA B C 1
ATOM 3089 O O . ALA B 1 57 ? 4.102 -36 -16.438 1 98.69 57 ALA B O 1
ATOM 3090 N N . ILE B 1 58 ? 2.457 -34.75 -15.531 1 98.69 58 ILE B N 1
ATOM 3091 C CA . ILE B 1 58 ? 2.971 -33.469 -15.953 1 98.69 58 ILE B CA 1
ATOM 3092 C C . ILE B 1 58 ? 3.072 -32.531 -14.742 1 98.69 58 ILE B C 1
ATOM 3094 O O . ILE B 1 58 ? 2.156 -32.469 -13.922 1 98.69 58 ILE B O 1
ATOM 3098 N N . MET B 1 59 ? 4.172 -31.906 -14.586 1 98.44 59 MET B N 1
ATOM 3099 C CA . MET B 1 59 ? 4.352 -30.828 -13.617 1 98.44 59 MET B CA 1
ATOM 3100 C C . MET B 1 59 ? 4.586 -29.5 -14.32 1 98.44 59 MET B C 1
ATOM 3102 O O . MET B 1 59 ? 5.629 -29.297 -14.953 1 98.44 59 MET B O 1
ATOM 3106 N N . ARG B 1 60 ? 3.623 -28.656 -14.344 1 97.44 60 ARG B N 1
ATOM 3107 C CA . ARG B 1 60 ? 3.762 -27.297 -14.852 1 97.44 60 ARG B CA 1
ATOM 3108 C C . ARG B 1 60 ? 4.09 -26.328 -13.734 1 97.44 60 ARG B C 1
ATOM 3110 O O . ARG B 1 60 ? 3.268 -26.094 -12.844 1 97.44 60 ARG B O 1
ATOM 3117 N N . ASN B 1 61 ? 5.242 -25.688 -13.852 1 96 61 ASN B N 1
ATOM 3118 C CA . ASN B 1 61 ? 5.762 -24.984 -12.688 1 96 61 ASN B CA 1
ATOM 3119 C C . ASN B 1 61 ? 6.168 -23.547 -13.039 1 96 61 ASN B C 1
ATOM 3121 O O . ASN B 1 61 ? 6.75 -23.312 -14.094 1 96 61 ASN B O 1
ATOM 3125 N N . GLY B 1 62 ? 5.797 -22.656 -12.086 1 95.19 62 GLY B N 1
ATOM 3126 C CA . GLY B 1 62 ? 6.238 -21.281 -12.195 1 95.19 62 GLY B CA 1
ATOM 3127 C C . GLY B 1 62 ? 5.141 -20.328 -12.625 1 95.19 62 GLY B C 1
ATOM 3128 O O . GLY B 1 62 ? 3.955 -20.625 -12.453 1 95.19 62 GLY B O 1
ATOM 3129 N N . TRP B 1 63 ? 5.566 -19.141 -13.086 1 93.44 63 TRP B N 1
ATOM 3130 C CA . TRP B 1 63 ? 4.617 -18.078 -13.445 1 93.44 63 TRP B CA 1
ATOM 3131 C C . TRP B 1 63 ? 3.957 -18.391 -14.789 1 93.44 63 TRP B C 1
ATOM 3133 O O . TRP B 1 63 ? 4.617 -18.375 -15.828 1 93.44 63 TRP B O 1
ATOM 3143 N N . HIS B 1 64 ? 2.658 -18.547 -14.805 1 86.5 64 HIS B N 1
ATOM 3144 C CA . HIS B 1 64 ? 1.903 -18.922 -15.992 1 86.5 64 HIS B CA 1
ATOM 3145 C C . HIS B 1 64 ? 1.996 -17.859 -17.078 1 86.5 64 HIS B C 1
ATOM 3147 O O . HIS B 1 64 ? 2.02 -18.172 -18.266 1 86.5 64 HIS B O 1
ATOM 3153 N N . LYS B 1 65 ? 2.125 -16.688 -16.672 1 85.44 65 LYS B N 1
ATOM 3154 C CA . LYS B 1 65 ? 2.037 -15.594 -17.625 1 85.44 65 LYS B CA 1
ATOM 3155 C C . LYS B 1 65 ? 3.412 -14.992 -17.906 1 85.44 65 LYS B C 1
ATOM 3157 O O . LYS B 1 65 ? 3.543 -13.773 -18.062 1 85.44 65 LYS B O 1
ATOM 3162 N N . ALA B 1 66 ? 4.34 -15.852 -17.875 1 87.69 66 ALA B N 1
ATOM 3163 C CA . ALA B 1 66 ? 5.699 -15.391 -18.141 1 87.69 66 ALA B CA 1
ATOM 3164 C C . ALA B 1 66 ? 6.344 -16.203 -19.266 1 87.69 66 ALA B C 1
ATOM 3166 O O . ALA B 1 66 ? 6.105 -17.406 -19.375 1 87.69 66 ALA B O 1
ATOM 3167 N N . GLY B 1 67 ? 7.07 -15.539 -20.109 1 83.75 67 GLY B N 1
ATOM 3168 C CA . GLY B 1 67 ? 7.82 -16.203 -21.156 1 83.75 67 GLY B CA 1
ATOM 3169 C C . GLY B 1 67 ? 6.938 -16.812 -22.234 1 83.75 67 GLY B C 1
ATOM 3170 O O . GLY B 1 67 ? 5.859 -16.281 -22.531 1 83.75 67 GLY B O 1
ATOM 3171 N N . PRO B 1 68 ? 7.402 -17.844 -22.812 1 80.62 68 PRO B N 1
ATOM 3172 C CA . PRO B 1 68 ? 6.664 -18.453 -23.922 1 80.62 68 PRO B CA 1
ATOM 3173 C C . PRO B 1 68 ? 5.348 -19.078 -23.469 1 80.62 68 PRO B C 1
ATOM 3175 O O . PRO B 1 68 ? 4.426 -19.234 -24.281 1 80.62 68 PRO B O 1
ATOM 3178 N N . LEU B 1 69 ? 5.305 -19.375 -22.281 1 81.44 69 LEU B N 1
ATOM 3179 C CA . LEU B 1 69 ? 4.133 -20.047 -21.734 1 81.44 69 LEU B CA 1
ATOM 3180 C C . LEU B 1 69 ? 2.992 -19.078 -21.5 1 81.44 69 LEU B C 1
ATOM 3182 O O . LEU B 1 69 ? 1.856 -19.484 -21.25 1 81.44 69 LEU B O 1
ATOM 3186 N N . ALA B 1 70 ? 3.303 -17.812 -21.625 1 81.25 70 ALA B N 1
ATOM 3187 C CA . ALA B 1 70 ? 2.273 -16.797 -21.438 1 81.25 70 ALA B CA 1
ATOM 3188 C C . ALA B 1 70 ? 1.166 -16.938 -22.469 1 81.25 70 ALA B C 1
ATOM 3190 O O . ALA B 1 70 ? 0.027 -16.531 -22.234 1 81.25 70 ALA B O 1
ATOM 3191 N N . ASN B 1 71 ? 1.483 -17.625 -23.562 1 83.69 71 ASN B N 1
ATOM 3192 C CA . ASN B 1 71 ? 0.51 -17.719 -24.641 1 83.69 71 ASN B CA 1
ATOM 3193 C C . ASN B 1 71 ? 0.133 -19.172 -24.922 1 83.69 71 ASN B C 1
ATOM 3195 O O . ASN B 1 71 ? -0.537 -19.469 -25.922 1 83.69 71 ASN B O 1
ATOM 3199 N N . GLN B 1 72 ? 0.636 -20.094 -24.156 1 89.44 72 GLN B N 1
ATOM 3200 C CA . GLN B 1 72 ? 0.335 -21.516 -24.344 1 89.44 72 GLN B CA 1
ATOM 3201 C C . GLN B 1 72 ? -0.595 -22.016 -23.234 1 89.44 72 GLN B C 1
ATOM 3203 O O . GLN B 1 72 ? -0.367 -21.766 -22.062 1 89.44 72 GLN B O 1
ATOM 3208 N N . CYS B 1 73 ? -1.649 -22.641 -23.641 1 91.31 73 CYS B N 1
ATOM 3209 C CA . CYS B 1 73 ? -2.576 -23.297 -22.719 1 91.31 73 CYS B CA 1
ATOM 3210 C C . CYS B 1 73 ? -2.555 -24.812 -22.891 1 91.31 73 CYS B C 1
ATOM 3212 O O . CYS B 1 73 ? -3.469 -25.375 -23.484 1 91.31 73 CYS B O 1
ATOM 3214 N N . PRO B 1 74 ? -1.611 -25.422 -22.344 1 95.06 74 PRO B N 1
ATOM 3215 C CA . PRO B 1 74 ? -1.352 -26.844 -22.609 1 95.06 74 PRO B CA 1
ATOM 3216 C C . PRO B 1 74 ? -2.471 -27.75 -22.125 1 95.06 74 PRO B C 1
ATOM 3218 O O . PRO B 1 74 ? -2.516 -28.938 -22.484 1 95.06 74 PRO B O 1
ATOM 3221 N N . PHE B 1 75 ? -3.383 -27.203 -21.328 1 97.19 75 PHE B N 1
ATOM 3222 C CA . PHE B 1 75 ? -4.383 -28.078 -20.734 1 97.19 75 PHE B CA 1
ATOM 3223 C C . PHE B 1 75 ? -5.789 -27.672 -21.156 1 97.19 75 PHE B C 1
ATOM 3225 O O . PHE B 1 75 ? -6.766 -27.969 -20.469 1 97.19 75 PHE B O 1
ATOM 3232 N N . ALA B 1 76 ? -5.863 -26.984 -22.25 1 96.19 76 ALA B N 1
ATOM 3233 C CA . ALA B 1 76 ? -7.137 -26.516 -22.781 1 96.19 76 ALA B CA 1
ATOM 3234 C C . ALA B 1 76 ? -7.895 -27.656 -23.469 1 96.19 76 ALA B C 1
ATOM 3236 O O . ALA B 1 76 ? -7.336 -28.719 -23.703 1 96.19 76 ALA B O 1
ATOM 3237 N N . ALA B 1 77 ? -9.117 -27.344 -23.844 1 97.25 77 ALA B N 1
ATOM 3238 C CA . ALA B 1 77 ? -10.039 -28.344 -24.375 1 97.25 77 ALA B CA 1
ATOM 3239 C C . ALA B 1 77 ? -9.547 -28.891 -25.703 1 97.25 77 ALA B C 1
ATOM 3241 O O . ALA B 1 77 ? -9.797 -30.062 -26.016 1 97.25 77 ALA B O 1
ATOM 3242 N N . ASP B 1 78 ? -8.852 -28.125 -26.438 1 97.12 78 ASP B N 1
ATOM 3243 C CA . ASP B 1 78 ? -8.406 -28.562 -27.75 1 97.12 78 ASP B CA 1
ATOM 3244 C C . ASP B 1 78 ? -7.105 -29.344 -27.656 1 97.12 78 ASP B C 1
ATOM 3246 O O . ASP B 1 78 ? -6.645 -29.922 -28.641 1 97.12 78 ASP B O 1
ATOM 3250 N N . VAL B 1 79 ? -6.504 -29.422 -26.516 1 97.94 79 VAL B N 1
ATOM 3251 C CA . VAL B 1 79 ? -5.254 -30.141 -26.312 1 97.94 79 VAL B CA 1
ATOM 3252 C C . VAL B 1 79 ? -5.531 -31.469 -25.609 1 97.94 79 VAL B C 1
ATOM 3254 O O . VAL B 1 79 ? -4.906 -32.5 -25.922 1 97.94 79 VAL B O 1
ATOM 3257 N N . VAL B 1 80 ? -6.469 -31.578 -24.719 1 98.25 80 VAL B N 1
ATOM 3258 C CA . VAL B 1 80 ? -6.758 -32.656 -23.781 1 98.25 80 VAL B CA 1
ATOM 3259 C C . VAL B 1 80 ? -6.961 -33.969 -24.547 1 98.25 80 VAL B C 1
ATOM 3261 O O . VAL B 1 80 ? -6.461 -35 -24.141 1 98.25 80 VAL B O 1
ATOM 3264 N N . PRO B 1 81 ? -7.582 -33.906 -25.781 1 97.25 81 PRO B N 1
ATOM 3265 C CA . PRO B 1 81 ? -7.812 -35.156 -26.516 1 97.25 81 PRO B CA 1
ATOM 3266 C C . PRO B 1 81 ? -6.516 -35.781 -27 1 97.25 81 PRO B C 1
ATOM 3268 O O . PRO B 1 81 ? -6.512 -36.969 -27.375 1 97.25 81 PRO B O 1
ATOM 3271 N N . TYR B 1 82 ? -5.465 -35.094 -27.016 1 97.62 82 TYR B N 1
ATOM 3272 C CA . TYR B 1 82 ? -4.215 -35.625 -27.562 1 97.62 82 TYR B CA 1
ATOM 3273 C C . TYR B 1 82 ? -3.363 -36.25 -26.469 1 97.62 82 TYR B C 1
ATOM 3275 O O . TYR B 1 82 ? -2.346 -36.875 -26.766 1 97.62 82 TYR B O 1
ATOM 3283 N N . PHE B 1 83 ? -3.748 -36.125 -25.203 1 98.5 83 PHE B N 1
ATOM 3284 C CA . PHE B 1 83 ? -2.955 -36.688 -24.109 1 98.5 83 PHE B CA 1
ATOM 3285 C C . PHE B 1 83 ? -2.877 -38.219 -24.234 1 98.5 83 PHE B C 1
ATOM 3287 O O . PHE B 1 83 ? -3.863 -38.844 -24.594 1 98.5 83 PHE B O 1
ATOM 3294 N N . PRO B 1 84 ? -1.722 -38.781 -24.031 1 98 84 PRO B N 1
ATOM 3295 C CA . PRO B 1 84 ? -1.624 -40.25 -24.062 1 98 84 PRO B CA 1
ATOM 3296 C C . PRO B 1 84 ? -2.443 -40.938 -22.969 1 98 84 PRO B C 1
ATOM 3298 O O . PRO B 1 84 ? -2.699 -40.312 -21.922 1 98 84 PRO B O 1
ATOM 3301 N N . LYS B 1 85 ? -2.787 -42.156 -23.125 1 96.88 85 LYS B N 1
ATOM 3302 C CA . LYS B 1 85 ? -3.592 -42.906 -22.188 1 96.88 85 LYS B CA 1
ATOM 3303 C C . LYS B 1 85 ? -2.836 -43.125 -20.875 1 96.88 85 LYS B C 1
ATOM 3305 O O . LYS B 1 85 ? -3.449 -43.375 -19.828 1 96.88 85 LYS B O 1
ATOM 3310 N N . THR B 1 86 ? -1.551 -43.031 -20.953 1 97.56 86 THR B N 1
ATOM 3311 C CA . THR B 1 86 ? -0.715 -43.312 -19.781 1 97.56 86 THR B CA 1
ATOM 3312 C C . THR B 1 86 ? -0.763 -42.125 -18.812 1 97.56 86 THR B C 1
ATOM 3314 O O . THR B 1 86 ? -0.399 -42.281 -17.641 1 97.56 86 THR B O 1
ATOM 3317 N N . LEU B 1 87 ? -1.12 -40.938 -19.234 1 98.38 87 LEU B N 1
ATOM 3318 C CA . LEU B 1 87 ? -1.137 -39.75 -18.375 1 98.38 87 LEU B CA 1
ATOM 3319 C C . LEU B 1 87 ? -2.225 -39.875 -17.312 1 98.38 87 LEU B C 1
ATOM 3321 O O . LEU B 1 87 ? -3.389 -40.125 -17.641 1 98.38 87 LEU B O 1
ATOM 3325 N N . LYS B 1 88 ? -1.778 -39.625 -16.078 1 98.31 88 LYS B N 1
ATOM 3326 C CA . LYS B 1 88 ? -2.732 -39.844 -14.992 1 98.31 88 LYS B CA 1
ATOM 3327 C C . LYS B 1 88 ? -2.812 -38.625 -14.094 1 98.31 88 LYS B C 1
ATOM 3329 O O . LYS B 1 88 ? -3.789 -38.438 -13.359 1 98.31 88 LYS B O 1
ATOM 3334 N N . LEU B 1 89 ? -1.771 -37.75 -14.133 1 98.69 89 LEU B N 1
ATOM 3335 C CA . LEU B 1 89 ? -1.717 -36.656 -13.188 1 98.69 89 LEU B CA 1
ATOM 3336 C C . LEU B 1 89 ? -1.148 -35.406 -13.859 1 98.69 89 LEU B C 1
ATOM 3338 O O . LEU B 1 89 ? -0.162 -35.469 -14.594 1 98.69 89 LEU B O 1
ATOM 3342 N N . ILE B 1 90 ? -1.779 -34.281 -13.617 1 98.75 90 ILE B N 1
ATOM 3343 C CA . ILE B 1 90 ? -1.25 -32.969 -13.922 1 98.75 90 ILE B CA 1
ATOM 3344 C C . ILE B 1 90 ? -1.196 -32.125 -12.641 1 98.75 90 ILE B C 1
ATOM 3346 O O . ILE B 1 90 ? -2.215 -31.938 -11.977 1 98.75 90 ILE B O 1
ATOM 3350 N N . ALA B 1 91 ? -0.021 -31.75 -12.219 1 98.5 91 ALA B N 1
ATOM 3351 C CA . ALA B 1 91 ? 0.172 -30.75 -11.164 1 98.5 91 ALA B CA 1
ATOM 3352 C C . ALA B 1 91 ? 0.578 -29.406 -11.75 1 98.5 91 ALA B C 1
ATOM 3354 O O . ALA B 1 91 ? 1.62 -29.281 -12.406 1 98.5 91 ALA B O 1
ATOM 3355 N N . CYS B 1 92 ? -0.232 -28.438 -11.539 1 97.69 92 CYS B N 1
ATOM 3356 C CA . CYS B 1 92 ? -0.025 -27.156 -12.211 1 97.69 92 CYS B CA 1
ATOM 3357 C C . CYS B 1 92 ? -0.033 -26.016 -11.211 1 97.69 92 CYS B C 1
ATOM 3359 O O . CYS B 1 92 ? -0.942 -25.906 -10.383 1 97.69 92 CYS B O 1
ATOM 3361 N N . SER B 1 93 ? 0.998 -25.141 -11.352 1 96.25 93 SER B N 1
ATOM 3362 C CA . SER B 1 93 ? 1.057 -23.953 -10.5 1 96.25 93 SER B CA 1
ATOM 3363 C C . SER B 1 93 ? -0.161 -23.062 -10.719 1 96.25 93 SER B C 1
ATOM 3365 O O . SER B 1 93 ? -0.654 -22.938 -11.836 1 96.25 93 SER B O 1
ATOM 3367 N N . GLY B 1 94 ? -0.589 -22.406 -9.562 1 92.25 94 GLY B N 1
ATOM 3368 C CA . GLY B 1 94 ? -1.683 -21.438 -9.641 1 92.25 94 GLY B CA 1
ATOM 3369 C C . GLY B 1 94 ? -2.848 -21.797 -8.734 1 92.25 94 GLY B C 1
ATOM 3370 O O . GLY B 1 94 ? -3.096 -22.969 -8.461 1 92.25 94 GLY B O 1
ATOM 3371 N N . HIS B 1 95 ? -3.561 -20.797 -8.391 1 88.5 95 HIS B N 1
ATOM 3372 C CA . HIS B 1 95 ? -4.758 -21 -7.582 1 88.5 95 HIS B CA 1
ATOM 3373 C C . HIS B 1 95 ? -5.965 -21.312 -8.453 1 88.5 95 HIS B C 1
ATOM 3375 O O . HIS B 1 95 ? -6.707 -22.266 -8.172 1 88.5 95 HIS B O 1
ATOM 3381 N N . GLY B 1 96 ? -6.18 -20.531 -9.453 1 85.31 96 GLY B N 1
ATOM 3382 C CA . GLY B 1 96 ? -7.27 -20.766 -10.391 1 85.31 96 GLY B CA 1
ATOM 3383 C C . GLY B 1 96 ? -6.926 -21.766 -11.469 1 85.31 96 GLY B C 1
ATOM 3384 O O . GLY B 1 96 ? -5.75 -22.016 -11.75 1 85.31 96 GLY B O 1
ATOM 3385 N N . TYR B 1 97 ? -7.922 -22.375 -12.062 1 89.62 97 TYR B N 1
ATOM 3386 C CA . TYR B 1 97 ? -7.703 -23.391 -13.07 1 89.62 97 TYR B CA 1
ATOM 3387 C C . TYR B 1 97 ? -8.734 -23.297 -14.188 1 89.62 97 TYR B C 1
ATOM 3389 O O . TYR B 1 97 ? -9.094 -24.297 -14.805 1 89.62 97 TYR B O 1
ATOM 3397 N N . ASP B 1 98 ? -9.18 -22.062 -14.414 1 86.25 98 ASP B N 1
ATOM 3398 C CA . ASP B 1 98 ? -10.234 -21.828 -15.391 1 86.25 98 ASP B CA 1
ATOM 3399 C C . ASP B 1 98 ? -9.734 -22.047 -16.812 1 86.25 98 ASP B C 1
ATOM 3401 O O . ASP B 1 98 ? -10.523 -22.25 -17.734 1 86.25 98 ASP B O 1
ATOM 3405 N N . ALA B 1 99 ? -8.43 -22.062 -16.984 1 86.94 99 ALA B N 1
ATOM 3406 C CA . ALA B 1 99 ? -7.852 -22.25 -18.312 1 86.94 99 ALA B CA 1
ATOM 3407 C C . ALA B 1 99 ? -7.77 -23.734 -18.672 1 86.94 99 ALA B C 1
ATOM 3409 O O . ALA B 1 99 ? -7.547 -24.078 -19.844 1 86.94 99 ALA B O 1
ATOM 3410 N N . ALA B 1 100 ? -7.902 -24.609 -17.766 1 94.62 100 ALA B N 1
ATOM 3411 C CA . ALA B 1 100 ? -7.801 -26.047 -17.984 1 94.62 100 ALA B CA 1
ATOM 3412 C C . ALA B 1 100 ? -9.18 -26.672 -18.203 1 94.62 100 ALA B C 1
ATOM 3414 O O . ALA B 1 100 ? -10.156 -26.266 -17.562 1 94.62 100 ALA B O 1
ATOM 3415 N N . ASP B 1 101 ? -9.242 -27.641 -19.078 1 97 101 ASP B N 1
ATOM 3416 C CA . ASP B 1 101 ? -10.469 -28.391 -19.328 1 97 101 ASP B CA 1
ATOM 3417 C C . ASP B 1 101 ? -10.664 -29.484 -18.266 1 97 101 ASP B C 1
ATOM 3419 O O . ASP B 1 101 ? -10.531 -30.672 -18.578 1 97 101 ASP B O 1
ATOM 3423 N N . ILE B 1 102 ? -11.094 -29.062 -17.125 1 96.5 102 ILE B N 1
ATOM 3424 C CA . ILE B 1 102 ? -11.195 -29.953 -15.984 1 96.5 102 ILE B CA 1
ATOM 3425 C C . ILE B 1 102 ? -12.164 -31.094 -16.312 1 96.5 102 ILE B C 1
ATOM 3427 O O . ILE B 1 102 ? -11.898 -32.25 -15.984 1 96.5 102 ILE B O 1
ATOM 3431 N N . GLU B 1 103 ? -13.25 -30.781 -16.953 1 95.81 103 GLU B N 1
ATOM 3432 C CA . GLU B 1 103 ? -14.227 -31.797 -17.312 1 95.81 103 GLU B CA 1
ATOM 3433 C C . GLU B 1 103 ? -13.633 -32.812 -18.281 1 95.81 103 GLU B C 1
ATOM 3435 O O . GLU B 1 103 ? -13.797 -34.031 -18.094 1 95.81 103 GLU B O 1
ATOM 3440 N N . GLY B 1 104 ? -12.984 -32.344 -19.297 1 97.44 104 GLY B N 1
ATOM 3441 C CA . GLY B 1 104 ? -12.328 -33.219 -20.25 1 97.44 104 GLY B CA 1
ATOM 3442 C C . GLY B 1 104 ? -11.258 -34.094 -19.609 1 97.44 104 GLY B C 1
ATOM 3443 O O . GLY B 1 104 ? -11.148 -35.281 -19.938 1 97.44 104 GLY B O 1
ATOM 3444 N N . LEU B 1 105 ? -10.469 -33.531 -18.719 1 98.25 105 LEU B N 1
ATOM 3445 C CA . LEU B 1 105 ? -9.438 -34.25 -18 1 98.25 105 LEU B CA 1
ATOM 3446 C C . LEU B 1 105 ? -10.062 -35.375 -17.141 1 98.25 105 LEU B C 1
ATOM 3448 O O . LEU B 1 105 ? -9.594 -36.5 -17.156 1 98.25 105 LEU B O 1
ATOM 3452 N N . SER B 1 106 ? -11.117 -35.062 -16.469 1 97.94 106 SER B N 1
ATOM 3453 C CA . SER B 1 106 ? -11.805 -36.031 -15.617 1 97.94 106 SER B CA 1
ATOM 3454 C C . SER B 1 106 ? -12.352 -37.188 -16.438 1 97.94 106 SER B C 1
ATOM 3456 O O . SER B 1 106 ? -12.242 -38.344 -16.031 1 97.94 106 SER B O 1
ATOM 3458 N N . ALA B 1 107 ? -12.938 -36.875 -17.562 1 97.12 107 ALA B N 1
ATOM 3459 C CA . ALA B 1 107 ? -13.516 -37.875 -18.453 1 97.12 107 ALA B CA 1
ATOM 3460 C C . ALA B 1 107 ? -12.453 -38.875 -18.938 1 97.12 107 ALA B C 1
ATOM 3462 O O . ALA B 1 107 ? -12.758 -40.031 -19.219 1 97.12 107 ALA B O 1
ATOM 3463 N N . ARG B 1 108 ? -11.258 -38.5 -18.953 1 97.38 108 ARG B N 1
ATOM 3464 C CA . ARG B 1 108 ? -10.164 -39.344 -19.438 1 97.38 108 ARG B CA 1
ATOM 3465 C C . ARG B 1 108 ? -9.43 -40 -18.281 1 97.38 108 ARG B C 1
ATOM 3467 O O . ARG B 1 108 ? -8.422 -40.688 -18.5 1 97.38 108 ARG B O 1
ATOM 3474 N N . GLY B 1 109 ? -9.898 -39.719 -17.078 1 97.31 109 GLY B N 1
ATOM 3475 C CA . GLY B 1 109 ? -9.297 -40.312 -15.898 1 97.31 109 GLY B CA 1
ATOM 3476 C C . GLY B 1 109 ? -8.008 -39.656 -15.469 1 97.31 109 GLY B C 1
ATOM 3477 O O . GLY B 1 109 ? -7.129 -40.281 -14.891 1 97.31 109 GLY B O 1
ATOM 3478 N N . ILE B 1 110 ? -7.812 -38.406 -15.773 1 98.38 110 ILE B N 1
ATOM 3479 C CA . ILE B 1 110 ? -6.609 -37.656 -15.43 1 98.38 110 ILE B CA 1
ATOM 3480 C C . ILE B 1 110 ? -6.91 -36.719 -14.266 1 98.38 110 ILE B C 1
ATOM 3482 O O . ILE B 1 110 ? -7.816 -35.906 -14.352 1 98.38 110 ILE B O 1
ATOM 3486 N N . LEU B 1 111 ? -6.137 -36.844 -13.164 1 98.5 111 LEU B N 1
ATOM 3487 C CA . LEU B 1 111 ? -6.266 -35.938 -12.023 1 98.5 111 LEU B CA 1
ATOM 3488 C C . LEU B 1 111 ? -5.555 -34.625 -12.297 1 98.5 111 LEU B C 1
ATOM 3490 O O . LEU B 1 111 ? -4.461 -34.594 -12.867 1 98.5 111 LEU B O 1
ATOM 3494 N N . TYR B 1 112 ? -6.188 -33.531 -11.945 1 98.44 112 TYR B N 1
ATOM 3495 C CA . TYR B 1 112 ? -5.598 -32.188 -12.031 1 98.44 112 TYR B CA 1
ATOM 3496 C C . TYR B 1 112 ? -5.438 -31.578 -10.648 1 98.44 112 TYR B C 1
ATOM 3498 O O . TYR B 1 112 ? -6.41 -31.469 -9.891 1 98.44 112 TYR B O 1
ATOM 3506 N N . CYS B 1 113 ? -4.176 -31.25 -10.336 1 98.19 113 CYS B N 1
ATOM 3507 C CA . CYS B 1 113 ? -3.873 -30.594 -9.062 1 98.19 113 CYS B CA 1
ATOM 3508 C C . CYS B 1 113 ? -3.443 -29.141 -9.289 1 98.19 113 CYS B C 1
ATOM 3510 O O . CYS B 1 113 ? -2.727 -28.844 -10.242 1 98.19 113 CYS B O 1
ATOM 3512 N N . ASN B 1 114 ? -3.949 -28.266 -8.492 1 96.5 114 ASN B N 1
ATOM 3513 C CA . ASN B 1 114 ? -3.445 -26.906 -8.445 1 96.5 114 ASN B CA 1
ATOM 3514 C C . ASN B 1 114 ? -2.594 -26.656 -7.203 1 96.5 114 ASN B C 1
ATOM 3516 O O . ASN B 1 114 ? -2.113 -27.609 -6.582 1 96.5 114 ASN B O 1
ATOM 3520 N N . THR B 1 115 ? -2.15 -25.453 -6.938 1 95.88 115 THR B N 1
ATOM 3521 C CA . THR B 1 115 ? -1.329 -25.109 -5.781 1 95.88 115 THR B CA 1
ATOM 3522 C C . THR B 1 115 ? -2.047 -24.094 -4.891 1 95.88 115 THR B C 1
ATOM 3524 O O . THR B 1 115 ? -1.678 -22.922 -4.852 1 95.88 115 THR B O 1
ATOM 3527 N N . PRO B 1 116 ? -2.994 -24.703 -4.094 1 91.69 116 PRO B N 1
ATOM 3528 C CA . PRO B 1 116 ? -3.734 -23.797 -3.213 1 91.69 116 PRO B CA 1
ATOM 3529 C C . PRO B 1 116 ? -2.844 -23.125 -2.172 1 91.69 116 PRO B C 1
ATOM 3531 O O . PRO B 1 116 ? -1.856 -23.719 -1.726 1 91.69 116 PRO B O 1
ATOM 3534 N N . ASN B 1 117 ? -2.971 -21.828 -1.913 1 91.75 117 ASN B N 1
ATOM 3535 C CA . ASN B 1 117 ? -2.326 -21.062 -0.854 1 91.75 117 ASN B CA 1
ATOM 3536 C C . ASN B 1 117 ? -0.884 -20.719 -1.211 1 91.75 117 ASN B C 1
ATOM 3538 O O . ASN B 1 117 ? -0.149 -20.172 -0.385 1 91.75 117 ASN B O 1
ATOM 3542 N N . ALA B 1 118 ? -0.402 -21.203 -2.375 1 95.44 118 ALA B N 1
ATOM 3543 C CA . ALA B 1 118 ? 0.992 -20.984 -2.758 1 95.44 118 ALA B CA 1
ATOM 3544 C C . ALA B 1 118 ? 1.276 -19.516 -3.01 1 95.44 118 ALA B C 1
ATOM 3546 O O . ALA B 1 118 ? 2.43 -19.078 -2.961 1 95.44 118 ALA B O 1
ATOM 3547 N N . CYS B 1 119 ? 0.264 -18.797 -3.26 1 96.44 119 CYS B N 1
ATOM 3548 C CA . CYS B 1 119 ? 0.502 -17.391 -3.564 1 96.44 119 CYS B CA 1
ATOM 3549 C C . CYS B 1 119 ? -0.446 -16.5 -2.777 1 96.44 119 CYS B C 1
ATOM 3551 O O . CYS B 1 119 ? -0.659 -15.336 -3.143 1 96.44 119 CYS B O 1
ATOM 3553 N N . THR B 1 120 ? -1.023 -17.016 -1.722 1 97.31 120 THR B N 1
ATOM 3554 C CA . THR B 1 120 ? -2.012 -16.312 -0.915 1 97.31 120 THR B CA 1
ATOM 3555 C C . THR B 1 120 ? -1.416 -15.023 -0.332 1 97.31 120 THR B C 1
ATOM 3557 O O . THR B 1 120 ? -1.999 -13.945 -0.464 1 97.31 120 THR B O 1
ATOM 3560 N N . GLU B 1 121 ? -0.245 -15.148 0.22 1 97.75 121 GLU B N 1
ATOM 3561 C CA . GLU B 1 121 ? 0.402 -14 0.851 1 97.75 121 GLU B CA 1
ATOM 3562 C C . GLU B 1 121 ? 0.693 -12.898 -0.167 1 97.75 121 GLU B C 1
ATOM 3564 O O . GLU B 1 121 ? 0.376 -11.734 0.065 1 97.75 121 GLU B O 1
ATOM 3569 N N . ALA B 1 122 ? 1.261 -13.305 -1.267 1 98.12 122 ALA B N 1
ATOM 3570 C CA . ALA B 1 122 ? 1.636 -12.336 -2.297 1 98.12 122 ALA B CA 1
ATOM 3571 C C . ALA B 1 122 ? 0.415 -11.57 -2.799 1 98.12 122 ALA B C 1
ATOM 3573 O O . ALA B 1 122 ? 0.442 -10.344 -2.893 1 98.12 122 ALA B O 1
ATOM 3574 N N . VAL B 1 123 ? -0.625 -12.258 -3.068 1 98.38 123 VAL B N 1
ATOM 3575 C CA . VAL B 1 123 ? -1.829 -11.641 -3.611 1 98.38 123 VAL B CA 1
ATOM 3576 C C . VAL B 1 123 ? -2.475 -10.75 -2.553 1 98.38 123 VAL B C 1
ATOM 3578 O O . VAL B 1 123 ? -2.959 -9.656 -2.861 1 98.38 123 VAL B O 1
ATOM 3581 N N . ALA B 1 124 ? -2.465 -11.18 -1.298 1 98.69 124 ALA B N 1
ATOM 3582 C CA . ALA B 1 124 ? -3.057 -10.391 -0.217 1 98.69 124 ALA B CA 1
ATOM 3583 C C . ALA B 1 124 ? -2.285 -9.094 0.006 1 98.69 124 ALA B C 1
ATOM 3585 O O . ALA B 1 124 ? -2.883 -8.039 0.227 1 98.69 124 ALA B O 1
ATOM 3586 N N . VAL B 1 125 ? -0.962 -9.164 -0.064 1 98.75 125 VAL B N 1
ATOM 3587 C CA . VAL B 1 125 ? -0.117 -7.984 0.094 1 98.75 125 VAL B CA 1
ATOM 3588 C C . VAL B 1 125 ? -0.419 -6.98 -1.015 1 98.75 125 VAL B C 1
ATOM 3590 O O . VAL B 1 125 ? -0.609 -5.789 -0.749 1 98.75 125 VAL B O 1
ATOM 3593 N N . THR B 1 126 ? -0.525 -7.469 -2.205 1 98.75 126 THR B N 1
ATOM 3594 C CA . THR B 1 126 ? -0.852 -6.613 -3.34 1 98.75 126 THR B CA 1
ATOM 3595 C C . THR B 1 126 ? -2.232 -5.988 -3.166 1 98.75 126 THR B C 1
ATOM 3597 O O . THR B 1 126 ? -2.422 -4.805 -3.449 1 98.75 126 THR B O 1
ATOM 3600 N N . THR B 1 127 ? -3.131 -6.777 -2.686 1 98.88 127 THR B N 1
ATOM 3601 C CA . THR B 1 127 ? -4.5 -6.309 -2.514 1 98.88 127 THR B CA 1
ATOM 3602 C C . THR B 1 127 ? -4.562 -5.18 -1.485 1 98.88 127 THR B C 1
ATOM 3604 O O . THR B 1 127 ? -5.324 -4.223 -1.651 1 98.88 127 THR B O 1
ATOM 3607 N N . LEU B 1 128 ? -3.812 -5.332 -0.41 1 98.81 128 LEU B N 1
ATOM 3608 C CA . LEU B 1 128 ? -3.758 -4.27 0.589 1 98.81 128 LEU B CA 1
ATOM 3609 C C . LEU B 1 128 ? -3.359 -2.945 -0.049 1 98.81 128 LEU B C 1
ATOM 3611 O O . LEU B 1 128 ? -3.959 -1.907 0.239 1 98.81 128 LEU B O 1
ATOM 3615 N N . SER B 1 129 ? -2.334 -2.973 -0.911 1 98.81 129 SER B N 1
ATOM 3616 C CA . SER B 1 129 ? -1.9 -1.771 -1.616 1 98.81 129 SER B CA 1
ATOM 3617 C C . SER B 1 129 ? -3.014 -1.214 -2.496 1 98.81 129 SER B C 1
ATOM 3619 O O . SER B 1 129 ? -3.225 0 -2.545 1 98.81 129 SER B O 1
ATOM 3621 N N . LEU B 1 130 ? -3.732 -2.098 -3.17 1 98.94 130 LEU B N 1
ATOM 3622 C CA . LEU B 1 130 ? -4.824 -1.67 -4.039 1 98.94 130 LEU B CA 1
ATOM 3623 C C . LEU B 1 130 ? -5.949 -1.034 -3.23 1 98.94 130 LEU B C 1
ATOM 3625 O O . LEU B 1 130 ? -6.559 -0.057 -3.668 1 98.94 130 LEU B O 1
ATOM 3629 N N . VAL B 1 131 ? -6.211 -1.591 -2.057 1 98.94 131 VAL B N 1
ATOM 3630 C CA . VAL B 1 131 ? -7.23 -1.021 -1.177 1 98.94 131 VAL B CA 1
ATOM 3631 C C . VAL B 1 131 ? -6.809 0.379 -0.739 1 98.94 131 VAL B C 1
ATOM 3633 O O . VAL B 1 131 ? -7.586 1.331 -0.85 1 98.94 131 VAL B O 1
ATOM 3636 N N . ILE B 1 132 ? -5.566 0.541 -0.31 1 98.88 132 ILE B N 1
ATOM 3637 C CA . ILE B 1 132 ? -5.074 1.854 0.089 1 98.88 132 ILE B CA 1
ATOM 3638 C C . ILE B 1 132 ? -5.23 2.838 -1.069 1 98.88 132 ILE B C 1
ATOM 3640 O O . ILE B 1 132 ? -5.758 3.938 -0.891 1 98.88 132 ILE B O 1
ATOM 3644 N N . ASP B 1 133 ? -4.836 2.408 -2.264 1 98.75 133 ASP B N 1
ATOM 3645 C CA . ASP B 1 133 ? -4.828 3.287 -3.43 1 98.75 133 ASP B CA 1
ATOM 3646 C C . ASP B 1 133 ? -6.246 3.688 -3.826 1 98.75 133 ASP B C 1
ATOM 3648 O O . ASP B 1 133 ? -6.469 4.797 -4.316 1 98.75 133 ASP B O 1
ATOM 3652 N N . SER B 1 134 ? -7.207 2.801 -3.619 1 98.75 134 SER B N 1
ATOM 3653 C CA . SER B 1 134 ? -8.586 3.129 -3.957 1 98.75 134 SER B CA 1
ATOM 3654 C C . SER B 1 134 ? -9.125 4.238 -3.061 1 98.75 134 SER B C 1
ATOM 3656 O O . SER B 1 134 ? -10.078 4.934 -3.428 1 98.75 134 SER B O 1
ATOM 3658 N N . PHE B 1 135 ? -8.555 4.43 -1.892 1 98.81 135 PHE B N 1
ATOM 3659 C CA . PHE B 1 135 ? -8.984 5.453 -0.944 1 98.81 135 PHE B CA 1
ATOM 3660 C C . PHE B 1 135 ? -8.117 6.703 -1.073 1 98.81 135 PHE B C 1
ATOM 3662 O O . PHE B 1 135 ? -8.625 7.824 -0.997 1 98.81 135 PHE B O 1
ATOM 3669 N N . ARG B 1 136 ? -6.801 6.477 -1.379 1 98.75 136 ARG B N 1
ATOM 3670 C CA . ARG B 1 136 ? -5.824 7.551 -1.196 1 98.75 136 ARG B CA 1
ATOM 3671 C C . ARG B 1 136 ? -5.324 8.07 -2.539 1 98.75 136 ARG B C 1
ATOM 3673 O O . ARG B 1 136 ? -4.676 9.117 -2.604 1 98.75 136 ARG B O 1
ATOM 3680 N N . PHE B 1 137 ? -5.543 7.371 -3.631 1 98.69 137 PHE B N 1
ATOM 3681 C CA . PHE B 1 137 ? -5.203 7.773 -4.992 1 98.69 137 PHE B CA 1
ATOM 3682 C C . PHE B 1 137 ? -3.695 7.949 -5.145 1 98.69 137 PHE B C 1
ATOM 3684 O O . PHE B 1 137 ? -3.234 8.945 -5.707 1 98.69 137 PHE B O 1
ATOM 3691 N N . LEU B 1 138 ? -2.973 6.992 -4.613 1 98.5 138 LEU B N 1
ATOM 3692 C CA . LEU B 1 138 ? -1.521 7.125 -4.602 1 98.5 138 LEU B CA 1
ATOM 3693 C C . LEU B 1 138 ? -0.947 6.957 -6.004 1 98.5 138 LEU B C 1
ATOM 3695 O O . LEU B 1 138 ? 0.121 7.496 -6.312 1 98.5 138 LEU B O 1
ATOM 3699 N N . SER B 1 139 ? -1.666 6.23 -6.91 1 98.44 139 SER B N 1
ATOM 3700 C CA . SER B 1 139 ? -1.24 6.145 -8.305 1 98.44 139 SER B CA 1
ATOM 3701 C C . SER B 1 139 ? -1.197 7.523 -8.953 1 98.44 139 SER B C 1
ATOM 3703 O O . SER B 1 139 ? -0.221 7.871 -9.625 1 98.44 139 SER B O 1
ATOM 3705 N N . PHE B 1 140 ? -2.229 8.297 -8.758 1 98.69 140 PHE B N 1
ATOM 3706 C CA . PHE B 1 140 ? -2.26 9.664 -9.258 1 98.69 140 PHE B CA 1
ATOM 3707 C C . PHE B 1 140 ? -1.159 10.5 -8.625 1 98.69 140 PHE B C 1
ATOM 3709 O O . PHE B 1 140 ? -0.5 11.297 -9.305 1 98.69 140 PHE B O 1
ATOM 3716 N N . ALA B 1 141 ? -0.971 10.336 -7.332 1 98.69 141 ALA B N 1
ATOM 3717 C CA . ALA B 1 141 ? 0.069 11.07 -6.617 1 98.69 141 ALA B CA 1
ATOM 3718 C C . ALA B 1 141 ? 1.449 10.773 -7.199 1 98.69 141 ALA B C 1
ATOM 3720 O O . ALA B 1 141 ? 2.283 11.672 -7.324 1 98.69 141 ALA B O 1
ATOM 3721 N N . GLN B 1 142 ? 1.686 9.516 -7.508 1 98.5 142 GLN B N 1
ATOM 3722 C CA . GLN B 1 142 ? 2.959 9.133 -8.109 1 98.5 142 GLN B CA 1
ATOM 3723 C C . GLN B 1 142 ? 3.162 9.836 -9.453 1 98.5 142 GLN B C 1
ATOM 3725 O O . GLN B 1 142 ? 4.266 10.281 -9.766 1 98.5 142 GLN B O 1
ATOM 3730 N N . TRP B 1 143 ? 2.094 9.836 -10.234 1 98.25 143 TRP B N 1
ATOM 3731 C CA . TRP B 1 143 ? 2.15 10.578 -11.492 1 98.25 143 TRP B CA 1
ATOM 3732 C C . TRP B 1 143 ? 2.484 12.047 -11.242 1 98.25 143 TRP B C 1
ATOM 3734 O O . TRP B 1 143 ? 3.348 12.609 -11.914 1 98.25 143 TRP B O 1
ATOM 3744 N N . CYS B 1 144 ? 1.865 12.688 -10.266 1 98.19 144 CYS B N 1
ATOM 3745 C CA . CYS B 1 144 ? 2.061 14.102 -9.945 1 98.19 144 CYS B CA 1
ATOM 3746 C C . CYS B 1 144 ? 3.5 14.367 -9.523 1 98.19 144 CYS B C 1
ATOM 3748 O O . CYS B 1 144 ? 4.082 15.391 -9.898 1 98.19 144 CYS B O 1
ATOM 3750 N N . ALA B 1 145 ? 4.098 13.461 -8.711 1 98.06 145 ALA B N 1
ATOM 3751 C CA . ALA B 1 145 ? 5.48 13.625 -8.266 1 98.06 145 ALA B CA 1
ATOM 3752 C C . ALA B 1 145 ? 6.434 13.727 -9.453 1 98.06 145 ALA B C 1
ATOM 3754 O O . ALA B 1 145 ? 7.453 14.414 -9.383 1 98.06 145 ALA B O 1
ATOM 3755 N N . ARG B 1 146 ? 6.082 13.109 -10.523 1 98.06 146 ARG B N 1
ATOM 3756 C CA . ARG B 1 146 ? 6.98 13.016 -11.672 1 98.06 146 ARG B CA 1
ATOM 3757 C C . ARG B 1 146 ? 6.68 14.102 -12.695 1 98.06 146 ARG B C 1
ATOM 3759 O O . ARG B 1 146 ? 7.582 14.594 -13.367 1 98.06 146 ARG B O 1
ATOM 3766 N N . TYR B 1 147 ? 5.406 14.523 -12.789 1 97.19 147 TYR B N 1
ATOM 3767 C CA . TYR B 1 147 ? 5.055 15.32 -13.953 1 97.19 147 TYR B CA 1
ATOM 3768 C C . TYR B 1 147 ? 4.438 16.656 -13.539 1 97.19 147 TYR B C 1
ATOM 3770 O O . TYR B 1 147 ? 4.582 17.656 -14.242 1 97.19 147 TYR B O 1
ATOM 3778 N N . ASP B 1 148 ? 3.697 16.703 -12.5 1 96.75 148 ASP B N 1
ATOM 3779 C CA . ASP B 1 148 ? 3.016 17.891 -12.016 1 96.75 148 ASP B CA 1
ATOM 3780 C C . ASP B 1 148 ? 2.82 17.828 -10.5 1 96.75 148 ASP B C 1
ATOM 3782 O O . ASP B 1 148 ? 1.715 17.578 -10.023 1 96.75 148 ASP B O 1
ATOM 3786 N N . TRP B 1 149 ? 3.875 18.203 -9.805 1 94.75 149 TRP B N 1
ATOM 3787 C CA . TRP B 1 149 ? 3.947 18.062 -8.359 1 94.75 149 TRP B CA 1
ATOM 3788 C C . TRP B 1 149 ? 2.775 18.75 -7.676 1 94.75 149 TRP B C 1
ATOM 3790 O O . TRP B 1 149 ? 2.121 18.172 -6.805 1 94.75 149 TRP B O 1
ATOM 3800 N N . MET B 1 150 ? 2.332 19.875 -8.031 1 92.88 150 MET B N 1
ATOM 3801 C CA . MET B 1 150 ? 1.326 20.703 -7.359 1 92.88 150 MET B CA 1
ATOM 3802 C C . MET B 1 150 ? -0.078 20.172 -7.641 1 92.88 150 MET B C 1
ATOM 3804 O O . MET B 1 150 ? -0.998 20.391 -6.848 1 92.88 150 MET B O 1
ATOM 3808 N N . LYS B 1 151 ? -0.248 19.5 -8.789 1 95.69 151 LYS B N 1
ATOM 3809 C CA . LYS B 1 151 ? -1.555 18.938 -9.125 1 95.69 151 LYS B CA 1
ATOM 3810 C C . LYS B 1 151 ? -2.018 17.953 -8.055 1 95.69 151 LYS B C 1
ATOM 3812 O O . LYS B 1 151 ? -3.219 17.734 -7.887 1 95.69 151 LYS B O 1
ATOM 3817 N N . SER B 1 152 ? -1.102 17.391 -7.312 1 96.19 152 SER B N 1
ATOM 3818 C CA . SER B 1 152 ? -1.431 16.438 -6.254 1 96.19 152 SER B CA 1
ATOM 3819 C C . SER B 1 152 ? -2.299 17.094 -5.18 1 96.19 152 SER B C 1
ATOM 3821 O O . SER B 1 152 ? -2.973 16.391 -4.418 1 96.19 152 SER B O 1
ATOM 3823 N N . ARG B 1 153 ? -2.293 18.391 -5.082 1 94.38 153 ARG B N 1
ATOM 3824 C CA . ARG B 1 153 ? -3.078 19.078 -4.07 1 94.38 153 ARG B CA 1
ATOM 3825 C C . ARG B 1 153 ? -4.57 18.891 -4.309 1 94.38 153 ARG B C 1
ATOM 3827 O O . ARG B 1 153 ? -5.379 19.047 -3.387 1 94.38 153 ARG B O 1
ATOM 3834 N N . GLU B 1 154 ? -4.957 18.516 -5.484 1 95.06 154 GLU B N 1
ATOM 3835 C CA . GLU B 1 154 ? -6.355 18.234 -5.793 1 95.06 154 GLU B CA 1
ATOM 3836 C C . GLU B 1 154 ? -6.883 17.062 -4.965 1 95.06 154 GLU B C 1
ATOM 3838 O O . GLU B 1 154 ? -8.094 16.906 -4.805 1 95.06 154 GLU B O 1
ATOM 3843 N N . LEU B 1 155 ? -5.98 16.281 -4.371 1 97.12 155 LEU B N 1
ATOM 3844 C CA . LEU B 1 155 ? -6.375 15.125 -3.582 1 97.12 155 LEU B CA 1
ATOM 3845 C C . LEU B 1 155 ? -6.84 15.547 -2.191 1 97.12 155 LEU B C 1
ATOM 3847 O O . LEU B 1 155 ? -7.48 14.766 -1.482 1 97.12 155 LEU B O 1
ATOM 3851 N N . GLY B 1 156 ? -6.543 16.75 -1.813 1 95.56 156 GLY B N 1
ATOM 3852 C CA . GLY B 1 156 ? -6.812 17.25 -0.477 1 95.56 156 GLY B CA 1
ATOM 3853 C C . GLY B 1 156 ? -8.242 17.016 -0.03 1 95.56 156 GLY B C 1
ATOM 3854 O O . GLY B 1 156 ? -8.484 16.422 1.022 1 95.56 156 GLY B O 1
ATOM 3855 N N . PRO B 1 157 ? -9.18 17.297 -0.837 1 94.19 157 PRO B N 1
ATOM 3856 C CA . PRO B 1 157 ? -10.57 17.188 -0.407 1 94.19 157 PRO B CA 1
ATOM 3857 C C . PRO B 1 157 ? -11.164 15.805 -0.633 1 94.19 157 PRO B C 1
ATOM 3859 O O . PRO B 1 157 ? -12.297 15.531 -0.214 1 94.19 157 PRO B O 1
ATOM 3862 N N . VAL B 1 158 ? -10.422 14.914 -1.291 1 95.94 158 VAL B N 1
ATOM 3863 C CA . VAL B 1 158 ? -11.125 13.711 -1.711 1 95.94 158 VAL B CA 1
ATOM 3864 C C . VAL B 1 158 ? -10.445 12.477 -1.121 1 95.94 158 VAL B C 1
ATOM 3866 O O . VAL B 1 158 ? -11.07 11.43 -0.968 1 95.94 158 VAL B O 1
ATOM 3869 N N . ALA B 1 159 ? -9.164 12.539 -0.776 1 97.81 159 ALA B N 1
ATOM 3870 C CA . ALA B 1 159 ? -8.461 11.391 -0.21 1 97.81 159 ALA B CA 1
ATOM 3871 C C . ALA B 1 159 ? -8.953 11.086 1.202 1 97.81 159 ALA B C 1
ATOM 3873 O O . ALA B 1 159 ? -9.172 12.008 2 1 97.81 159 ALA B O 1
ATOM 3874 N N . VAL B 1 160 ? -9.219 9.844 1.516 1 97.94 160 VAL B N 1
ATOM 3875 C CA . VAL B 1 160 ? -9.617 9.383 2.84 1 97.94 160 VAL B CA 1
ATOM 3876 C C . VAL B 1 160 ? -8.852 8.109 3.201 1 97.94 160 VAL B C 1
ATOM 3878 O O . VAL B 1 160 ? -8.305 7.434 2.322 1 97.94 160 VAL B O 1
ATOM 3881 N N . ASP B 1 161 ? -8.711 7.809 4.473 1 98.31 161 ASP B N 1
ATOM 3882 C CA . ASP B 1 161 ? -8.062 6.582 4.922 1 98.31 161 ASP B CA 1
ATOM 3883 C C . ASP B 1 161 ? -9.047 5.414 4.93 1 98.31 161 ASP B C 1
ATOM 3885 O O . ASP B 1 161 ? -10.234 5.598 5.207 1 98.31 161 ASP B O 1
ATOM 3889 N N . PRO B 1 162 ? -8.547 4.223 4.637 1 98.69 162 PRO B N 1
ATOM 3890 C CA . PRO B 1 162 ? -9.406 3.043 4.766 1 98.69 162 PRO B CA 1
ATOM 3891 C C . PRO B 1 162 ? -9.719 2.695 6.219 1 98.69 162 PRO B C 1
ATOM 3893 O O . PRO B 1 162 ? -10.57 1.845 6.484 1 98.69 162 PRO B O 1
ATOM 3896 N N . THR B 1 163 ? -9.109 3.303 7.172 1 98.12 163 THR B N 1
ATOM 3897 C CA . THR B 1 163 ? -9.211 2.986 8.594 1 98.12 163 THR B CA 1
ATOM 3898 C C . THR B 1 163 ? -10.656 3.057 9.062 1 98.12 163 THR B C 1
ATOM 3900 O O . THR B 1 163 ? -11.367 4.02 8.773 1 98.12 163 THR B O 1
ATOM 3903 N N . ASN B 1 164 ? -11.109 2 9.688 1 98 164 ASN B N 1
ATOM 3904 C CA . ASN B 1 164 ? -12.422 1.852 10.297 1 98 164 ASN B CA 1
ATOM 3905 C C . ASN B 1 164 ? -13.531 1.785 9.25 1 98 164 ASN B C 1
ATOM 3907 O O . ASN B 1 164 ? -14.711 1.904 9.578 1 98 164 ASN B O 1
ATOM 3911 N N . LYS B 1 165 ? -13.203 1.703 7.969 1 98.56 165 LYS B N 1
ATOM 3912 C CA . LYS B 1 165 ? -14.203 1.547 6.914 1 98.56 165 LYS B CA 1
ATOM 3913 C C . LYS B 1 165 ? -14.688 0.103 6.824 1 98.56 165 LYS B C 1
ATOM 3915 O O . LYS B 1 165 ? -14.188 -0.77 7.539 1 98.56 165 LYS B O 1
ATOM 3920 N N . THR B 1 166 ? -15.68 -0.155 6.016 1 98.81 166 THR B N 1
ATOM 3921 C CA . THR B 1 166 ? -16.25 -1.485 5.848 1 98.81 166 THR B CA 1
ATOM 3922 C C . THR B 1 166 ? -15.781 -2.115 4.539 1 98.81 166 THR B C 1
ATOM 3924 O O . THR B 1 166 ? -15.82 -1.477 3.486 1 98.81 166 THR B O 1
ATOM 3927 N N . LEU B 1 167 ? -15.312 -3.326 4.617 1 98.94 167 LEU B N 1
ATOM 3928 C CA . LEU B 1 167 ? -14.797 -4.074 3.477 1 98.94 167 LEU B CA 1
ATOM 3929 C C . LEU B 1 167 ? -15.664 -5.293 3.182 1 98.94 167 LEU B C 1
ATOM 3931 O O . LEU B 1 167 ? -15.961 -6.078 4.082 1 98.94 167 LEU B O 1
ATOM 3935 N N . GLY B 1 168 ? -16.109 -5.375 1.963 1 98.94 168 GLY B N 1
ATOM 3936 C CA . GLY B 1 168 ? -16.781 -6.578 1.492 1 98.94 168 GLY B CA 1
ATOM 3937 C C . GLY B 1 168 ? -15.906 -7.449 0.617 1 98.94 168 GLY B C 1
ATOM 3938 O O . GLY B 1 168 ? -15.359 -6.98 -0.385 1 98.94 168 GLY B O 1
ATOM 3939 N N . ILE B 1 169 ? -15.789 -8.695 0.949 1 98.88 169 ILE B N 1
ATOM 3940 C CA . ILE B 1 169 ? -14.977 -9.641 0.194 1 98.88 169 ILE B CA 1
ATOM 3941 C C . ILE B 1 169 ? -15.883 -10.641 -0.525 1 98.88 169 ILE B C 1
ATOM 3943 O O . ILE B 1 169 ? -16.672 -11.344 0.111 1 98.88 169 ILE B O 1
ATOM 3947 N N . VAL B 1 170 ? -15.766 -10.664 -1.841 1 98.75 170 VAL B N 1
ATOM 3948 C CA . VAL B 1 170 ? -16.438 -11.719 -2.6 1 98.75 170 VAL B CA 1
ATOM 3949 C C . VAL B 1 170 ? -15.531 -12.938 -2.709 1 98.75 170 VAL B C 1
ATOM 3951 O O . VAL B 1 170 ? -14.555 -12.93 -3.469 1 98.75 170 VAL B O 1
ATOM 3954 N N . GLY B 1 171 ? -15.875 -14 -2.02 1 97.25 171 GLY B N 1
ATOM 3955 C CA . GLY B 1 171 ? -15.016 -15.164 -1.903 1 97.25 171 GLY B CA 1
ATOM 3956 C C . GLY B 1 171 ? -14.094 -15.109 -0.701 1 97.25 171 GLY B C 1
ATOM 3957 O O . GLY B 1 171 ? -12.992 -14.562 -0.781 1 97.25 171 GLY B O 1
ATOM 3958 N N . LEU B 1 172 ? -14.5 -15.805 0.372 1 97.19 172 LEU B N 1
ATOM 3959 C CA . LEU B 1 172 ? -13.703 -15.82 1.594 1 97.19 172 LEU B CA 1
ATOM 3960 C C . LEU B 1 172 ? -12.898 -17.109 1.703 1 97.19 172 LEU B C 1
ATOM 3962 O O . LEU B 1 172 ? -12.953 -17.797 2.729 1 97.19 172 LEU B O 1
ATOM 3966 N N . GLY B 1 173 ? -12.281 -17.5 0.561 1 94.06 173 GLY B N 1
ATOM 3967 C CA . GLY B 1 173 ? -11.297 -18.562 0.581 1 94.06 173 GLY B CA 1
ATOM 3968 C C . GLY B 1 173 ? -9.969 -18.141 1.181 1 94.06 173 GLY B C 1
ATOM 3969 O O . GLY B 1 173 ? -9.914 -17.219 1.993 1 94.06 173 GLY B O 1
ATOM 3970 N N . ASP B 1 174 ? -8.883 -18.781 0.853 1 93.94 174 ASP B N 1
ATOM 3971 C CA . ASP B 1 174 ? -7.57 -18.531 1.434 1 93.94 174 ASP B CA 1
ATOM 3972 C C . ASP B 1 174 ? -7.129 -17.094 1.171 1 93.94 174 ASP B C 1
ATOM 3974 O O . ASP B 1 174 ? -6.715 -16.391 2.094 1 93.94 174 ASP B O 1
ATOM 3978 N N . ILE B 1 175 ? -7.242 -16.688 -0.083 1 96.94 175 ILE B N 1
ATOM 3979 C CA . ILE B 1 175 ? -6.793 -15.344 -0.458 1 96.94 175 ILE B CA 1
ATOM 3980 C C . ILE B 1 175 ? -7.719 -14.297 0.159 1 96.94 175 ILE B C 1
ATOM 3982 O O . ILE B 1 175 ? -7.254 -13.328 0.767 1 96.94 175 ILE B O 1
ATOM 3986 N N . GLY B 1 176 ? -9.039 -14.477 0.03 1 98 176 GLY B N 1
ATOM 3987 C CA . GLY B 1 176 ? -10 -13.547 0.602 1 98 176 GLY B CA 1
ATOM 3988 C C . GLY B 1 176 ? -9.836 -13.367 2.1 1 98 176 GLY B C 1
ATOM 3989 O O . GLY B 1 176 ? -9.906 -12.242 2.607 1 98 176 GLY B O 1
ATOM 3990 N N . LEU B 1 177 ? -9.648 -14.461 2.779 1 98.12 177 LEU B N 1
ATOM 3991 C CA . LEU B 1 177 ? -9.461 -14.406 4.227 1 98.12 177 LEU B CA 1
ATOM 3992 C C . LEU B 1 177 ? -8.18 -13.672 4.586 1 98.12 177 LEU B C 1
ATOM 3994 O O . LEU B 1 177 ? -8.164 -12.859 5.516 1 98.12 177 LEU B O 1
ATOM 3998 N N . ALA B 1 178 ? -7.105 -13.984 3.854 1 98.12 178 ALA B N 1
ATOM 3999 C CA . ALA B 1 178 ? -5.844 -13.297 4.102 1 98.12 178 ALA B CA 1
ATOM 4000 C C . ALA B 1 178 ? -5.996 -11.789 3.902 1 98.12 178 ALA B C 1
ATOM 4002 O O . ALA B 1 178 ? -5.465 -10.992 4.68 1 98.12 178 ALA B O 1
ATOM 4003 N N . VAL B 1 179 ? -6.742 -11.375 2.896 1 98.75 179 VAL B N 1
ATOM 4004 C CA . VAL B 1 179 ? -7.016 -9.969 2.633 1 98.75 179 VAL B CA 1
ATOM 4005 C C . VAL B 1 179 ? -7.801 -9.367 3.797 1 98.75 179 VAL B C 1
ATOM 4007 O O . VAL B 1 179 ? -7.449 -8.297 4.301 1 98.75 179 VAL B O 1
ATOM 4010 N N . ALA B 1 180 ? -8.828 -10.07 4.223 1 98.81 180 ALA B N 1
ATOM 4011 C CA . ALA B 1 180 ? -9.656 -9.609 5.34 1 98.81 180 ALA B CA 1
ATOM 4012 C C . ALA B 1 180 ? -8.812 -9.406 6.594 1 98.81 180 ALA B C 1
ATOM 4014 O O . ALA B 1 180 ? -8.914 -8.375 7.258 1 98.81 180 ALA B O 1
ATOM 4015 N N . GLN B 1 181 ? -7.988 -10.352 6.863 1 98.62 181 GLN B N 1
ATOM 4016 C CA . GLN B 1 181 ? -7.156 -10.32 8.062 1 98.62 181 GLN B CA 1
ATOM 4017 C C . GLN B 1 181 ? -6.18 -9.148 8.023 1 98.62 181 GLN B C 1
ATOM 4019 O O . GLN B 1 181 ? -6.023 -8.422 9.008 1 98.62 181 GLN B O 1
ATOM 4024 N N . LYS B 1 182 ? -5.555 -8.953 6.918 1 98.69 182 LYS B N 1
ATOM 4025 C CA . LYS B 1 182 ? -4.582 -7.875 6.793 1 98.69 182 LYS B CA 1
ATOM 4026 C C . LYS B 1 182 ? -5.258 -6.512 6.887 1 98.69 182 LYS B C 1
ATOM 4028 O O . LYS B 1 182 ? -4.75 -5.605 7.551 1 98.69 182 LYS B O 1
ATOM 4033 N N . CYS B 1 183 ? -6.418 -6.363 6.223 1 98.81 183 CYS B N 1
ATOM 4034 C CA . CYS B 1 183 ? -7.125 -5.09 6.242 1 98.81 183 CYS B CA 1
ATOM 4035 C C . CYS B 1 183 ? -7.68 -4.793 7.629 1 98.81 183 CYS B C 1
ATOM 4037 O O . CYS B 1 183 ? -7.68 -3.641 8.07 1 98.81 183 CYS B O 1
ATOM 4039 N N . GLU B 1 184 ? -8.156 -5.824 8.266 1 98.62 184 GLU B N 1
ATOM 4040 C CA . GLU B 1 184 ? -8.602 -5.641 9.641 1 98.62 184 GLU B CA 1
ATOM 4041 C C . GLU B 1 184 ? -7.434 -5.258 10.555 1 98.62 184 GLU B C 1
ATOM 4043 O O . GLU B 1 184 ? -7.531 -4.301 11.328 1 98.62 184 GLU B O 1
ATOM 4048 N N . ALA B 1 185 ? -6.359 -5.941 10.406 1 97.75 185 ALA B N 1
ATOM 4049 C CA . ALA B 1 185 ? -5.215 -5.746 11.289 1 97.75 185 ALA B CA 1
ATOM 4050 C C . ALA B 1 185 ? -4.586 -4.367 11.078 1 97.75 185 ALA B C 1
ATOM 4052 O O . ALA B 1 185 ? -4.234 -3.688 12.047 1 97.75 185 ALA B O 1
ATOM 4053 N N . ALA B 1 186 ? -4.484 -3.953 9.875 1 97.75 186 ALA B N 1
ATOM 4054 C CA . ALA B 1 186 ? -3.762 -2.725 9.555 1 97.75 186 ALA B CA 1
ATOM 4055 C C . ALA B 1 186 ? -4.66 -1.502 9.727 1 97.75 186 ALA B C 1
ATOM 4057 O O . ALA B 1 186 ? -4.188 -0.427 10.109 1 97.75 186 ALA B O 1
ATOM 4058 N N . PHE B 1 187 ? -6.031 -1.692 9.461 1 98.38 187 PHE B N 1
ATOM 4059 C CA . PHE B 1 187 ? -6.875 -0.512 9.32 1 98.38 187 PHE B CA 1
ATOM 4060 C C . PHE B 1 187 ? -8.125 -0.635 10.18 1 98.38 187 PHE B C 1
ATOM 4062 O O . PHE B 1 187 ? -8.992 0.246 10.164 1 98.38 187 PHE B O 1
ATOM 4069 N N . ASP B 1 188 ? -8.258 -1.716 10.883 1 98.12 188 ASP B N 1
ATOM 4070 C CA . ASP B 1 188 ? -9.438 -1.985 11.703 1 98.12 188 ASP B CA 1
ATOM 4071 C C . ASP B 1 188 ? -10.711 -1.94 10.859 1 98.12 188 ASP B C 1
ATOM 4073 O O . ASP B 1 188 ? -11.727 -1.396 11.297 1 98.12 188 ASP B O 1
ATOM 4077 N N . MET B 1 189 ? -10.633 -2.363 9.648 1 98.69 189 MET B N 1
ATOM 4078 C CA . MET B 1 189 ? -11.812 -2.422 8.797 1 98.69 189 MET B CA 1
ATOM 4079 C C . MET B 1 189 ? -12.805 -3.453 9.312 1 98.69 189 MET B C 1
ATOM 4081 O O . MET B 1 189 ? -12.414 -4.5 9.836 1 98.69 189 MET B O 1
ATOM 4085 N N . LYS B 1 190 ? -14.094 -3.184 9.211 1 98.69 190 LYS B N 1
ATOM 4086 C CA . LYS B 1 190 ? -15.148 -4.152 9.484 1 98.69 190 LYS B CA 1
ATOM 4087 C C . LYS B 1 190 ? -15.422 -5.031 8.266 1 98.69 190 LYS B C 1
ATOM 4089 O O . LYS B 1 190 ? -15.586 -4.523 7.152 1 98.69 190 LYS B O 1
ATOM 4094 N N . ILE B 1 191 ? -15.492 -6.344 8.461 1 98.88 191 ILE B N 1
ATOM 4095 C CA . ILE B 1 191 ? -15.445 -7.273 7.336 1 98.88 191 ILE B CA 1
ATOM 4096 C C . ILE B 1 191 ? -16.844 -7.812 7.051 1 98.88 191 ILE B C 1
ATOM 4098 O O . ILE B 1 191 ? -17.547 -8.242 7.965 1 98.88 191 ILE B O 1
ATOM 4102 N N . HIS B 1 192 ? -17.281 -7.688 5.859 1 98.88 192 HIS B N 1
ATOM 4103 C CA . HIS B 1 192 ? -18.391 -8.398 5.242 1 98.88 192 HIS B CA 1
ATOM 4104 C C . HIS B 1 192 ? -17.906 -9.359 4.16 1 98.88 192 HIS B C 1
ATOM 4106 O O . HIS B 1 192 ? -16.797 -9.211 3.654 1 98.88 192 HIS B O 1
ATOM 4112 N N . TYR B 1 193 ? -18.656 -10.375 3.885 1 98.81 193 TYR B N 1
ATOM 4113 C CA . TYR B 1 193 ? -18.25 -11.242 2.783 1 98.81 193 TYR B CA 1
ATOM 4114 C C . TYR B 1 193 ? -19.453 -11.914 2.146 1 98.81 193 TYR B C 1
ATOM 4116 O O . TYR B 1 193 ? -20.516 -12.008 2.766 1 98.81 193 TYR B O 1
ATOM 4124 N N . GLN B 1 194 ? -19.297 -12.203 0.889 1 98.5 194 GLN B N 1
ATOM 4125 C CA . GLN B 1 194 ? -20.281 -12.945 0.105 1 98.5 194 GLN B CA 1
ATOM 4126 C C . GLN B 1 194 ? -19.672 -14.219 -0.472 1 98.5 194 GLN B C 1
ATOM 4128 O O . GLN B 1 194 ? -18.516 -14.219 -0.919 1 98.5 194 GLN B O 1
ATOM 4133 N N . GLY B 1 195 ? -20.312 -15.281 -0.53 1 95.81 195 GLY B N 1
ATOM 4134 C CA . GLY B 1 195 ? -19.969 -16.578 -1.111 1 95.81 195 GLY B CA 1
ATOM 4135 C C . GLY B 1 195 ? -21.141 -17.531 -1.155 1 95.81 195 GLY B C 1
ATOM 4136 O O . GLY B 1 195 ? -22.266 -17.188 -0.784 1 95.81 195 GLY B O 1
ATOM 4137 N N . PRO B 1 196 ? -20.969 -18.719 -1.626 1 93.5 196 PRO B N 1
ATOM 4138 C CA . PRO B 1 196 ? -22.078 -19.672 -1.779 1 93.5 196 PRO B CA 1
ATOM 4139 C C . PRO B 1 196 ? -22.609 -20.172 -0.44 1 93.5 196 PRO B C 1
ATOM 4141 O O . PRO B 1 196 ? -23.75 -20.641 -0.36 1 93.5 196 PRO B O 1
ATOM 4144 N N . ARG B 1 197 ? -21.797 -20.125 0.681 1 95.19 197 ARG B N 1
ATOM 4145 C CA . ARG B 1 197 ? -22.203 -20.562 2.012 1 95.19 197 ARG B CA 1
ATOM 4146 C C . ARG B 1 197 ? -21.422 -19.812 3.094 1 95.19 197 ARG B C 1
ATOM 4148 O O . ARG B 1 197 ? -20.328 -19.312 2.844 1 95.19 197 ARG B O 1
ATOM 4155 N N . PRO B 1 198 ? -21.984 -19.734 4.293 1 96.94 198 PRO B N 1
ATOM 4156 C CA . PRO B 1 198 ? -21.234 -19.141 5.406 1 96.94 198 PRO B CA 1
ATOM 4157 C C . PRO B 1 198 ? -19.984 -19.922 5.762 1 96.94 198 PRO B C 1
ATOM 4159 O O . PRO B 1 198 ? -19.922 -21.141 5.547 1 96.94 198 PRO B O 1
ATOM 4162 N N . LYS B 1 199 ? -19.031 -19.281 6.25 1 97.19 199 LYS B N 1
ATOM 4163 C CA . LYS B 1 199 ? -17.766 -19.875 6.691 1 97.19 199 LYS B CA 1
ATOM 4164 C C . LYS B 1 199 ? -17.469 -19.516 8.141 1 97.19 199 LYS B C 1
ATOM 4166 O O . LYS B 1 199 ? -16.578 -18.703 8.414 1 97.19 199 LYS B O 1
ATOM 4171 N N . PRO B 1 200 ? -18.062 -20.156 9.07 1 97 200 PRO B N 1
ATOM 4172 C CA . PRO B 1 200 ? -17.969 -19.812 10.484 1 97 200 PRO B CA 1
ATOM 4173 C C . PRO B 1 200 ? -16.531 -19.812 11 1 97 200 PRO B C 1
ATOM 4175 O O . PRO B 1 200 ? -16.156 -18.953 11.797 1 97 200 PRO B O 1
ATOM 4178 N N . ALA B 1 201 ? -15.75 -20.766 10.555 1 96.75 201 ALA B N 1
ATOM 4179 C CA . ALA B 1 201 ? -14.359 -20.82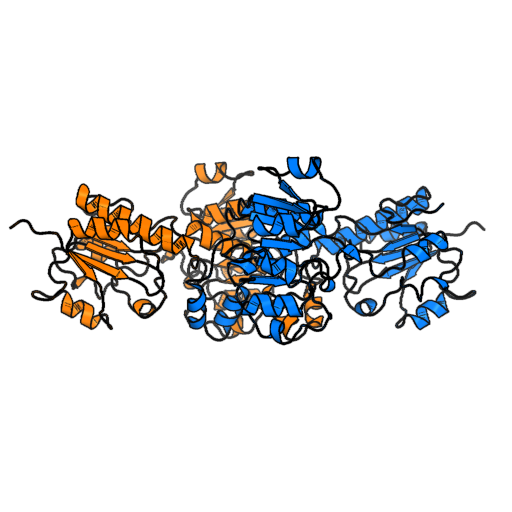8 11.016 1 96.75 201 ALA B CA 1
ATOM 4180 C C . ALA B 1 201 ? -13.57 -19.609 10.586 1 96.75 201 ALA B C 1
ATOM 4182 O O . ALA B 1 201 ? -12.781 -19.062 11.359 1 96.75 201 ALA B O 1
ATOM 4183 N N . ALA B 1 202 ? -13.773 -19.188 9.359 1 96.44 202 ALA B N 1
ATOM 4184 C CA . ALA B 1 202 ? -13.117 -17.984 8.859 1 96.44 202 ALA B CA 1
ATOM 4185 C C . ALA B 1 202 ? -13.594 -16.75 9.609 1 96.44 202 ALA B C 1
ATOM 4187 O O . ALA B 1 202 ? -12.789 -15.883 9.961 1 96.44 202 ALA B O 1
ATOM 4188 N N . GLU B 1 203 ? -14.898 -16.656 9.898 1 97.25 203 GLU B N 1
ATOM 4189 C CA . GLU B 1 203 ? -15.461 -15.547 10.656 1 97.25 203 GLU B CA 1
ATOM 4190 C C . GLU B 1 203 ? -14.805 -15.43 12.031 1 97.25 203 GLU B C 1
ATOM 4192 O O . GLU B 1 203 ? -14.445 -14.328 12.461 1 97.25 203 GLU B O 1
ATOM 4197 N N . GLN B 1 204 ? -14.555 -16.531 12.648 1 96.62 204 GLN B N 1
ATOM 4198 C CA . GLN B 1 204 ? -14.023 -16.578 14.008 1 96.62 204 GLN B CA 1
ATOM 4199 C C . GLN B 1 204 ? -12.547 -16.203 14.039 1 96.62 204 GLN B C 1
ATOM 4201 O O . GLN B 1 204 ? -12.023 -15.789 15.078 1 96.62 204 GLN B O 1
ATOM 4206 N N . SER B 1 205 ? -11.961 -16.359 12.883 1 96.75 205 SER B N 1
ATOM 4207 C CA . SER B 1 205 ? -10.531 -16.062 12.828 1 96.75 205 SER B CA 1
ATOM 4208 C C . SER B 1 205 ? -10.273 -14.57 12.703 1 96.75 205 SER B C 1
ATOM 4210 O O . SER B 1 205 ? -9.133 -14.117 12.828 1 96.75 205 SER B O 1
ATOM 4212 N N . LEU B 1 206 ? -11.289 -13.797 12.516 1 97.5 206 LEU B N 1
ATOM 4213 C CA . LEU B 1 206 ? -11.195 -12.344 12.43 1 97.5 206 LEU B CA 1
ATOM 4214 C C . LEU B 1 206 ? -11.5 -11.695 13.773 1 97.5 206 LEU B C 1
ATOM 4216 O O . LEU B 1 206 ? -12.367 -12.172 14.516 1 97.5 206 LEU B O 1
ATOM 4220 N N . LYS B 1 207 ? -10.82 -10.633 14.125 1 94.5 207 LYS B N 1
ATOM 4221 C CA . LYS B 1 207 ? -10.898 -9.977 15.43 1 94.5 207 LYS B CA 1
ATOM 4222 C C . LYS B 1 207 ? -12.336 -9.57 15.75 1 94.5 207 LYS B C 1
ATOM 4224 O O . LYS B 1 207 ? -12.805 -9.781 16.875 1 94.5 207 LYS B O 1
ATOM 4229 N N . HIS B 1 208 ? -13.039 -9.016 14.758 1 95.44 208 HIS B N 1
ATOM 4230 C CA . HIS B 1 208 ? -14.383 -8.5 14.984 1 95.44 208 HIS B CA 1
ATOM 4231 C C . HIS B 1 208 ? -15.43 -9.398 14.328 1 95.44 208 HIS B C 1
ATOM 4233 O O . HIS B 1 208 ? -16.594 -9 14.188 1 95.44 208 HIS B O 1
ATOM 4239 N N . GLY B 1 209 ? -14.992 -10.547 13.883 1 97.31 209 GLY B N 1
ATOM 4240 C CA . GLY B 1 209 ? -15.883 -11.375 13.094 1 97.31 209 GLY B CA 1
ATOM 4241 C C . GLY B 1 209 ? -16.125 -10.836 11.695 1 97.31 209 GLY B C 1
ATOM 4242 O O . GLY B 1 209 ? -15.328 -10.039 11.188 1 97.31 209 GLY B O 1
ATOM 4243 N N . ALA B 1 210 ? -17.125 -11.398 11 1 98.44 210 ALA B N 1
ATOM 4244 C CA . ALA B 1 210 ? -17.5 -10.961 9.656 1 98.44 210 ALA B CA 1
ATOM 4245 C C . ALA B 1 210 ? -18.984 -11.195 9.406 1 98.44 210 ALA B C 1
ATOM 4247 O O . ALA B 1 210 ? -19.578 -12.125 9.961 1 98.44 210 ALA B O 1
ATOM 4248 N N . VAL B 1 211 ? -19.594 -10.383 8.68 1 98.62 211 VAL B N 1
ATOM 4249 C CA . VAL B 1 211 ? -21.016 -10.492 8.344 1 98.62 211 VAL B CA 1
ATOM 4250 C C . VAL B 1 211 ? -21.172 -11.188 6.996 1 98.62 211 VAL B C 1
ATOM 4252 O O . VAL B 1 211 ? -20.625 -10.734 5.988 1 98.62 211 VAL B O 1
ATOM 4255 N N . TYR B 1 212 ? -21.922 -12.258 6.949 1 98.69 212 TYR B N 1
ATOM 4256 C CA . TYR B 1 212 ? -22.141 -13.031 5.734 1 98.69 212 TYR B CA 1
ATOM 4257 C C . TYR B 1 212 ? -23.344 -12.484 4.961 1 98.69 212 TYR B C 1
ATOM 4259 O O . TYR B 1 212 ? -24.359 -12.102 5.555 1 98.69 212 TYR B O 1
ATOM 4267 N N . HIS B 1 213 ? -23.203 -12.414 3.633 1 98.5 213 HIS B N 1
ATOM 4268 C CA . HIS B 1 213 ? -24.281 -12.07 2.711 1 98.5 213 HIS B CA 1
ATOM 4269 C C . HIS B 1 213 ? -24.438 -13.133 1.624 1 98.5 213 HIS B C 1
ATOM 4271 O O . HIS B 1 213 ? -23.438 -13.625 1.086 1 98.5 213 HIS B O 1
ATOM 4277 N N . SER B 1 214 ? -25.625 -13.445 1.205 1 96.88 214 SER B N 1
ATOM 4278 C CA . SER B 1 214 ? -25.859 -14.469 0.193 1 96.88 214 SER B CA 1
ATOM 4279 C C . SER B 1 214 ? -25.656 -13.914 -1.213 1 96.88 214 SER B C 1
ATOM 4281 O O . SER B 1 214 ? -25.312 -14.656 -2.135 1 96.88 214 SER B O 1
ATOM 4283 N N . THR B 1 215 ? -25.906 -12.625 -1.364 1 97.69 215 THR B N 1
ATOM 4284 C CA . THR B 1 215 ? -25.703 -12 -2.666 1 97.69 215 THR B CA 1
ATOM 4285 C C . THR B 1 215 ? -24.875 -10.727 -2.529 1 97.69 215 THR B C 1
ATOM 4287 O O . THR B 1 215 ? -24.812 -10.125 -1.451 1 97.69 215 THR B O 1
ATOM 4290 N N . VAL B 1 216 ? -24.25 -10.266 -3.588 1 98.31 216 VAL B N 1
ATOM 4291 C CA . VAL B 1 216 ? -23.484 -9.031 -3.58 1 98.31 216 VAL B CA 1
ATOM 4292 C C . VAL B 1 216 ? -24.422 -7.836 -3.422 1 98.31 216 VAL B C 1
ATOM 4294 O O . VAL B 1 216 ? -24.062 -6.832 -2.805 1 98.31 216 VAL B O 1
ATOM 4297 N N . GLU B 1 217 ? -25.641 -7.949 -3.949 1 98.38 217 GLU B N 1
ATOM 4298 C CA . GLU B 1 217 ? -26.625 -6.875 -3.896 1 98.38 217 GLU B CA 1
ATOM 4299 C C . GLU B 1 217 ? -27 -6.543 -2.457 1 98.38 217 GLU B C 1
ATOM 4301 O O . GLU B 1 217 ? -27.25 -5.379 -2.125 1 98.38 217 GLU B O 1
ATOM 4306 N N . ASP B 1 218 ? -27.031 -7.582 -1.628 1 97.88 218 ASP B N 1
ATOM 4307 C CA . ASP B 1 218 ? -27.344 -7.359 -0.221 1 97.88 218 ASP B CA 1
ATOM 4308 C C . ASP B 1 218 ? -26.141 -6.785 0.532 1 97.88 218 ASP B C 1
ATOM 4310 O O . ASP B 1 218 ? -26.312 -6.113 1.551 1 97.88 218 ASP B O 1
ATOM 4314 N N . MET B 1 219 ? -24.984 -6.965 0.044 1 98.81 219 MET B N 1
ATOM 4315 C CA . MET B 1 219 ? -23.75 -6.586 0.729 1 98.81 219 MET B CA 1
ATOM 4316 C C . MET B 1 219 ? -23.359 -5.148 0.4 1 98.81 219 MET B C 1
ATOM 4318 O O . MET B 1 219 ? -22.938 -4.398 1.279 1 98.81 219 MET B O 1
ATOM 4322 N N . ILE B 1 220 ? -23.578 -4.688 -0.774 1 98.81 220 ILE B N 1
ATOM 4323 C CA . ILE B 1 220 ? -23.031 -3.467 -1.342 1 98.81 220 ILE B CA 1
ATOM 4324 C C . ILE B 1 220 ? -23.516 -2.258 -0.549 1 98.81 220 ILE B C 1
ATOM 4326 O O . ILE B 1 220 ? -22.734 -1.371 -0.205 1 98.81 220 ILE B O 1
ATOM 4330 N N . PRO B 1 221 ? -24.859 -2.211 -0.108 1 98.62 221 PRO B N 1
ATOM 4331 C CA . PRO B 1 221 ? -25.312 -1.038 0.638 1 98.62 221 PRO B CA 1
ATOM 4332 C C . PRO B 1 221 ? -24.641 -0.901 2.002 1 98.62 221 PRO B C 1
ATOM 4334 O O . PRO B 1 221 ? -24.766 0.138 2.654 1 98.62 221 PRO B O 1
ATOM 4337 N N . GLU B 1 222 ? -23.891 -1.935 2.418 1 98.5 222 GLU B N 1
ATOM 4338 C CA . GLU B 1 222 ? -23.359 -1.953 3.773 1 98.5 222 GLU B CA 1
ATOM 4339 C C . GLU B 1 222 ? -21.859 -1.687 3.773 1 98.5 222 GLU B C 1
ATOM 4341 O O . GLU B 1 222 ? -21.234 -1.563 4.836 1 98.5 222 GLU B O 1
ATOM 4346 N N . ILE B 1 223 ? -21.281 -1.551 2.637 1 98.88 223 ILE B N 1
ATOM 4347 C CA . ILE B 1 223 ? -19.828 -1.551 2.631 1 98.88 223 ILE B CA 1
ATOM 4348 C C . ILE B 1 223 ? -19.312 -0.318 1.891 1 98.88 223 ILE B C 1
ATOM 4350 O O . ILE B 1 223 ? -20.047 0.294 1.109 1 98.88 223 ILE B O 1
ATOM 4354 N N . ASP B 1 224 ? -18.016 0.045 2.17 1 98.88 224 ASP B N 1
ATOM 4355 C CA . ASP B 1 224 ? -17.328 1.174 1.55 1 98.88 224 ASP B CA 1
ATOM 4356 C C . ASP B 1 224 ? -16.453 0.713 0.39 1 98.88 224 ASP B C 1
ATOM 4358 O O . ASP B 1 224 ? -16.141 1.493 -0.516 1 98.88 224 ASP B O 1
ATOM 4362 N N . CYS B 1 225 ? -15.984 -0.516 0.403 1 98.94 225 CYS B N 1
ATOM 4363 C CA . CYS B 1 225 ? -15.062 -1.104 -0.558 1 98.94 225 CYS B CA 1
ATOM 4364 C C . CYS B 1 225 ? -15.367 -2.58 -0.778 1 98.94 225 CYS B C 1
ATOM 4366 O O . CYS B 1 225 ? -15.703 -3.297 0.166 1 98.94 225 CYS B O 1
ATOM 4368 N N . ILE B 1 226 ? -15.289 -3.01 -2 1 98.94 226 ILE B N 1
ATOM 4369 C CA . ILE B 1 226 ? -15.516 -4.414 -2.334 1 98.94 226 ILE B CA 1
ATOM 4370 C C . ILE B 1 226 ? -14.258 -4.992 -2.99 1 98.94 226 ILE B C 1
ATOM 4372 O O . ILE B 1 226 ? -13.672 -4.363 -3.871 1 98.94 226 ILE B O 1
ATOM 4376 N N . VAL B 1 227 ? -13.812 -6.133 -2.543 1 98.94 227 VAL B N 1
ATOM 4377 C CA . VAL B 1 227 ? -12.695 -6.867 -3.127 1 98.94 227 VAL B CA 1
ATOM 4378 C C . VAL B 1 227 ? -13.203 -8.164 -3.748 1 98.94 227 VAL B C 1
ATOM 4380 O O . VAL B 1 227 ? -13.867 -8.961 -3.084 1 98.94 227 VAL B O 1
ATOM 4383 N N . LEU B 1 228 ? -12.922 -8.359 -5.012 1 98.88 228 LEU B N 1
ATOM 4384 C CA . LEU B 1 228 ? -13.266 -9.609 -5.688 1 98.88 228 LEU B CA 1
ATOM 4385 C C . LEU B 1 228 ? -12.109 -10.602 -5.602 1 98.88 228 LEU B C 1
ATOM 4387 O O . LEU B 1 228 ? -11.016 -10.344 -6.109 1 98.88 228 LEU B O 1
ATOM 4391 N N . ALA B 1 229 ? -12.336 -11.719 -4.973 1 97.5 229 ALA B N 1
ATOM 4392 C CA . ALA B 1 229 ? -11.32 -12.742 -4.762 1 97.5 229 ALA B CA 1
ATOM 4393 C C . ALA B 1 229 ? -11.891 -14.141 -4.969 1 97.5 229 ALA B C 1
ATOM 4395 O O . ALA B 1 229 ? -11.406 -15.109 -4.379 1 97.5 229 ALA B O 1
ATOM 4396 N N . ALA B 1 230 ? -12.93 -14.273 -5.746 1 95.38 230 ALA B N 1
ATOM 4397 C CA . ALA B 1 230 ? -13.578 -15.555 -6.02 1 95.38 230 ALA B CA 1
ATOM 4398 C C . ALA B 1 230 ? -13.195 -16.078 -7.398 1 95.38 230 ALA B C 1
ATOM 4400 O O . ALA B 1 230 ? -12.719 -15.328 -8.25 1 95.38 230 ALA B O 1
ATOM 4401 N N . PRO B 1 231 ? -13.398 -17.375 -7.633 1 90.12 231 PRO B N 1
ATOM 4402 C CA . PRO B 1 231 ? -13.148 -17.922 -8.969 1 90.12 231 PRO B CA 1
ATOM 4403 C C . PRO B 1 231 ? -14.094 -17.344 -10.023 1 90.12 231 PRO B C 1
ATOM 4405 O O . PRO B 1 231 ? -15.234 -17 -9.719 1 90.12 231 PRO B O 1
ATOM 4408 N N . TYR B 1 232 ? -13.57 -17.25 -11.172 1 91.56 232 TYR B N 1
ATOM 4409 C CA . TYR B 1 232 ? -14.406 -16.844 -12.297 1 91.56 232 TYR B CA 1
ATOM 4410 C C . TYR B 1 232 ? -15.211 -18.031 -12.828 1 91.56 232 TYR B C 1
ATOM 4412 O O . TYR B 1 232 ? -14.648 -19.094 -13.125 1 91.56 232 TYR B O 1
ATOM 4420 N N . THR B 1 233 ? -16.469 -17.938 -12.883 1 89.56 233 THR B N 1
ATOM 4421 C CA . THR B 1 233 ? -17.438 -18.891 -13.422 1 89.56 233 THR B CA 1
ATOM 4422 C C . THR B 1 233 ? -18.547 -18.156 -14.18 1 89.56 233 THR B C 1
ATOM 4424 O O . THR B 1 233 ? -18.562 -16.922 -14.234 1 89.56 233 THR B O 1
ATOM 4427 N N . LYS B 1 234 ? -19.422 -18.922 -14.727 1 91.19 234 LYS B N 1
ATOM 4428 C CA . LYS B 1 234 ? -20.578 -18.312 -15.375 1 91.19 234 LYS B CA 1
ATOM 4429 C C . LYS B 1 234 ? -21.391 -17.484 -14.383 1 91.19 234 LYS B C 1
ATOM 4431 O O . LYS B 1 234 ? -21.906 -16.422 -14.734 1 91.19 234 LYS B O 1
ATOM 4436 N N . LYS B 1 235 ? -21.438 -17.938 -13.227 1 92.12 235 LYS B N 1
ATOM 4437 C CA . LYS B 1 235 ? -22.234 -17.297 -12.188 1 92.12 235 LYS B CA 1
ATOM 4438 C C . LYS B 1 235 ? -21.594 -16 -11.719 1 92.12 235 LYS B C 1
ATOM 4440 O O . LYS B 1 235 ? -22.266 -15.102 -11.211 1 92.12 235 LYS B O 1
ATOM 4445 N N . THR B 1 236 ? -20.281 -15.797 -11.898 1 95 236 THR B N 1
ATOM 4446 C CA . THR B 1 236 ? -19.594 -14.625 -11.391 1 95 236 THR B CA 1
ATOM 4447 C C . THR B 1 236 ? -19.203 -13.688 -12.539 1 95 236 THR B C 1
ATOM 4449 O O . THR B 1 236 ? -18.562 -12.656 -12.312 1 95 236 THR B O 1
ATOM 4452 N N . HIS B 1 237 ? -19.594 -14.07 -13.781 1 96.62 237 HIS B N 1
ATOM 4453 C CA . HIS B 1 237 ? -19.391 -13.18 -14.914 1 96.62 237 HIS B CA 1
ATOM 4454 C C . HIS B 1 237 ? -20.172 -11.883 -14.75 1 96.62 237 HIS B C 1
ATOM 4456 O O . HIS B 1 237 ? -21.391 -11.914 -14.57 1 96.62 237 HIS B O 1
ATOM 4462 N N . HIS B 1 238 ? -19.516 -10.742 -14.805 1 98.25 238 HIS B N 1
ATOM 4463 C CA . HIS B 1 238 ? -20.109 -9.422 -14.641 1 98.25 238 HIS B CA 1
ATOM 4464 C C . HIS B 1 238 ? -20.906 -9.336 -13.344 1 98.25 238 HIS B C 1
ATOM 4466 O O . HIS B 1 238 ? -22.031 -8.836 -13.328 1 98.25 238 HIS B O 1
ATOM 4472 N N . LEU B 1 239 ? -20.266 -9.969 -12.352 1 98.25 239 LEU B N 1
ATOM 4473 C CA . LEU B 1 239 ? -20.828 -9.914 -11 1 98.25 239 LEU B CA 1
ATOM 4474 C C . LEU B 1 239 ? -21.109 -8.477 -10.594 1 98.25 239 LEU B C 1
ATOM 4476 O O . LEU B 1 239 ? -22.078 -8.211 -9.875 1 98.25 239 LEU B O 1
ATOM 4480 N N . LEU B 1 240 ? -20.281 -7.531 -10.953 1 98.75 240 LEU B N 1
ATOM 4481 C CA . LEU B 1 240 ? -20.5 -6.102 -10.773 1 98.75 240 LEU B CA 1
ATOM 4482 C C . LEU B 1 240 ? -20.828 -5.426 -12.102 1 98.75 240 LEU B C 1
ATOM 4484 O O . LEU B 1 240 ? -20.016 -5.465 -13.031 1 98.75 240 LEU B O 1
ATOM 4488 N N . SER B 1 241 ? -21.875 -4.934 -12.18 1 98.56 241 SER B N 1
ATOM 4489 C CA . SER B 1 241 ? -22.375 -4.195 -13.336 1 98.56 241 SER B CA 1
ATOM 4490 C C . SER B 1 241 ? -23.188 -2.975 -12.906 1 98.56 241 SER B C 1
ATOM 4492 O O . SER B 1 241 ? -23.109 -2.553 -11.75 1 98.56 241 SER B O 1
ATOM 4494 N N . ARG B 1 242 ? -23.922 -2.375 -13.828 1 98.44 242 ARG B N 1
ATOM 4495 C CA . ARG B 1 242 ? -24.672 -1.146 -13.57 1 98.44 242 ARG B CA 1
ATOM 4496 C C . ARG B 1 242 ? -25.609 -1.313 -12.383 1 98.44 242 ARG B C 1
ATOM 4498 O O . ARG B 1 242 ? -25.688 -0.434 -11.523 1 98.44 242 ARG B O 1
ATOM 4505 N N . LYS B 1 243 ? -26.25 -2.441 -12.383 1 98.25 243 LYS B N 1
ATOM 4506 C CA . LYS B 1 243 ? -27.219 -2.713 -11.312 1 98.25 243 LYS B CA 1
ATOM 4507 C C . LYS B 1 243 ? -26.531 -2.68 -9.945 1 98.25 243 LYS B C 1
ATOM 4509 O O . LYS B 1 243 ? -27.016 -2.014 -9.023 1 98.25 243 LYS B O 1
ATOM 4514 N N . GLN B 1 244 ? -25.469 -3.322 -9.789 1 98.62 244 GLN B N 1
ATOM 4515 C CA . GLN B 1 244 ? -24.766 -3.412 -8.516 1 98.62 244 GLN B CA 1
ATOM 4516 C C . GLN B 1 244 ? -24.156 -2.066 -8.133 1 98.62 244 GLN B C 1
ATOM 4518 O O . GLN B 1 244 ? -24.234 -1.656 -6.969 1 98.62 244 GLN B O 1
ATOM 4523 N N . PHE B 1 245 ? -23.562 -1.31 -9.047 1 98.69 245 PHE B N 1
ATOM 4524 C CA . PHE B 1 245 ? -22.953 -0.018 -8.758 1 98.69 245 PHE B CA 1
ATOM 4525 C C . PHE B 1 245 ? -24 0.979 -8.273 1 98.69 245 PHE B C 1
ATOM 4527 O O . PHE B 1 245 ? -23.703 1.858 -7.465 1 98.69 245 PHE B O 1
ATOM 4534 N N . ALA B 1 246 ? -25.234 0.809 -8.703 1 98.19 246 ALA B N 1
ATOM 4535 C CA . ALA B 1 246 ? -26.312 1.717 -8.32 1 98.19 246 ALA B CA 1
ATOM 4536 C C . ALA B 1 246 ? -26.703 1.518 -6.859 1 98.19 246 ALA B C 1
ATOM 4538 O O . ALA B 1 246 ? -27.375 2.373 -6.266 1 98.19 246 ALA B O 1
ATOM 4539 N N . LEU B 1 247 ? -26.328 0.423 -6.234 1 98.5 247 LEU B N 1
ATOM 4540 C CA . LEU B 1 247 ? -26.703 0.088 -4.867 1 98.5 247 LEU B CA 1
ATOM 4541 C C . LEU B 1 247 ? -25.75 0.71 -3.863 1 98.5 247 LEU B C 1
ATOM 4543 O O . LEU B 1 247 ? -25.969 0.642 -2.654 1 98.5 247 LEU B O 1
ATOM 4547 N N . ALA B 1 248 ? -24.641 1.328 -4.336 1 98.06 248 ALA B N 1
ATOM 4548 C CA . ALA B 1 248 ? -23.625 1.887 -3.461 1 98.06 248 ALA B CA 1
ATOM 4549 C C . ALA B 1 248 ? -24.203 2.953 -2.541 1 98.06 248 ALA B C 1
ATOM 4551 O O . ALA B 1 248 ? -25.188 3.605 -2.885 1 98.06 248 ALA B O 1
ATOM 4552 N N . LYS B 1 249 ? -23.594 3.143 -1.362 1 97 249 LYS B N 1
ATOM 4553 C CA . LYS B 1 249 ? -23.922 4.246 -0.467 1 97 249 LYS B CA 1
ATOM 4554 C C . LYS B 1 249 ? -23.688 5.594 -1.145 1 97 249 LYS B C 1
ATOM 4556 O O . LYS B 1 249 ? -23.156 5.652 -2.252 1 97 249 LYS B O 1
ATOM 4561 N N . LYS B 1 250 ? -24.172 6.609 -0.475 1 95.12 250 LYS B N 1
ATOM 4562 C CA . LYS B 1 250 ? -24.047 7.965 -1.006 1 95.12 250 LYS B CA 1
ATOM 4563 C C . LYS B 1 250 ? -22.578 8.305 -1.282 1 95.12 250 LYS B C 1
ATOM 4565 O O . LYS B 1 250 ? -22.266 8.977 -2.27 1 95.12 250 LYS B O 1
ATOM 4570 N N . GLU B 1 251 ? -21.672 7.785 -0.438 1 95.75 251 GLU B N 1
ATOM 4571 C CA . GLU B 1 251 ? -20.25 8.078 -0.562 1 95.75 251 GLU B CA 1
ATOM 4572 C C . GLU B 1 251 ? -19.609 7.25 -1.673 1 95.75 251 GLU B C 1
ATOM 4574 O O . GLU B 1 251 ? -18.453 7.469 -2.027 1 95.75 251 GLU B O 1
ATOM 4579 N N . GLY B 1 252 ? -20.375 6.277 -2.254 1 97.94 252 GLY B N 1
ATOM 4580 C CA . GLY B 1 252 ? -19.891 5.441 -3.344 1 97.94 252 GLY B CA 1
ATOM 4581 C C . GLY B 1 252 ? -19.312 4.117 -2.873 1 97.94 252 GLY B C 1
ATOM 4582 O O . GLY B 1 252 ? -19.375 3.799 -1.685 1 97.94 252 GLY B O 1
ATOM 4583 N N . LEU B 1 253 ? -18.906 3.299 -3.834 1 98.88 253 LEU B N 1
ATOM 4584 C CA . LEU B 1 253 ? -18.312 1.989 -3.582 1 98.88 253 LEU B CA 1
ATOM 4585 C C . LEU B 1 253 ? -16.938 1.877 -4.238 1 98.88 253 LEU B C 1
ATOM 4587 O O . LEU B 1 253 ? -16.828 1.916 -5.465 1 98.88 253 LEU B O 1
ATOM 4591 N N . ARG B 1 254 ? -15.938 1.79 -3.445 1 98.88 254 ARG B N 1
ATOM 4592 C CA . ARG B 1 254 ? -14.617 1.525 -4.004 1 98.88 254 ARG B CA 1
ATOM 4593 C C . ARG B 1 254 ? -14.484 0.071 -4.441 1 98.88 254 ARG B C 1
ATOM 4595 O O . ARG B 1 254 ? -15.023 -0.829 -3.791 1 98.88 254 ARG B O 1
ATOM 4602 N N . VAL B 1 255 ? -13.734 -0.151 -5.539 1 98.94 255 VAL B N 1
ATOM 4603 C CA . VAL B 1 255 ? -13.727 -1.472 -6.16 1 98.94 255 VAL B CA 1
ATOM 4604 C C . VAL B 1 255 ? -12.289 -1.949 -6.34 1 98.94 255 VAL B C 1
ATOM 4606 O O . VAL B 1 255 ? -11.461 -1.238 -6.91 1 98.94 255 VAL B O 1
ATOM 4609 N N . VAL B 1 256 ? -11.984 -3.1 -5.848 1 98.94 256 VAL B N 1
ATOM 4610 C CA . VAL B 1 256 ? -10.695 -3.766 -6.031 1 98.94 256 VAL B CA 1
ATOM 4611 C C . VAL B 1 256 ? -10.922 -5.152 -6.637 1 98.94 256 VAL B C 1
ATOM 4613 O O . VAL B 1 256 ? -11.719 -5.938 -6.129 1 98.94 256 VAL B O 1
ATOM 4616 N N . ASN B 1 257 ? -10.234 -5.441 -7.738 1 98.88 257 ASN B N 1
ATOM 4617 C CA . ASN B 1 257 ? -10.375 -6.734 -8.398 1 98.88 257 ASN B CA 1
ATOM 4618 C C . ASN B 1 257 ? -9.031 -7.449 -8.531 1 98.88 257 ASN B C 1
ATOM 4620 O O . ASN B 1 257 ? -8.148 -6.984 -9.258 1 98.88 257 ASN B O 1
ATOM 4624 N N . ILE B 1 258 ? -8.867 -8.57 -7.883 1 98.12 258 ILE B N 1
ATOM 4625 C CA . ILE B 1 258 ? -7.652 -9.367 -7.961 1 98.12 258 ILE B CA 1
ATOM 4626 C C . ILE B 1 258 ? -7.992 -10.773 -8.453 1 98.12 258 ILE B C 1
ATOM 4628 O O . ILE B 1 258 ? -7.188 -11.703 -8.305 1 98.12 258 ILE B O 1
ATOM 4632 N N . ALA B 1 259 ? -9.18 -10.938 -8.93 1 96.44 259 ALA B N 1
ATOM 4633 C CA . ALA B 1 259 ? -9.633 -12.227 -9.453 1 96.44 259 ALA B CA 1
ATOM 4634 C C . ALA B 1 259 ? -9.461 -12.289 -10.969 1 96.44 259 ALA B C 1
ATOM 4636 O O . ALA B 1 259 ? -8.344 -12.43 -11.469 1 96.44 259 ALA B O 1
ATOM 4637 N N . ARG B 1 260 ? -10.602 -12.078 -11.734 1 95.88 260 ARG B N 1
ATOM 4638 C CA . ARG B 1 260 ? -10.562 -12.008 -13.188 1 95.88 260 ARG B CA 1
ATOM 4639 C C . ARG B 1 260 ? -11.289 -10.766 -13.695 1 95.88 260 ARG B C 1
ATOM 4641 O O . ARG B 1 260 ? -12.336 -10.391 -13.164 1 95.88 260 ARG B O 1
ATOM 4648 N N . GLY B 1 261 ? -10.703 -10.164 -14.727 1 97.31 261 GLY B N 1
ATOM 4649 C CA . GLY B 1 261 ? -11.281 -8.945 -15.273 1 97.31 261 GLY B CA 1
ATOM 4650 C C . GLY B 1 261 ? -12.734 -9.102 -15.672 1 97.31 261 GLY B C 1
ATOM 4651 O O . GLY B 1 261 ? -13.531 -8.18 -15.492 1 97.31 261 GLY B O 1
ATOM 4652 N N . ALA B 1 262 ? -13.102 -10.328 -16.094 1 96 262 ALA B N 1
ATOM 4653 C CA . ALA B 1 262 ? -14.422 -10.617 -16.641 1 96 262 ALA B CA 1
ATOM 4654 C C . ALA B 1 262 ? -15.484 -10.609 -15.539 1 96 262 ALA B C 1
ATOM 4656 O O . ALA B 1 262 ? -16.688 -10.609 -15.828 1 96 262 ALA B O 1
ATOM 4657 N N . MET B 1 263 ? -15.125 -10.453 -14.336 1 98.06 263 MET B N 1
ATOM 4658 C CA . MET B 1 263 ? -16.094 -10.43 -13.242 1 98.06 263 MET B CA 1
ATOM 4659 C C . MET B 1 263 ? -16.766 -9.07 -13.141 1 98.06 263 MET B C 1
ATOM 4661 O O . MET B 1 263 ? -17.812 -8.938 -12.5 1 98.06 263 MET B O 1
ATOM 4665 N N . ILE B 1 264 ? -16.219 -8.062 -13.766 1 98.81 264 ILE B N 1
ATOM 4666 C CA . ILE B 1 264 ? -16.781 -6.719 -13.789 1 98.81 264 ILE B CA 1
ATOM 4667 C C . ILE B 1 264 ? -17.156 -6.336 -15.219 1 98.81 264 ILE B C 1
ATOM 4669 O O . ILE B 1 264 ? -16.375 -6.547 -16.141 1 98.81 264 ILE B O 1
ATOM 4673 N N . ASP B 1 265 ? -18.344 -5.887 -15.422 1 98.75 265 ASP B N 1
ATOM 4674 C CA . ASP B 1 265 ? -18.641 -5.184 -16.656 1 98.75 265 ASP B CA 1
ATOM 4675 C C . ASP B 1 265 ? -17.844 -3.889 -16.781 1 98.75 265 ASP B C 1
ATOM 4677 O O . ASP B 1 265 ? -18.172 -2.896 -16.109 1 98.75 265 ASP B O 1
ATOM 4681 N N . GLU B 1 266 ? -16.906 -3.924 -17.609 1 98.44 266 GLU B N 1
ATOM 4682 C CA . GLU B 1 266 ? -15.914 -2.846 -17.656 1 98.44 266 GLU B CA 1
ATOM 4683 C C . GLU B 1 266 ? -16.562 -1.525 -18.062 1 98.44 266 GLU B C 1
ATOM 4685 O O . GLU B 1 266 ? -16.203 -0.464 -17.547 1 98.44 266 GLU B O 1
ATOM 4690 N N . ASP B 1 267 ? -17.438 -1.588 -19.031 1 98.38 267 ASP B N 1
ATOM 4691 C CA . ASP B 1 267 ? -18.141 -0.375 -19.422 1 98.38 267 ASP B CA 1
ATOM 4692 C C . ASP B 1 267 ? -18.922 0.216 -18.25 1 98.38 267 ASP B C 1
ATOM 4694 O O . ASP B 1 267 ? -18.922 1.432 -18.062 1 98.38 267 ASP B O 1
ATOM 4698 N N . ALA B 1 268 ? -19.578 -0.593 -17.547 1 98.75 268 ALA B N 1
ATOM 4699 C CA . ALA B 1 268 ? -20.328 -0.155 -16.375 1 98.75 268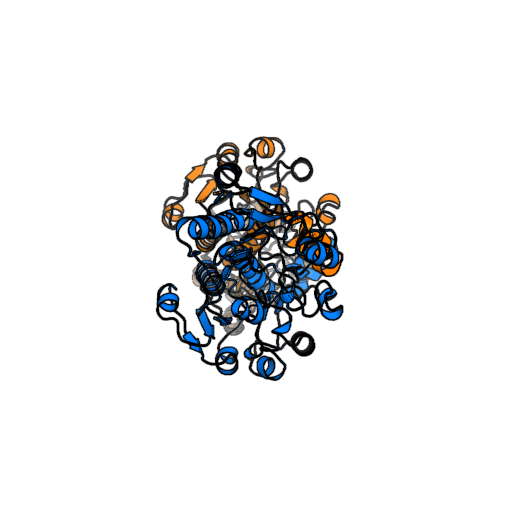 ALA B CA 1
ATOM 4700 C C . ALA B 1 268 ? -19.406 0.456 -15.32 1 98.75 268 ALA B C 1
ATOM 4702 O O . ALA B 1 268 ? -19.734 1.458 -14.688 1 98.75 268 ALA B O 1
ATOM 4703 N N . LEU B 1 269 ? -18.281 -0.131 -15.125 1 98.81 269 LEU B N 1
ATOM 4704 C CA . LEU B 1 269 ? -17.312 0.386 -14.172 1 98.81 269 LEU B CA 1
ATOM 4705 C C . LEU B 1 269 ? -16.844 1.781 -14.578 1 98.81 269 LEU B C 1
ATOM 4707 O O . LEU B 1 269 ? -16.781 2.684 -13.742 1 98.81 269 LEU B O 1
ATOM 4711 N N . ILE B 1 270 ? -16.484 1.914 -15.844 1 98.69 270 ILE B N 1
ATOM 4712 C CA . ILE B 1 270 ? -16.016 3.195 -16.359 1 98.69 270 ILE B CA 1
ATOM 4713 C C . ILE B 1 270 ? -17.078 4.266 -16.125 1 98.69 270 ILE B C 1
ATOM 4715 O O . ILE B 1 270 ? -16.781 5.359 -15.648 1 98.69 270 ILE B O 1
ATOM 4719 N N . GLU B 1 271 ? -18.328 3.908 -16.422 1 98.62 271 GLU B N 1
ATOM 4720 C CA . GLU B 1 271 ? -19.438 4.832 -16.203 1 98.62 271 GLU B CA 1
ATOM 4721 C C . GLU B 1 271 ? -19.562 5.188 -14.719 1 98.62 271 GLU B C 1
ATOM 4723 O O . GLU B 1 271 ? -19.781 6.352 -14.375 1 98.62 271 GLU B O 1
ATOM 4728 N N . ALA B 1 272 ? -19.453 4.227 -13.859 1 98.75 272 ALA B N 1
ATOM 4729 C CA . ALA B 1 272 ? -19.578 4.418 -12.414 1 98.75 272 ALA B CA 1
ATOM 4730 C C . ALA B 1 272 ? -18.453 5.289 -11.875 1 98.75 272 ALA B C 1
ATOM 4732 O O . ALA B 1 272 ? -18.656 6.086 -10.961 1 98.75 272 ALA B O 1
ATOM 4733 N N . ILE B 1 273 ? -17.234 5.152 -12.391 1 98.56 273 ILE B N 1
ATOM 4734 C CA . ILE B 1 273 ? -16.109 5.973 -11.992 1 98.56 273 ILE B CA 1
ATOM 4735 C C . ILE B 1 273 ? -16.344 7.422 -12.406 1 98.56 273 ILE B C 1
ATOM 4737 O O . ILE B 1 273 ? -16.141 8.344 -11.609 1 98.56 273 ILE B O 1
ATOM 4741 N N . GLU B 1 274 ? -16.797 7.582 -13.586 1 97.56 274 GLU B N 1
ATOM 4742 C CA . GLU B 1 274 ? -17.031 8.914 -14.125 1 97.56 274 GLU B CA 1
ATOM 4743 C C . GLU B 1 274 ? -18.109 9.648 -13.328 1 97.56 274 GLU B C 1
ATOM 4745 O O . GLU B 1 274 ? -18.016 10.852 -13.094 1 97.56 274 GLU B O 1
ATOM 4750 N N . SER B 1 275 ? -19.109 8.93 -12.883 1 97 275 SER B N 1
ATOM 4751 C CA . SER B 1 275 ? -20.234 9.547 -12.18 1 97 275 SER B CA 1
ATOM 4752 C C . SER B 1 275 ? -19.922 9.727 -10.695 1 97 275 SER B C 1
ATOM 4754 O O . SER B 1 275 ? -20.672 10.391 -9.977 1 97 275 SER B O 1
ATOM 4756 N N . GLY B 1 276 ? -18.875 9.07 -10.227 1 96.62 276 GLY B N 1
ATOM 4757 C CA . GLY B 1 276 ? -18.531 9.164 -8.82 1 96.62 276 GLY B CA 1
ATOM 4758 C C . GLY B 1 276 ? -19.156 8.078 -7.973 1 96.62 276 GLY B C 1
ATOM 4759 O O . GLY B 1 276 ? -18.906 7.996 -6.77 1 96.62 276 GLY B O 1
ATOM 4760 N N . ARG B 1 277 ? -19.953 7.246 -8.555 1 97.75 277 ARG B N 1
ATOM 4761 C CA . ARG B 1 277 ? -20.531 6.113 -7.836 1 97.75 277 ARG B CA 1
ATOM 4762 C C . ARG B 1 277 ? -19.438 5.152 -7.375 1 97.75 277 ARG B C 1
ATOM 4764 O O . ARG B 1 277 ? -19.562 4.52 -6.324 1 97.75 277 ARG B O 1
ATOM 4771 N N . VAL B 1 278 ? -18.453 5.086 -8.156 1 98.69 278 VAL B N 1
ATOM 4772 C CA . VAL B 1 278 ? -17.219 4.422 -7.781 1 98.69 278 VAL B CA 1
ATOM 4773 C C . VAL B 1 278 ? -16.094 5.453 -7.664 1 98.69 278 VAL B C 1
ATOM 4775 O O . VAL B 1 278 ? -15.438 5.785 -8.656 1 98.69 278 VAL B O 1
ATOM 4778 N N . PRO B 1 279 ? -15.859 5.965 -6.469 1 98.25 279 PRO B N 1
ATOM 4779 C CA . PRO B 1 279 ? -14.906 7.066 -6.32 1 98.25 279 PRO B CA 1
ATOM 4780 C C . PRO B 1 279 ? -13.453 6.617 -6.473 1 98.25 279 PRO B C 1
ATOM 4782 O O . PRO B 1 279 ? -12.562 7.445 -6.672 1 98.25 279 PRO B O 1
ATOM 4785 N N . GLY B 1 280 ? -13.133 5.32 -6.34 1 98.38 280 GLY B N 1
ATOM 4786 C CA . GLY B 1 280 ? -11.797 4.766 -6.465 1 98.38 280 GLY B CA 1
ATOM 4787 C C . GLY B 1 280 ? -11.789 3.297 -6.84 1 98.38 280 GLY B C 1
ATOM 4788 O O . GLY B 1 280 ? -12.664 2.539 -6.422 1 98.38 280 GLY B O 1
ATOM 4789 N N . ALA B 1 281 ? -10.781 2.896 -7.559 1 98.81 281 ALA B N 1
ATOM 4790 C CA . ALA B 1 281 ? -10.68 1.508 -8 1 98.81 281 ALA B CA 1
ATOM 4791 C C . ALA B 1 281 ? -9.219 1.068 -8.094 1 98.81 281 ALA B C 1
ATOM 4793 O O . ALA B 1 281 ? -8.344 1.869 -8.43 1 98.81 281 ALA B O 1
ATOM 4794 N N . GLY B 1 282 ? -8.922 -0.106 -7.715 1 98.88 282 GLY B N 1
ATOM 4795 C CA . GLY B 1 282 ? -7.66 -0.803 -7.883 1 98.88 282 GLY B CA 1
ATOM 4796 C C . GLY B 1 282 ? -7.809 -2.148 -8.562 1 98.88 282 GLY B C 1
ATOM 4797 O O . GLY B 1 282 ? -8.438 -3.059 -8.031 1 98.88 282 GLY B O 1
ATOM 4798 N N . LEU B 1 283 ? -7.188 -2.271 -9.727 1 98.88 283 LEU B N 1
ATOM 4799 C CA . LEU B 1 283 ? -7.398 -3.445 -10.57 1 98.88 283 LEU B CA 1
ATOM 4800 C C . LEU B 1 283 ? -6.078 -4.133 -10.883 1 98.88 283 LEU B C 1
ATOM 4802 O O . LEU B 1 283 ? -5.188 -3.533 -11.492 1 98.88 283 LEU B O 1
ATOM 4806 N N . ASP B 1 284 ? -5.992 -5.375 -10.523 1 98.56 284 ASP B N 1
ATOM 4807 C CA . ASP B 1 284 ? -4.84 -6.176 -10.93 1 98.56 284 ASP B CA 1
ATOM 4808 C C . ASP B 1 284 ? -5.129 -6.945 -12.211 1 98.56 284 ASP B C 1
ATOM 4810 O O . ASP B 1 284 ? -4.227 -7.543 -12.805 1 98.56 284 ASP B O 1
ATOM 4814 N N . VAL B 1 285 ? -6.406 -6.965 -12.586 1 97.69 285 VAL B N 1
ATOM 4815 C CA . VAL B 1 285 ? -6.828 -7.742 -13.75 1 97.69 285 VAL B CA 1
ATOM 4816 C C . VAL B 1 285 ? -7.75 -6.902 -14.625 1 97.69 285 VAL B C 1
ATOM 4818 O O . VAL B 1 285 ? -8.336 -5.922 -14.164 1 97.69 285 VAL B O 1
ATOM 4821 N N . HIS B 1 286 ? -7.824 -7.293 -15.828 1 97 286 HIS B N 1
ATOM 4822 C CA . HIS B 1 286 ? -8.539 -6.512 -16.828 1 97 286 HIS B CA 1
ATOM 4823 C C . HIS B 1 286 ? -9.367 -7.41 -17.75 1 97 286 HIS B C 1
ATOM 4825 O O . HIS B 1 286 ? -9.078 -8.602 -17.875 1 97 286 HIS B O 1
ATOM 4831 N N . ALA B 1 287 ? -10.312 -6.863 -18.375 1 95.69 287 ALA B N 1
ATOM 4832 C CA . ALA B 1 287 ? -11.258 -7.625 -19.188 1 95.69 287 ALA B CA 1
ATOM 4833 C C . ALA B 1 287 ? -10.578 -8.227 -20.406 1 95.69 287 ALA B C 1
ATOM 4835 O O . ALA B 1 287 ? -10.938 -9.328 -20.844 1 95.69 287 ALA B O 1
ATOM 4836 N N . SER B 1 288 ? -9.594 -7.582 -20.984 1 93.56 288 SER B N 1
ATOM 4837 C CA . SER B 1 288 ? -8.977 -8.008 -22.234 1 93.56 288 SER B CA 1
ATOM 4838 C C . SER B 1 288 ? -7.457 -8.047 -22.125 1 93.56 288 SER B C 1
ATOM 4840 O O . SER B 1 288 ? -6.746 -7.551 -23 1 93.56 288 SER B O 1
ATOM 4842 N N . GLU B 1 289 ? -6.945 -8.688 -21.172 1 91.06 289 GLU B N 1
ATOM 4843 C CA . GLU B 1 289 ? -5.5 -8.773 -20.969 1 91.06 289 GLU B CA 1
ATOM 4844 C C . GLU B 1 289 ? -4.809 -9.406 -22.172 1 91.06 289 GLU B C 1
ATOM 4846 O O . GLU B 1 289 ? -5.359 -10.305 -22.812 1 91.06 289 GLU B O 1
ATOM 4851 N N . PRO B 1 290 ? -3.75 -8.852 -22.547 1 91.94 290 PRO B N 1
ATOM 4852 C CA . PRO B 1 290 ? -2.893 -7.891 -21.844 1 91.94 290 PRO B CA 1
ATOM 4853 C C . PRO B 1 290 ? -3.27 -6.441 -22.156 1 91.94 290 PRO B C 1
ATOM 4855 O O . PRO B 1 290 ? -2.641 -5.512 -21.641 1 91.94 290 PRO B O 1
ATOM 4858 N N . GLU B 1 291 ? -4.285 -6.281 -22.922 1 94.69 291 GLU B N 1
ATOM 4859 C CA . GLU B 1 291 ? -4.711 -4.918 -23.234 1 94.69 291 GLU B CA 1
ATOM 4860 C C . GLU B 1 291 ? -5.512 -4.32 -22.078 1 94.69 291 GLU B C 1
ATOM 4862 O O . GLU B 1 291 ? -6.332 -5.008 -21.469 1 94.69 291 GLU B O 1
ATOM 4867 N N . VAL B 1 292 ? -5.203 -3.064 -21.797 1 97.5 292 VAL B N 1
ATOM 4868 C CA . VAL B 1 292 ? -5.977 -2.299 -20.828 1 97.5 292 VAL B CA 1
ATOM 4869 C C . VAL B 1 292 ? -6.84 -1.266 -21.547 1 97.5 292 VAL B C 1
ATOM 4871 O O . VAL B 1 292 ? -6.375 -0.597 -22.469 1 97.5 292 VAL B O 1
ATOM 4874 N N . ASN B 1 293 ? -8.094 -1.214 -21.172 1 98 293 ASN B N 1
ATOM 4875 C CA . ASN B 1 293 ? -8.992 -0.23 -21.766 1 98 293 ASN B CA 1
ATOM 4876 C C . ASN B 1 293 ? -8.398 1.175 -21.719 1 98 293 ASN B C 1
ATOM 4878 O O . ASN B 1 293 ? -7.965 1.634 -20.656 1 98 293 ASN B O 1
ATOM 4882 N N . PRO B 1 294 ? -8.383 1.895 -22.812 1 97.94 294 PRO B N 1
ATOM 4883 C CA . PRO B 1 294 ? -7.727 3.203 -22.875 1 97.94 294 PRO B CA 1
ATOM 4884 C C . PRO B 1 294 ? -8.312 4.195 -21.859 1 97.94 294 PRO B C 1
ATOM 4886 O O . PRO B 1 294 ? -7.582 5.039 -21.328 1 97.94 294 PRO B O 1
ATOM 4889 N N . VAL B 1 295 ? -9.586 4.102 -21.625 1 98.31 295 VAL B N 1
ATOM 4890 C CA . VAL B 1 295 ? -10.219 5.012 -20.688 1 98.31 295 VAL B CA 1
ATOM 4891 C C . VAL B 1 295 ? -9.672 4.766 -19.281 1 98.31 295 VAL B C 1
ATOM 4893 O O . VAL B 1 295 ? -9.375 5.715 -18.547 1 98.31 295 VAL B O 1
ATOM 4896 N N . LEU B 1 296 ? -9.492 3.537 -18.891 1 98.5 296 LEU B N 1
ATOM 4897 C CA . LEU B 1 296 ? -8.906 3.197 -17.594 1 98.5 296 LEU B CA 1
ATOM 4898 C C . LEU B 1 296 ? -7.41 3.5 -17.594 1 98.5 296 LEU B C 1
ATOM 4900 O O . LEU B 1 296 ? -6.895 4.055 -16.625 1 98.5 296 LEU B O 1
ATOM 4904 N N . ARG B 1 297 ? -6.742 3.166 -18.672 1 98.19 297 ARG B N 1
ATOM 4905 C CA . ARG B 1 297 ? -5.301 3.359 -18.828 1 98.19 297 ARG B CA 1
ATOM 4906 C C . ARG B 1 297 ? -4.922 4.82 -18.594 1 98.19 297 ARG B C 1
ATOM 4908 O O . ARG B 1 297 ? -3.926 5.105 -17.922 1 98.19 297 ARG B O 1
ATOM 4915 N N . ASP B 1 298 ? -5.68 5.691 -19.094 1 97.69 298 ASP B N 1
ATOM 4916 C CA . ASP B 1 298 ? -5.332 7.109 -19.078 1 97.69 298 ASP B CA 1
ATOM 4917 C C . ASP B 1 298 ? -5.824 7.793 -17.812 1 97.69 298 ASP B C 1
ATOM 4919 O O . ASP B 1 298 ? -5.512 8.961 -17.562 1 97.69 298 ASP B O 1
ATOM 4923 N N . ASN B 1 299 ? -6.609 7.148 -16.969 1 97.94 299 ASN B N 1
ATOM 4924 C CA . ASN B 1 299 ? -7.102 7.684 -15.703 1 97.94 299 ASN B CA 1
ATOM 4925 C C . ASN B 1 299 ? -6.207 7.277 -14.539 1 97.94 299 ASN B C 1
ATOM 4927 O O . ASN B 1 299 ? -6.375 6.199 -13.969 1 97.94 299 ASN B O 1
ATOM 4931 N N . TRP B 1 300 ? -5.367 8.141 -14.055 1 97.69 300 TRP B N 1
ATOM 4932 C CA . TRP B 1 300 ? -4.375 7.824 -13.031 1 97.69 300 TRP B CA 1
ATOM 4933 C C . TRP B 1 300 ? -5.016 7.758 -11.648 1 97.69 300 TRP B C 1
ATOM 4935 O O . TRP B 1 300 ? -4.391 7.305 -10.688 1 97.69 300 TRP B O 1
ATOM 4945 N N . LYS B 1 301 ? -6.25 8.133 -11.547 1 97.62 301 LYS B N 1
ATOM 4946 C CA . LYS B 1 301 ? -6.949 7.973 -10.273 1 97.62 301 LYS B CA 1
ATOM 4947 C C . LYS B 1 301 ? -7.449 6.539 -10.102 1 97.62 301 LYS B C 1
ATOM 4949 O O . LYS B 1 301 ? -7.926 6.168 -9.023 1 97.62 301 LYS B O 1
ATOM 4954 N N . VAL B 1 302 ? -7.355 5.766 -11.156 1 98.56 302 VAL B N 1
ATOM 4955 C CA . VAL B 1 302 ? -7.57 4.324 -11.078 1 98.56 302 VAL B CA 1
ATOM 4956 C C . VAL B 1 302 ? -6.227 3.604 -11.031 1 98.56 302 VAL B C 1
ATOM 4958 O O . VAL B 1 302 ? -5.367 3.814 -11.891 1 98.56 302 VAL B O 1
ATOM 4961 N N . THR B 1 303 ? -6.016 2.809 -10 1 98.81 303 THR B N 1
ATOM 4962 C CA . THR B 1 303 ? -4.773 2.049 -9.891 1 98.81 303 THR B CA 1
ATOM 4963 C C . THR B 1 303 ? -4.844 0.774 -10.727 1 98.81 303 THR B C 1
ATOM 4965 O O . THR B 1 303 ? -5.75 -0.043 -10.547 1 98.81 303 THR B O 1
ATOM 4968 N N . LEU B 1 304 ? -3.939 0.638 -11.633 1 98.81 304 LEU B N 1
ATOM 4969 C CA . LEU B 1 304 ? -3.895 -0.5 -12.547 1 98.81 304 LEU B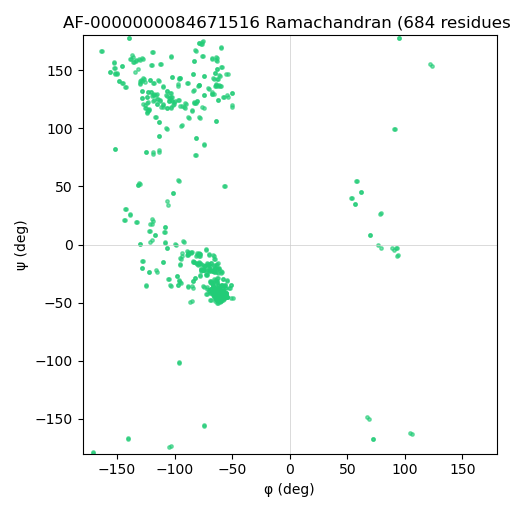 CA 1
ATOM 4970 C C . LEU B 1 304 ? -2.596 -1.28 -12.383 1 98.81 304 LEU B C 1
ATOM 4972 O O . LEU B 1 304 ? -1.511 -0.692 -12.367 1 98.81 304 LEU B O 1
ATOM 4976 N N . LEU B 1 305 ? -2.713 -2.561 -12.195 1 98.75 305 LEU B N 1
ATOM 4977 C CA . LEU B 1 305 ? -1.581 -3.482 -12.195 1 98.75 305 LEU B CA 1
ATOM 4978 C C . LEU B 1 305 ? -1.739 -4.539 -13.289 1 98.75 305 LEU B C 1
ATOM 4980 O O . LEU B 1 305 ? -2.852 -4.785 -13.758 1 98.75 305 LEU B O 1
ATOM 4984 N N . PRO B 1 306 ? -0.684 -5.086 -13.758 1 97.62 306 PRO B N 1
ATOM 4985 C CA . PRO B 1 306 ? -0.706 -6.023 -14.883 1 97.62 306 PRO B CA 1
ATOM 4986 C C . PRO B 1 306 ? -0.715 -7.484 -14.438 1 97.62 306 PRO B C 1
ATOM 4988 O O . PRO B 1 306 ? 0.092 -8.289 -14.914 1 97.62 306 PRO B O 1
ATOM 4991 N N . HIS B 1 307 ? -1.677 -7.809 -13.609 1 96.06 307 HIS B N 1
ATOM 4992 C CA . HIS B 1 307 ? -1.849 -9.18 -13.148 1 96.06 307 HIS B CA 1
ATOM 4993 C C . HIS B 1 307 ? -0.59 -9.688 -12.453 1 96.06 307 HIS B C 1
ATOM 4995 O O . HIS B 1 307 ? -0.067 -10.75 -12.797 1 96.06 307 HIS B O 1
ATOM 5001 N N . ILE B 1 308 ? -0.145 -8.93 -11.438 1 96.94 308 ILE B N 1
ATOM 5002 C CA . ILE B 1 308 ? 1.142 -9.227 -10.812 1 96.94 308 ILE B CA 1
ATOM 5003 C C . ILE B 1 308 ? 0.93 -9.602 -9.352 1 96.94 308 ILE B C 1
ATOM 5005 O O . ILE B 1 308 ? 1.889 -9.688 -8.578 1 96.94 308 ILE B O 1
ATOM 5009 N N . GLY B 1 309 ? -0.262 -9.773 -8.906 1 96.44 309 GLY B N 1
ATOM 5010 C CA . GLY B 1 309 ? -0.519 -10.109 -7.512 1 96.44 309 GLY B CA 1
ATOM 5011 C C . GLY B 1 309 ? 0.299 -11.289 -7.02 1 96.44 309 GLY B C 1
ATOM 5012 O O . GLY B 1 309 ? 0.774 -11.289 -5.883 1 96.44 309 GLY B O 1
ATOM 5013 N N . VAL B 1 310 ? 0.528 -12.211 -7.883 1 94.88 310 VAL B N 1
ATOM 5014 C CA . VAL B 1 310 ? 1.209 -13.453 -7.559 1 94.88 310 VAL B CA 1
ATOM 5015 C C . VAL B 1 310 ? 2.719 -13.234 -7.547 1 94.88 310 VAL B C 1
ATOM 5017 O O . VAL B 1 310 ? 3.467 -14.031 -6.977 1 94.88 310 VAL B O 1
ATOM 5020 N N . CYS B 1 311 ? 3.197 -12.188 -8.086 1 95.06 311 CYS B N 1
ATOM 5021 C CA . CYS B 1 311 ? 4.594 -11.977 -8.445 1 95.06 311 CYS B CA 1
ATOM 5022 C C . CYS B 1 311 ? 5.449 -11.711 -7.215 1 95.06 311 CYS B C 1
ATOM 5024 O O . CYS B 1 311 ? 5.684 -10.562 -6.848 1 95.06 311 CYS B O 1
ATOM 5026 N N . SER B 1 312 ? 5.906 -12.719 -6.594 1 96.75 312 SER B N 1
ATOM 5027 C CA . SER B 1 312 ? 6.824 -12.672 -5.461 1 96.75 312 SER B CA 1
ATOM 5028 C C . SER B 1 312 ? 7.68 -13.938 -5.391 1 96.75 312 SER B C 1
ATOM 5030 O O . SER B 1 312 ? 7.199 -15.031 -5.68 1 96.75 312 SER B O 1
ATOM 5032 N N . LYS B 1 313 ? 8.867 -13.859 -4.957 1 96.38 313 LYS B N 1
ATOM 5033 C CA . LYS B 1 313 ? 9.773 -15 -4.84 1 96.38 313 LYS B CA 1
ATOM 5034 C C . LYS B 1 313 ? 9.156 -16.109 -3.992 1 96.38 313 LYS B C 1
ATOM 5036 O O . LYS B 1 313 ? 9.305 -17.297 -4.297 1 96.38 313 LYS B O 1
ATOM 5041 N N . GLY B 1 314 ? 8.438 -15.695 -2.963 1 96.56 314 GLY B N 1
ATOM 5042 C CA . GLY B 1 314 ? 7.77 -16.672 -2.119 1 96.56 314 GLY B CA 1
ATOM 5043 C C . GLY B 1 314 ? 6.754 -17.516 -2.871 1 96.56 314 GLY B C 1
ATOM 5044 O O . GLY B 1 314 ? 6.605 -18.703 -2.6 1 96.56 314 GLY B O 1
ATOM 5045 N N . SER B 1 315 ? 6.047 -16.922 -3.822 1 97.31 315 SER B N 1
ATOM 5046 C CA . SER B 1 315 ? 5.086 -17.656 -4.641 1 97.31 315 SER B CA 1
ATOM 5047 C C . SER B 1 315 ? 5.77 -18.75 -5.453 1 97.31 315 SER B C 1
ATOM 5049 O O . SER B 1 315 ? 5.281 -19.875 -5.52 1 97.31 315 SER B O 1
ATOM 5051 N N . TRP B 1 316 ? 6.926 -18.391 -6.047 1 97.5 316 TRP B N 1
ATOM 5052 C CA . TRP B 1 316 ? 7.637 -19.328 -6.902 1 97.5 316 TRP B CA 1
ATOM 5053 C C . TRP B 1 316 ? 8.133 -20.531 -6.098 1 97.5 316 TRP B C 1
ATOM 5055 O O . TRP B 1 316 ? 8.008 -21.672 -6.535 1 97.5 316 TRP B O 1
ATOM 5065 N N .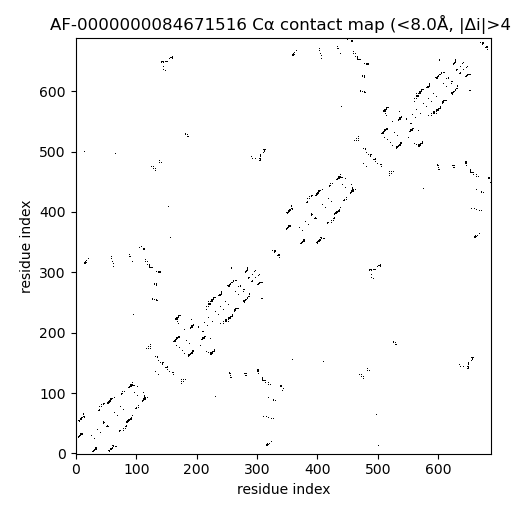 GLU B 1 317 ? 8.672 -20.219 -4.926 1 97.69 317 GLU B N 1
ATOM 5066 C CA . GLU B 1 317 ? 9.133 -21.281 -4.035 1 97.69 317 GLU B CA 1
ATOM 5067 C C . GLU B 1 317 ? 7.98 -22.203 -3.633 1 97.69 317 GLU B C 1
ATOM 5069 O O . GLU B 1 317 ? 8.125 -23.422 -3.637 1 97.69 317 GLU B O 1
ATOM 5074 N N . ASP B 1 318 ? 6.887 -21.625 -3.344 1 97.88 318 ASP B N 1
ATOM 5075 C CA . ASP B 1 318 ? 5.727 -22.391 -2.883 1 97.88 318 ASP B CA 1
ATOM 5076 C C . ASP B 1 318 ? 5.113 -23.188 -4.023 1 97.88 318 ASP B C 1
ATOM 5078 O O . ASP B 1 318 ? 4.641 -24.312 -3.814 1 97.88 318 ASP B O 1
ATOM 5082 N N . PHE B 1 319 ? 5.09 -22.625 -5.25 1 98 319 PHE B N 1
ATOM 5083 C CA . PHE B 1 319 ? 4.617 -23.359 -6.406 1 98 319 PHE B CA 1
ATOM 5084 C C . PHE B 1 319 ? 5.43 -24.641 -6.605 1 98 319 PHE B C 1
ATOM 5086 O O . PHE B 1 319 ? 4.867 -25.719 -6.77 1 98 319 PHE B O 1
ATOM 5093 N N . GLU B 1 320 ? 6.742 -24.5 -6.543 1 98.25 320 GLU B N 1
ATOM 5094 C CA . GLU B 1 320 ? 7.629 -25.656 -6.668 1 98.25 320 GLU B CA 1
ATOM 5095 C C . GLU B 1 320 ? 7.355 -26.688 -5.574 1 98.25 320 GLU B C 1
ATOM 5097 O O . GLU B 1 320 ? 7.207 -27.875 -5.855 1 98.25 320 GLU B O 1
ATOM 5102 N N . ARG B 1 321 ? 7.227 -26.203 -4.402 1 98.44 321 ARG B N 1
ATOM 5103 C CA . ARG B 1 321 ? 7.043 -27.078 -3.252 1 98.44 321 ARG B CA 1
ATOM 5104 C C . ARG B 1 321 ? 5.742 -27.875 -3.365 1 98.44 321 ARG B C 1
ATOM 5106 O O . ARG B 1 321 ? 5.742 -29.094 -3.248 1 98.44 321 ARG B O 1
ATOM 5113 N N . VAL B 1 322 ? 4.637 -27.203 -3.641 1 98.38 322 VAL B N 1
ATOM 5114 C CA . VAL B 1 322 ? 3.322 -27.844 -3.648 1 98.38 322 VAL B CA 1
ATOM 5115 C C . VAL B 1 322 ? 3.209 -28.781 -4.848 1 98.38 322 VAL B C 1
ATOM 5117 O O . VAL B 1 322 ? 2.637 -29.859 -4.742 1 98.38 322 VAL B O 1
ATOM 5120 N N . ASN B 1 323 ? 3.738 -28.375 -5.98 1 98.44 323 ASN B N 1
ATOM 5121 C CA . ASN B 1 323 ? 3.727 -29.25 -7.148 1 98.44 323 ASN B CA 1
ATOM 5122 C C . ASN B 1 323 ? 4.516 -30.531 -6.902 1 98.44 323 ASN B C 1
ATOM 5124 O O . ASN B 1 323 ? 4.043 -31.625 -7.219 1 98.44 323 ASN B O 1
ATOM 5128 N N . LEU B 1 324 ? 5.688 -30.391 -6.277 1 98.56 324 LEU B N 1
ATOM 5129 C CA . LEU B 1 324 ? 6.488 -31.562 -5.953 1 98.56 324 LEU B CA 1
ATOM 5130 C C . LEU B 1 324 ? 5.777 -32.438 -4.934 1 98.56 324 LEU B C 1
ATOM 5132 O O . LEU B 1 324 ? 5.82 -33.656 -5.031 1 98.56 324 LEU B O 1
ATOM 5136 N N . ASP B 1 325 ? 5.145 -31.781 -3.932 1 98.69 325 ASP B N 1
ATOM 5137 C CA . ASP B 1 325 ? 4.367 -32.531 -2.961 1 98.69 325 ASP B CA 1
ATOM 5138 C C . ASP B 1 325 ? 3.326 -33.406 -3.658 1 98.69 325 ASP B C 1
ATOM 5140 O O . ASP B 1 325 ? 3.172 -34.594 -3.32 1 98.69 325 ASP B O 1
ATOM 5144 N N . ASN B 1 326 ? 2.602 -32.875 -4.629 1 98.62 326 ASN B N 1
ATOM 5145 C CA . ASN B 1 326 ? 1.582 -33.625 -5.371 1 98.62 326 ASN B CA 1
ATOM 5146 C C . ASN B 1 326 ? 2.189 -34.75 -6.176 1 98.62 326 ASN B C 1
ATOM 5148 O O . ASN B 1 326 ? 1.682 -35.875 -6.141 1 98.62 326 ASN B O 1
ATOM 5152 N N . ILE B 1 327 ? 3.305 -34.5 -6.855 1 98.38 327 ILE B N 1
ATOM 5153 C CA . ILE B 1 327 ? 3.963 -35.5 -7.703 1 98.38 327 ILE B CA 1
ATOM 5154 C C . ILE B 1 327 ? 4.469 -36.656 -6.844 1 98.38 327 ILE B C 1
ATOM 5156 O O . ILE B 1 327 ? 4.203 -37.812 -7.145 1 98.38 327 ILE B O 1
ATOM 5160 N N . GLU B 1 328 ? 5.125 -36.312 -5.805 1 98.06 328 GLU B N 1
ATOM 5161 C CA . GLU B 1 328 ? 5.703 -37.312 -4.93 1 98.06 328 GLU B CA 1
ATOM 5162 C C . GLU B 1 328 ? 4.617 -38.156 -4.273 1 98.06 328 GLU B C 1
ATOM 5164 O O . GLU B 1 328 ? 4.734 -39.375 -4.203 1 98.06 328 GLU B O 1
ATOM 5169 N N . ALA B 1 329 ? 3.602 -37.5 -3.832 1 98.19 329 ALA B N 1
ATOM 5170 C CA . ALA B 1 329 ? 2.5 -38.25 -3.207 1 98.19 329 ALA B CA 1
ATOM 5171 C C . ALA B 1 329 ? 1.836 -39.188 -4.199 1 98.19 329 ALA B C 1
ATOM 5173 O O . ALA B 1 329 ? 1.513 -40.312 -3.854 1 98.19 329 ALA B O 1
ATOM 5174 N N . PHE B 1 330 ? 1.682 -38.75 -5.387 1 97.94 330 PHE B N 1
ATOM 5175 C CA . PHE B 1 330 ? 1.045 -39.562 -6.414 1 97.94 330 PHE B CA 1
ATOM 5176 C C . PHE B 1 330 ? 1.882 -40.812 -6.719 1 97.94 330 PHE B C 1
ATOM 5178 O O . PHE B 1 330 ? 1.355 -41.906 -6.777 1 97.94 330 PHE B O 1
ATOM 5185 N N . PHE B 1 331 ? 3.129 -40.688 -6.867 1 96.19 331 PHE B N 1
ATOM 5186 C CA . PHE B 1 331 ? 3.984 -41.812 -7.227 1 96.19 331 PHE B CA 1
ATOM 5187 C C . PHE B 1 331 ? 4.152 -42.75 -6.051 1 96.19 331 PHE B C 1
ATOM 5189 O O . PHE B 1 331 ? 4.363 -43.969 -6.238 1 96.19 331 PHE B O 1
ATOM 5196 N N . ALA B 1 332 ? 3.994 -42.156 -4.895 1 95.5 332 ALA B N 1
ATOM 5197 C CA . ALA B 1 332 ? 4.16 -43 -3.705 1 95.5 332 ALA B CA 1
ATOM 5198 C C . ALA B 1 332 ? 2.865 -43.75 -3.371 1 95.5 332 ALA B C 1
ATOM 5200 O O . ALA B 1 332 ? 2.895 -44.906 -2.949 1 95.5 332 ALA B O 1
ATOM 5201 N N . THR B 1 333 ? 1.716 -43.062 -3.582 1 96.56 333 THR B N 1
ATOM 5202 C CA . THR B 1 333 ? 0.49 -43.625 -3.016 1 96.56 333 THR B CA 1
ATOM 5203 C C . THR B 1 333 ? -0.591 -43.75 -4.086 1 96.56 333 THR B C 1
ATOM 5205 O O . THR B 1 333 ? -1.615 -44.406 -3.869 1 96.56 333 THR B O 1
ATOM 5208 N N . GLY B 1 334 ? -0.402 -43.125 -5.168 1 94.88 334 GLY B N 1
ATOM 5209 C CA . GLY B 1 334 ? -1.426 -43.094 -6.199 1 94.88 334 GLY B CA 1
ATOM 5210 C C . GLY B 1 334 ? -2.377 -41.906 -6.039 1 94.88 334 GLY B C 1
ATOM 5211 O O . GLY B 1 334 ? -3.207 -41.656 -6.91 1 94.88 334 GLY B O 1
ATOM 5212 N N . ASN B 1 335 ? -2.158 -41.156 -4.906 1 96.69 335 ASN B N 1
ATOM 5213 C CA . ASN B 1 335 ? -3.068 -40.062 -4.617 1 96.69 335 ASN B CA 1
ATOM 5214 C C . ASN B 1 335 ? -2.314 -38.75 -4.414 1 96.69 335 ASN B C 1
ATOM 5216 O O . ASN B 1 335 ? -1.507 -38.625 -3.49 1 96.69 335 ASN B O 1
ATOM 5220 N N . PRO B 1 336 ? -2.607 -37.719 -5.25 1 98.12 336 PRO B N 1
ATOM 5221 C CA . PRO B 1 336 ? -1.997 -36.406 -5.02 1 98.12 336 PRO B CA 1
ATOM 5222 C C . PRO B 1 336 ? -2.635 -35.656 -3.85 1 98.12 336 PRO B C 1
ATOM 5224 O O . PRO B 1 336 ? -3.617 -36.125 -3.273 1 98.12 336 PRO B O 1
ATOM 5227 N N . LEU B 1 337 ? -2.139 -34.562 -3.49 1 97.88 337 LEU B N 1
ATOM 5228 C CA . LEU B 1 337 ? -2.506 -33.906 -2.24 1 97.88 337 LEU B CA 1
ATOM 5229 C C . LEU B 1 337 ? -3.6 -32.875 -2.473 1 97.88 337 LEU B C 1
ATOM 5231 O O . LEU B 1 337 ? -4.434 -32.625 -1.597 1 97.88 337 LEU B O 1
ATOM 5235 N N . THR B 1 338 ? -3.623 -32.188 -3.699 1 97.5 338 THR B N 1
ATOM 5236 C CA . THR B 1 338 ? -4.562 -31.078 -3.877 1 97.5 338 THR B CA 1
ATOM 5237 C C . THR B 1 338 ? -5.32 -31.219 -5.191 1 97.5 338 THR B C 1
ATOM 5239 O O . THR B 1 338 ? -5.387 -30.281 -5.98 1 97.5 338 THR B O 1
ATOM 5242 N N . PRO B 1 339 ? -5.918 -32.344 -5.477 1 97.81 339 PRO B N 1
ATOM 5243 C CA . PRO B 1 339 ? -6.703 -32.5 -6.703 1 97.81 339 PRO B CA 1
ATOM 5244 C C . PRO B 1 339 ? -7.938 -31.609 -6.734 1 97.81 339 PRO B C 1
ATOM 5246 O O . PRO B 1 339 ? -8.594 -31.422 -5.707 1 97.81 339 PRO B O 1
ATOM 5249 N N . VAL B 1 340 ? -8.195 -30.984 -7.879 1 95.56 340 VAL B N 1
ATOM 5250 C CA . VAL B 1 340 ? -9.375 -30.141 -7.996 1 95.56 340 VAL B CA 1
ATOM 5251 C C . VAL B 1 340 ? -10.531 -30.938 -8.602 1 95.56 340 VAL B C 1
ATOM 5253 O O . VAL B 1 340 ? -11.68 -30.5 -8.562 1 95.56 340 VAL B O 1
ATOM 5256 N N . ASN B 1 341 ? -10.219 -32.125 -9.258 1 96.06 341 ASN B N 1
ATOM 5257 C CA . ASN B 1 341 ? -11.234 -33 -9.82 1 96.06 341 ASN B CA 1
ATOM 5258 C C . ASN B 1 341 ? -11.195 -34.375 -9.188 1 96.06 341 ASN B C 1
ATOM 5260 O O . ASN B 1 341 ? -10.312 -34.688 -8.375 1 96.06 341 ASN B O 1
ATOM 5264 N N . ARG B 1 342 ? -12.273 -35.219 -9.398 1 93.44 342 ARG B N 1
ATOM 5265 C CA . ARG B 1 342 ? -12.375 -36.594 -8.938 1 93.44 342 ARG B CA 1
ATOM 5266 C C . ARG B 1 342 ? -12.516 -37.562 -10.109 1 93.44 342 ARG B C 1
ATOM 5268 O O . ARG B 1 342 ? -13.148 -37.25 -11.117 1 93.44 342 ARG B O 1
ATOM 5275 N N . ILE B 1 343 ? -11.805 -38.656 -9.938 1 89 343 ILE B N 1
ATOM 5276 C CA . ILE B 1 343 ? -11.906 -39.688 -10.953 1 89 343 ILE B CA 1
ATOM 5277 C C . ILE B 1 343 ? -12.797 -40.812 -10.438 1 89 343 ILE B C 1
ATOM 5279 O O . ILE B 1 343 ? -12.688 -41.219 -9.281 1 89 343 ILE B O 1
ATOM 5283 N N . SER B 1 344 ? -13.961 -41.281 -11.109 1 75.12 344 SER B N 1
ATOM 5284 C CA . SER B 1 344 ? -14.852 -42.375 -10.781 1 75.12 344 SER B CA 1
ATOM 5285 C C . SER B 1 344 ? -14.188 -43.719 -11.055 1 75.12 344 SER B C 1
ATOM 5287 O O . SER B 1 344 ? -13.359 -43.844 -11.953 1 75.12 344 SER B O 1
#

Foldseek 3Di:
DPDAAEEEEEEFPAFDAPVVLVVVSVVRHPYHYDDDLALVVVLVQCDVPHPNVRHAEYEYAGDCCGDSNVPDLCQAPVNLVSHHLNHAEYEHEDDADPSHPQVSCQVSNHFYFYQPPLQLLLLLVVQVVFVQCQQALVLVCVVCVVPNNCVSCVSVVRHDGCAQFEEEEEDCPSNSLSNQQVCCVVRVHAYEYEDCDDDQVSQVVHPNGYHYDPALQVVQCPGAEYEYDDEDDPVQFQSDFLVSLVSHHPQAYAYEYLYEQRSHPVVRVLVCCVVRNHVGYEYQYHHDPPDHDPSQVVDSSYHYHRNCSRPDNSSSVSRNVQSSQQVVCCVVPVGGDGTPDDHD/DPDAAEEEEEEFPAFDAPVVLVVVSVVRHPYHYDDDLALVVVLVQCDVPHPNVRHAEYEYAGDCCGDSNVPDLCQAPVNLVSHHLNHAEYEHEDDADPSHPQVSCQVSNHFYFYQPPLQLLLLLVVQVVFVQCQQALVLVCVVCVVPNNCVSCVSVVRHDGCAQFEEEEEDCPSNSLSNQQVCCVVRVHAYEYEDCDDDQVSQVVHPNGYHYDPALLVVQCPGQEYEYDDEDDPVQFQSDALVSLVSHHPQAYAYEYLYEQRSHPVVRVLVCCVVRNHVGYEYQYHHDPPDHDPSQVVDSSYHYHRNCSRPDNSSSVSRNVQSSQQVVCCVVPVGGDGTPDDHD

pLDDT: mean 96.25, std 5.32, range [36.91, 98.94]

Organism: Exserohilum turcicum (strain 28A) (NCBI:txid671987)

Radius of gyration: 28.89 Å; Cα contacts (8 Å, |Δi|>4): 1544; chains: 2; bounding box: 56×105×63 Å

InterPro domains:
  IPR006139 D-isomer specific 2-hydroxyacid dehydrogenase, catalytic domain [PF00389] (74-341)
  IPR006140 D-isomer specific 2-hydroxyacid dehydrogenase, NAD-binding domain [PF02826] (138-309)
  IPR036291 NAD(P)-binding domain superfamily [SSF51735] (123-309)
  IPR050223 D-isomer specific 2-hydroxyacid dehydrogenase [PTHR10996] (75-340)

Secondary structure (DSSP, 8-state):
--PPPEEEEEE-SS----HHHHHHHHTTSEEEE---SSHHHHHHHHSTTSTTTTEEEEEEES-TTSGGGGG--TTSTTTGGGS-TT--EEEESSS--TTS-HHHHHHTT-EEE--TTSSHHHHHHHHHHHHHHHHH-HHHHHHHHHH-GGGGGGGTTT----TT-EEEEE--SHHHHHHHHHHHHHH--EEEEE-SS--HHHHHTSTT--EEESSHHHHGGG-SEEEE-SPP-GGGTT-BSHHHHTTS-TT--EEEE-S-GGGB-HHHHHHHHHHTSS--EEES--TBTTB--HHHHT-TTEEE--S-TT-SHHHHHHHHHHHHHHHHHHHHHS--SSBSS---/--PPPEEEEEE-SS----HHHHHHHHTTSEEEE---SSHHHHHHHHSTTSTTTTEEEEEEES-TTSGGGGG--TTSTTTGGGS-TT--EEEE-SS--TTS-HHHHHHTT-EEE--TTSSHHHHHHHHHHHHHHHHH-HHHHHHHHHH-GGGGGGGTTT----TT-EEEEE--SHHHHHHHHHHHHHH--EEEEE-SS--HHHHHTSTT-EEEESSHHHHGGG-SEEEE-SPP-GGGTT-BSHHHHTTS-TT--EEEE-S-GGGB-HHHHHHHHHHTSS--EEES--TBTTB--HHHHT-TTEEE--S-TT-SHHHHHHHHHHHHHHHHHHHHHS--SSBSS---

Sequence (688 aa):
MSGRPDLLIIDSTVLDIDVARRQALADKCNLLYYDCPTIDEFKERMKPGGPYANIVAIMRNGWHKAGPLANQCPFAADVVPYFPKTLKLIACSGHGYDAADIEGLSARGILYCNTPNACTEAVAVTTLSLVIDSFRFLSFAQWCARYDWMKSRELGPVAVDPTNKTLGIVGLGDIGLAVAQKCEAAFDMKIHYQGPRPKPAAEQSLKHGAVYHSTVEDMIPEIDCIVLAAPYTKKTHHLLSRKQFALAKKEGLRVVNIARGAMIDEDALIEAIESGRVPGAGLDVHASEPEVNPVLRDNWKVTLLPHIGVCSKGSWEDFERVNLDNIEAFFATGNPLTPVNRISMSGRPDLLIIDSTVLDIDVARRQALADKCNLLYYDCPTIDEFKERMKPGGPYANIVAIMRNGWHKAGPLANQCPFAADVVPYFPKTLKLIACSGHGYDAADIEGLSARGILYCNTPNACTEAVAVTTLSLVIDSFRFLSFAQWCARYDWMKSRELGPVAVDPTNKTLGIVGLGDIGLAVAQKCEAAFDMKIHYQGPRPKPAAEQSLKHGAVYHSTVEDMIPEIDCIVLAAPYTKKTHHLLSRKQFALAKKEGLRVVNIARGAMIDEDALIEAIESGRVPGAGLDVHASEPEVNPVLRDNWKVTLLPHIGVCSKGSWEDFERVNLDNIEAFFATGNPLTPVNRIS

Solvent-accessible surface area (backbone atoms only — not comparable to full-atom values): 34600 Å² total; per-residue (Å²): 134,96,66,61,50,29,34,35,34,37,71,33,80,38,57,43,78,59,62,69,58,53,52,57,44,49,76,59,26,42,76,39,74,66,78,61,92,42,70,66,53,46,47,55,30,19,34,90,88,29,92,44,26,63,27,31,32,35,40,35,37,28,42,62,74,25,66,78,44,50,80,52,63,83,47,19,73,90,40,54,82,46,57,31,88,54,34,39,39,35,26,33,42,40,73,72,62,81,69,39,31,61,67,62,35,33,76,69,51,28,41,40,23,46,20,77,73,26,34,26,64,38,31,22,56,45,44,52,46,30,55,49,28,25,33,47,31,48,52,32,27,32,48,14,32,58,74,38,40,71,64,42,53,71,40,38,88,66,13,35,69,62,56,65,36,30,37,29,28,35,20,74,50,69,42,27,42,46,35,51,48,30,43,27,53,49,30,52,31,46,42,33,33,25,44,98,64,86,53,68,70,63,27,67,72,31,95,85,36,53,47,80,29,82,42,65,74,72,40,38,58,71,28,45,30,38,37,39,45,39,80,77,44,83,87,34,50,40,62,41,29,59,73,48,52,69,46,29,38,96,84,13,32,23,42,32,37,71,46,53,22,55,29,39,33,62,68,39,49,53,52,29,40,75,72,40,39,24,67,13,28,14,29,28,42,44,73,53,70,79,50,55,59,64,73,58,51,72,33,44,56,41,37,45,35,57,62,49,39,51,50,16,45,63,22,23,46,32,23,36,50,45,36,48,50,25,52,52,34,24,77,71,70,72,49,54,77,48,57,76,61,74,70,135,132,94,65,61,50,29,34,36,35,39,70,33,79,39,58,43,78,60,61,70,60,53,52,58,44,48,75,59,27,41,75,40,74,66,79,61,93,43,69,67,53,46,46,57,30,18,33,89,88,29,91,43,26,63,27,31,32,35,40,34,37,30,42,64,76,26,67,78,45,48,81,53,61,84,46,19,71,89,40,53,82,45,59,32,88,53,35,40,38,35,26,33,43,42,74,74,61,81,69,39,31,61,67,63,35,32,76,68,53,28,41,41,23,46,20,77,70,28,35,26,66,38,33,22,56,44,46,52,45,30,54,48,28,25,34,48,32,49,52,31,26,33,49,14,33,59,74,39,40,72,64,43,56,71,39,39,88,66,13,36,70,62,57,64,36,29,38,29,29,35,19,73,50,70,42,26,42,46,34,50,48,28,44,27,52,49,31,52,30,46,44,33,33,25,44,97,65,86,53,68,70,64,28,67,72,32,97,85,37,54,47,79,29,82,43,64,74,74,40,37,58,72,25,45,29,39,38,40,45,41,80,79,46,83,86,34,48,39,62,41,29,60,74,49,53,69,45,30,38,96,85,12,30,24,43,30,37,69,47,52,23,55,29,39,34,60,69,38,49,55,52,29,40,74,72,40,38,23,68,12,28,14,28,27,41,44,73,52,69,79,50,56,58,64,73,58,52,73,33,44,55,42,37,46,36,56,62,49,40,50,50,17,47,62,22,24,45,34,23,37,49,45,37,47,51,25,52,52,33,25,76,73,70,73,49,54,77,48,58,77,60,73,71,134

Nearest PDB structures (foldseek):
  5aov-assembly1_A-2  TM=8.739E-01  e=9.145E-27  Pyrococcus furiosus
  6bii-assembly1_B  TM=8.635E-01  e=7.213E-27  Pyrococcus yayanosii CH1
  8j3o-assembly3_C  TM=7.212E-01  e=1.749E-21  Candida dubliniensis CD36
  8j3o-assembly4_D  TM=7.045E-01  e=2.811E-21  Candida dubliniensis CD36
  8j3o-assembly1_A  TM=7.313E-01  e=2.379E-20  Candida dubliniensis CD36